Protein AF-A0A443SGU7-F1 (afdb_monomer_lite)

Organism: NCBI:txid299467

Radius of gyration: 39.88 Å; chains: 1; bounding box: 96×58×98 Å

Secondary structure (DSSP, 8-state):
--HHHHHHHHHTT--SSHHHHHHHHHHHHHHHHHHS-TTSHHHHHHHHHHHHIIIIISSHHHHHHHHHTSTT--TTTTT----------------------------------------------TTS--HHHHHHHHHHHHHHHHHHHHHHS-TT--SSS-EE-TTS-EE---SS-TT--PPPPHHHHH----SS-SSPPPP---GGG---PPEEP-PPTT-TTS--EE-TT-SS-HHHHHHHHHHH-SSHHHHHHHHHHHHHHHH-HHHHHHHHHHHHHHTTTHHHHHHHHHHHHHHHHTT-S------HHHHHHHHHHHHHHHHHHHHHHHHHHHHHH-SS-PPPPHHHHHHHHHHHHHHHHHHHHH--HHHHS-HHHHHHHTT------

Structure (mmCIF, N/CA/C/O backbone):
data_AF-A0A443SGU7-F1
#
_entry.id   AF-A0A443SGU7-F1
#
loop_
_atom_site.group_PDB
_atom_site.id
_atom_site.type_symbol
_atom_site.label_atom_id
_atom_site.label_alt_id
_atom_site.label_comp_id
_atom_site.label_asym_id
_atom_site.label_entity_id
_atom_site.label_seq_id
_atom_site.pdbx_PDB_ins_code
_atom_site.Cartn_x
_atom_site.Cartn_y
_atom_site.Cartn_z
_atom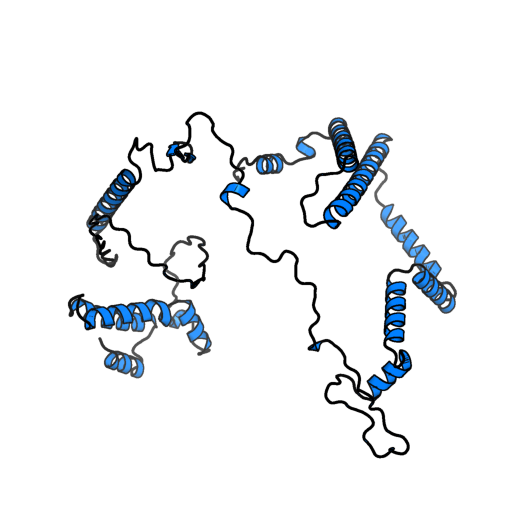_site.occupancy
_atom_site.B_iso_or_equiv
_atom_site.auth_seq_id
_atom_site.auth_comp_id
_atom_site.auth_asym_id
_atom_site.auth_atom_id
_atom_site.pdbx_PDB_model_num
ATOM 1 N N . MET A 1 1 ? -4.400 -16.813 -53.710 1.00 92.62 1 MET A N 1
ATOM 2 C CA . MET A 1 1 ? -5.412 -16.872 -52.631 1.00 92.62 1 MET A CA 1
ATOM 3 C C . MET A 1 1 ? -6.068 -15.505 -52.518 1.00 92.62 1 MET A C 1
ATOM 5 O O . MET A 1 1 ? -5.353 -14.528 -52.688 1.00 92.62 1 MET A O 1
ATOM 9 N N . ASP A 1 2 ? -7.375 -15.424 -52.271 1.00 95.94 2 ASP A N 1
ATOM 10 C CA . ASP A 1 2 ? -8.130 -14.169 -52.116 1.00 95.94 2 ASP A CA 1
ATOM 11 C C . ASP A 1 2 ? -9.372 -14.383 -51.227 1.00 95.94 2 ASP A C 1
ATOM 13 O O . ASP A 1 2 ? -9.781 -15.523 -50.989 1.00 95.94 2 ASP A O 1
ATOM 17 N N . PHE A 1 3 ? -9.997 -13.302 -50.751 1.00 95.56 3 PHE A N 1
ATOM 18 C CA . PHE A 1 3 ? -11.148 -13.383 -49.842 1.00 95.56 3 PHE A CA 1
ATOM 19 C C . PHE A 1 3 ? -12.371 -14.096 -50.424 1.00 95.56 3 PHE A C 1
ATOM 21 O O . PHE A 1 3 ? -13.074 -14.775 -49.678 1.00 95.56 3 PHE A O 1
ATOM 28 N N . SER A 1 4 ? -12.639 -13.986 -51.728 1.00 96.00 4 SER A N 1
ATOM 29 C CA . SER A 1 4 ? -13.779 -14.683 -52.337 1.00 96.00 4 SER A CA 1
ATOM 30 C C . SER A 1 4 ? -13.546 -16.195 -52.369 1.00 96.00 4 SER A C 1
ATOM 32 O O . SER A 1 4 ? -14.459 -16.973 -52.090 1.00 96.00 4 SER A O 1
ATOM 34 N N . THR A 1 5 ? -12.302 -16.612 -52.613 1.00 95.06 5 THR A N 1
ATOM 35 C CA . THR A 1 5 ? -11.885 -18.016 -52.550 1.00 95.06 5 THR A CA 1
ATOM 36 C C . THR A 1 5 ? -11.921 -18.551 -51.118 1.00 95.06 5 THR A C 1
ATOM 38 O O . THR A 1 5 ? -12.468 -19.629 -50.891 1.00 95.06 5 THR A O 1
ATOM 41 N N . MET A 1 6 ? -11.418 -17.795 -50.135 1.00 96.06 6 MET A N 1
ATOM 42 C CA . MET A 1 6 ? -11.498 -18.184 -48.717 1.00 96.06 6 MET A CA 1
ATOM 43 C C . MET A 1 6 ? -12.950 -18.274 -48.235 1.00 96.06 6 MET A C 1
ATOM 45 O O . MET A 1 6 ? -13.304 -19.214 -47.530 1.00 96.06 6 MET A O 1
ATOM 49 N N . LYS A 1 7 ? -13.825 -17.362 -48.677 1.00 95.94 7 LYS A N 1
ATOM 50 C CA . LYS A 1 7 ? -15.261 -17.419 -48.376 1.00 95.94 7 LYS A CA 1
ATOM 51 C C . LYS A 1 7 ? -15.903 -18.707 -48.899 1.00 95.94 7 LYS A C 1
ATOM 53 O O . LYS A 1 7 ? -16.590 -19.383 -48.143 1.00 95.94 7 LYS A O 1
ATOM 58 N N . LYS A 1 8 ? -15.622 -19.096 -50.149 1.00 96.12 8 LYS A N 1
ATOM 59 C CA . LYS A 1 8 ? -16.102 -20.373 -50.710 1.00 96.12 8 LYS A CA 1
ATOM 60 C C . LYS A 1 8 ? -15.585 -21.577 -49.921 1.00 96.12 8 LYS A C 1
ATOM 62 O O . LYS A 1 8 ? -16.345 -22.502 -49.666 1.00 96.12 8 LYS A O 1
ATOM 67 N N . LYS A 1 9 ? -14.317 -21.555 -49.498 1.00 95.62 9 LYS A N 1
ATOM 68 C CA . LYS A 1 9 ? -13.743 -22.612 -48.650 1.00 95.62 9 LYS A CA 1
ATOM 69 C C . LYS A 1 9 ? -14.439 -22.715 -47.288 1.00 95.62 9 LYS A C 1
ATOM 71 O O . LYS A 1 9 ? -14.630 -23.828 -46.810 1.00 95.62 9 LYS A O 1
ATOM 76 N N . ILE A 1 10 ? -14.848 -21.591 -46.690 1.00 94.31 10 ILE A N 1
ATOM 77 C CA . ILE A 1 10 ? -15.657 -21.576 -45.457 1.00 94.31 10 ILE A CA 1
ATOM 78 C C . ILE A 1 10 ? -17.037 -22.192 -45.718 1.00 94.31 10 ILE A C 1
ATOM 80 O O . ILE A 1 10 ? -17.445 -23.092 -44.994 1.00 94.31 10 ILE A O 1
ATOM 84 N N . GLU A 1 11 ? -17.735 -21.759 -46.772 1.00 94.00 11 GLU A N 1
ATOM 85 C CA . GLU A 1 11 ? -19.072 -22.268 -47.131 1.00 94.00 11 GLU A CA 1
ATOM 86 C C . GLU A 1 11 ? -19.067 -23.774 -47.434 1.00 94.00 11 GLU A C 1
ATOM 88 O O . GLU A 1 11 ? -20.024 -24.481 -47.134 1.00 94.00 11 GLU A O 1
ATOM 93 N N . GLN A 1 12 ? -17.970 -24.276 -48.000 1.00 94.31 12 GLN A N 1
ATOM 94 C CA . GLN A 1 12 ? -17.765 -25.692 -48.291 1.00 94.31 12 GLN A CA 1
ATOM 95 C C . GLN A 1 12 ? -17.110 -26.461 -47.127 1.00 94.31 12 GLN A C 1
ATOM 97 O O . GLN A 1 12 ? -16.693 -27.601 -47.322 1.00 94.31 12 GLN A O 1
ATOM 102 N N . ASN A 1 13 ? -16.962 -25.844 -45.951 1.00 89.19 13 ASN A N 1
ATOM 103 C CA . ASN A 1 13 ? -16.371 -26.423 -44.741 1.00 89.19 13 ASN A CA 1
ATOM 104 C C . ASN A 1 13 ? -14.976 -27.067 -44.939 1.00 89.19 13 ASN A C 1
ATOM 106 O O . ASN A 1 13 ? -14.672 -28.116 -44.383 1.00 89.19 13 ASN A O 1
ATOM 110 N N . HIS A 1 14 ? -14.119 -26.455 -45.765 1.00 90.75 14 HIS A N 1
ATOM 111 C CA . HIS A 1 14 ? -12.769 -26.961 -46.075 1.00 90.75 14 HIS A CA 1
ATOM 112 C C . HIS A 1 14 ? -11.711 -26.603 -45.014 1.00 90.75 14 HIS A C 1
ATOM 114 O O . HIS A 1 14 ? -10.574 -27.080 -45.086 1.00 90.75 14 HIS A O 1
ATOM 120 N N . TYR A 1 15 ? -12.042 -25.737 -44.053 1.00 89.50 15 TYR A N 1
ATOM 121 C CA . TYR A 1 15 ? -11.146 -25.379 -42.956 1.00 89.50 15 TYR A CA 1
ATOM 122 C C . TYR A 1 15 ? -11.442 -26.236 -41.729 1.00 89.50 15 TYR A C 1
ATOM 124 O O . TYR A 1 15 ? -12.320 -25.916 -40.941 1.00 89.50 15 TYR A O 1
ATOM 132 N N . GLU A 1 16 ? -10.666 -27.305 -41.559 1.00 82.38 16 GLU A N 1
ATOM 133 C CA . GLU A 1 16 ? -10.748 -28.179 -40.376 1.00 82.38 16 GLU A CA 1
ATOM 134 C C . GLU A 1 16 ? -10.262 -27.491 -39.091 1.00 82.38 16 GLU A C 1
ATOM 136 O O . GLU A 1 16 ? -10.739 -27.802 -38.008 1.00 82.38 16 GLU A O 1
ATOM 141 N N . TYR A 1 17 ? -9.312 -26.557 -39.216 1.00 82.88 17 TYR A N 1
ATOM 142 C CA . TYR A 1 17 ? -8.682 -25.867 -38.091 1.00 82.88 17 TYR A CA 1
ATOM 143 C C . TYR A 1 17 ? -8.440 -24.394 -38.421 1.00 82.88 17 TYR A C 1
ATOM 145 O O . TYR A 1 17 ? -8.158 -24.038 -39.572 1.00 82.88 17 TYR A O 1
ATOM 153 N N . LEU A 1 18 ? -8.447 -23.544 -37.389 1.00 85.56 18 LEU A N 1
ATOM 154 C CA . LEU A 1 18 ? -8.164 -22.108 -37.511 1.00 85.56 18 LEU A CA 1
ATOM 155 C C . LEU A 1 18 ? -6.779 -21.829 -38.125 1.00 85.56 18 LEU A C 1
ATOM 157 O O . LEU A 1 18 ? -6.600 -20.846 -38.844 1.00 85.56 18 LEU A O 1
ATOM 161 N N . THR A 1 19 ? -5.806 -22.714 -37.895 1.00 86.19 19 THR A N 1
ATOM 162 C CA . THR A 1 19 ? -4.453 -22.615 -38.461 1.00 86.19 19 THR A CA 1
ATOM 163 C C . THR A 1 19 ? -4.460 -22.652 -39.989 1.00 86.19 19 THR A C 1
ATOM 165 O O . THR A 1 19 ? -3.801 -21.820 -40.607 1.00 86.19 19 THR A O 1
ATOM 168 N N . LYS A 1 20 ? -5.273 -23.516 -40.618 1.00 88.94 20 LYS A N 1
ATOM 169 C CA . LYS A 1 20 ? -5.418 -23.573 -42.086 1.00 88.94 20 LYS A CA 1
ATOM 170 C C . LYS A 1 20 ? -6.005 -22.275 -42.651 1.00 88.94 20 LYS A C 1
ATOM 172 O O . LYS A 1 20 ? -5.565 -21.807 -43.700 1.00 88.94 20 LYS A O 1
ATOM 177 N N . PHE A 1 21 ? -6.962 -21.670 -41.945 1.00 91.69 21 PHE A N 1
ATOM 178 C CA . PHE A 1 21 ? -7.516 -20.368 -42.324 1.00 91.69 21 PHE A CA 1
ATOM 179 C C . PHE A 1 21 ? -6.468 -19.252 -42.204 1.00 91.69 21 PHE A C 1
ATOM 181 O O . PHE A 1 21 ? -6.287 -18.467 -43.135 1.00 91.69 21 PHE A O 1
ATOM 188 N N . ARG A 1 22 ? -5.709 -19.223 -41.100 1.00 92.38 22 ARG A N 1
ATOM 189 C CA . ARG A 1 22 ? -4.589 -18.288 -40.906 1.00 92.38 22 ARG A CA 1
ATOM 190 C C . ARG A 1 22 ? -3.541 -18.413 -42.014 1.00 92.38 22 ARG A C 1
ATOM 192 O O . ARG A 1 22 ? -3.069 -17.386 -42.503 1.00 92.38 22 ARG A O 1
ATOM 199 N N . SER A 1 23 ? -3.203 -19.633 -42.428 1.00 92.69 23 SER A N 1
ATOM 200 C CA . SER A 1 23 ? -2.255 -19.882 -43.519 1.00 92.69 23 SER A CA 1
ATOM 201 C C . SER A 1 23 ? -2.740 -19.320 -44.853 1.00 92.69 23 SER A C 1
ATOM 203 O O . SER A 1 23 ? -1.956 -18.697 -45.559 1.00 92.69 23 SER A O 1
ATOM 205 N N . ASP A 1 24 ? -4.026 -19.457 -45.185 1.00 95.31 24 ASP A N 1
ATOM 206 C CA . ASP A 1 24 ? -4.578 -18.886 -46.421 1.00 95.31 24 ASP A CA 1
ATOM 207 C C . ASP A 1 24 ? -4.603 -17.344 -46.394 1.00 95.31 24 ASP A C 1
ATOM 209 O O . ASP A 1 24 ? -4.336 -16.703 -47.416 1.00 95.31 24 ASP A O 1
ATOM 213 N N . VAL A 1 25 ? -4.844 -16.732 -45.226 1.00 95.19 25 VAL A N 1
ATOM 214 C CA . VAL A 1 25 ? -4.734 -15.272 -45.045 1.00 95.19 25 VAL A CA 1
ATOM 215 C C . VAL A 1 25 ? -3.287 -14.805 -45.227 1.00 95.19 25 VAL A C 1
ATOM 217 O O . VAL A 1 25 ? -3.059 -13.826 -45.942 1.00 95.19 25 VAL A O 1
ATOM 220 N N . LYS A 1 26 ? -2.311 -15.513 -44.638 1.00 95.31 26 LYS A N 1
ATOM 221 C CA . LYS A 1 26 ? -0.878 -15.226 -44.826 1.00 95.31 26 LYS A CA 1
ATOM 222 C C . LYS A 1 26 ? -0.501 -15.356 -46.303 1.00 95.31 26 LYS A C 1
ATOM 224 O O . LYS A 1 26 ? -0.016 -14.400 -46.893 1.00 95.31 26 LYS A O 1
ATOM 229 N N . LEU A 1 27 ? -0.867 -16.471 -46.936 1.00 96.50 27 LEU A N 1
ATOM 230 C CA . LEU A 1 27 ? -0.610 -16.750 -48.349 1.00 96.50 27 LEU A CA 1
ATOM 231 C C . LEU A 1 27 ? -1.187 -15.670 -49.275 1.00 96.50 27 LEU A C 1
ATOM 233 O O . LEU A 1 27 ? -0.572 -15.314 -50.276 1.00 96.50 27 LEU A O 1
ATOM 237 N N . MET A 1 28 ? -2.379 -15.142 -48.991 1.00 97.12 28 MET A N 1
ATOM 238 C CA . MET A 1 28 ? -2.946 -14.031 -49.762 1.00 97.12 28 MET A CA 1
ATOM 239 C C . MET A 1 28 ? -2.072 -12.770 -49.667 1.00 97.12 28 MET A C 1
ATOM 241 O O . MET A 1 28 ? -1.796 -12.147 -50.694 1.00 97.12 28 MET A O 1
ATOM 245 N N . CYS A 1 29 ? -1.632 -12.402 -48.461 1.00 96.56 29 CYS A N 1
ATOM 246 C CA . CYS A 1 29 ? -0.769 -11.241 -48.243 1.00 96.56 29 CYS A CA 1
ATOM 247 C C . CYS A 1 29 ? 0.627 -11.442 -48.847 1.00 96.56 29 CYS A C 1
ATOM 249 O O . CYS A 1 29 ? 1.128 -10.536 -49.511 1.00 96.56 29 CYS A O 1
ATOM 251 N N . ASP A 1 30 ? 1.214 -12.626 -48.690 1.00 96.25 30 ASP A N 1
ATOM 252 C CA . ASP A 1 30 ? 2.538 -12.963 -49.214 1.00 96.25 30 ASP A CA 1
ATOM 253 C C . ASP A 1 30 ? 2.538 -12.930 -50.739 1.00 96.25 30 ASP A C 1
ATOM 255 O O . ASP A 1 30 ? 3.357 -12.234 -51.327 1.00 96.25 30 ASP A O 1
ATOM 259 N N . ASN A 1 31 ? 1.537 -13.531 -51.396 1.00 97.00 31 ASN A N 1
ATOM 260 C CA . ASN A 1 31 ? 1.386 -13.440 -52.854 1.00 97.00 31 ASN A CA 1
ATOM 261 C C . ASN A 1 31 ? 1.370 -11.981 -53.343 1.00 97.00 31 ASN A C 1
ATOM 263 O O . ASN A 1 31 ? 1.981 -11.652 -54.362 1.00 97.00 31 ASN A O 1
ATOM 267 N N . ALA A 1 32 ? 0.687 -11.091 -52.615 1.00 95.69 32 ALA A N 1
ATOM 268 C CA . ALA A 1 32 ? 0.644 -9.674 -52.951 1.00 95.69 32 ALA A CA 1
ATOM 269 C C . ALA A 1 32 ? 1.992 -8.973 -52.709 1.00 95.69 32 ALA A C 1
ATOM 271 O O . ALA A 1 32 ? 2.357 -8.093 -53.490 1.00 95.69 32 ALA A O 1
ATOM 272 N N . MET A 1 33 ? 2.740 -9.351 -51.673 1.00 95.56 33 MET A N 1
ATOM 273 C CA . MET A 1 33 ? 4.065 -8.795 -51.383 1.00 95.56 33 MET A CA 1
ATOM 274 C C . MET A 1 33 ? 5.154 -9.325 -52.324 1.00 95.56 33 MET A C 1
ATOM 276 O O . MET A 1 33 ? 6.058 -8.568 -52.666 1.00 95.56 33 MET A O 1
ATOM 280 N N . THR A 1 34 ? 5.050 -10.571 -52.788 1.00 95.62 34 THR A N 1
ATOM 281 C CA . THR A 1 34 ? 5.974 -11.183 -53.754 1.00 95.62 34 THR A CA 1
ATOM 282 C C . THR A 1 34 ? 5.758 -10.638 -55.162 1.00 95.62 34 THR A C 1
ATOM 284 O O . THR A 1 34 ? 6.721 -10.352 -55.867 1.00 95.62 34 THR A O 1
ATOM 287 N N . TYR A 1 35 ? 4.502 -10.467 -55.585 1.00 95.88 35 TYR A N 1
ATOM 288 C CA . TYR A 1 35 ? 4.196 -9.962 -56.925 1.00 95.88 35 TYR A CA 1
ATOM 289 C C . TYR A 1 35 ? 4.488 -8.461 -57.072 1.00 95.88 35 TYR A C 1
ATOM 291 O O . TYR A 1 35 ? 4.920 -8.007 -58.131 1.00 95.88 35 TYR A O 1
ATOM 299 N N . ASN A 1 36 ? 4.246 -7.673 -56.018 1.00 95.12 36 ASN A N 1
ATOM 300 C CA . ASN A 1 36 ? 4.363 -6.216 -56.068 1.00 95.12 36 ASN A CA 1
ATOM 301 C C . ASN A 1 36 ? 5.643 -5.709 -55.390 1.00 95.12 36 ASN A C 1
ATOM 303 O O . ASN A 1 36 ? 5.993 -6.132 -54.291 1.00 95.12 36 ASN A O 1
ATOM 307 N N . ARG A 1 37 ? 6.292 -4.704 -55.994 1.00 91.62 37 ARG A N 1
ATOM 308 C CA . ARG A 1 37 ? 7.467 -4.036 -55.406 1.00 91.62 37 ARG A CA 1
ATOM 309 C C . ARG A 1 37 ? 7.122 -3.347 -54.066 1.00 91.62 37 ARG A C 1
ATOM 311 O O . ARG A 1 37 ? 5.997 -2.857 -53.912 1.00 91.62 37 ARG A O 1
ATOM 318 N N . PRO A 1 38 ? 8.073 -3.253 -53.114 1.00 90.12 38 PRO A N 1
ATOM 319 C CA . PRO A 1 38 ? 7.826 -2.771 -51.746 1.00 90.12 38 PRO A CA 1
ATOM 320 C C . PRO A 1 38 ? 7.393 -1.302 -51.629 1.00 90.12 38 PRO A C 1
ATOM 322 O O . PRO A 1 38 ? 6.809 -0.889 -50.623 1.00 90.12 38 PRO A O 1
ATOM 325 N N . ASP A 1 39 ? 7.659 -0.499 -52.653 1.00 90.06 39 ASP A N 1
ATOM 326 C CA . ASP A 1 39 ? 7.273 0.907 -52.766 1.00 90.06 39 ASP A CA 1
ATOM 327 C C . ASP A 1 39 ? 5.796 1.101 -53.150 1.00 90.06 39 ASP A C 1
ATOM 329 O O . ASP A 1 39 ? 5.215 2.147 -52.834 1.00 90.06 39 ASP A O 1
ATOM 333 N N . THR A 1 40 ? 5.170 0.087 -53.754 1.00 95.62 40 THR A N 1
ATOM 334 C CA . THR A 1 40 ? 3.788 0.146 -54.246 1.00 95.62 40 THR A CA 1
ATOM 335 C C . THR A 1 40 ? 2.747 0.171 -53.124 1.00 95.62 40 THR A C 1
ATOM 337 O O . THR A 1 40 ? 2.940 -0.362 -52.026 1.00 95.62 40 THR A O 1
ATOM 340 N N . ILE A 1 41 ? 1.581 0.753 -53.426 1.00 94.50 41 ILE A N 1
ATOM 341 C CA . ILE A 1 41 ? 0.434 0.773 -52.507 1.00 94.50 41 ILE A CA 1
ATOM 342 C C . ILE A 1 41 ? -0.038 -0.641 -52.144 1.00 94.50 41 ILE A C 1
ATOM 344 O O . ILE A 1 41 ? -0.454 -0.869 -51.011 1.00 94.50 41 ILE A O 1
ATOM 348 N N . TYR A 1 42 ? 0.078 -1.597 -53.070 1.00 94.69 42 TYR A N 1
ATOM 349 C CA . TYR A 1 42 ? -0.393 -2.969 -52.890 1.00 94.69 42 TYR A CA 1
ATOM 350 C C . TYR A 1 42 ? 0.475 -3.742 -51.900 1.00 94.69 42 TYR A C 1
ATOM 352 O O . TYR A 1 42 ? -0.057 -4.361 -50.982 1.00 94.69 42 TYR A O 1
ATOM 360 N N . HIS A 1 43 ? 1.801 -3.633 -52.017 1.00 95.06 43 HIS A N 1
ATOM 361 C CA . HIS A 1 43 ? 2.723 -4.267 -51.076 1.00 95.06 43 HIS A CA 1
ATOM 362 C C . HIS A 1 43 ? 2.558 -3.687 -49.663 1.00 95.06 43 HIS A C 1
ATOM 364 O O . HIS A 1 43 ? 2.442 -4.423 -48.683 1.00 95.06 43 HIS A O 1
ATOM 370 N N . LYS A 1 44 ? 2.470 -2.354 -49.541 1.00 94.25 44 LYS A N 1
ATOM 371 C CA . LYS A 1 44 ? 2.257 -1.685 -48.245 1.00 94.25 44 LYS A CA 1
ATOM 372 C C . LYS A 1 44 ? 0.914 -2.063 -47.615 1.00 94.25 44 LYS A C 1
ATOM 374 O O . LYS A 1 44 ? 0.859 -2.288 -46.405 1.00 94.25 44 LYS A O 1
ATOM 379 N N . ALA A 1 45 ? -0.150 -2.151 -48.414 1.00 94.06 45 ALA A N 1
ATOM 380 C CA . ALA A 1 45 ? -1.472 -2.560 -47.949 1.00 94.06 45 ALA A CA 1
ATOM 381 C C . ALA A 1 45 ? -1.493 -4.025 -47.493 1.00 94.06 45 ALA A C 1
ATOM 383 O O . ALA A 1 45 ? -1.995 -4.299 -46.405 1.00 94.06 45 ALA A O 1
ATOM 384 N N . ALA A 1 46 ? -0.893 -4.942 -48.259 1.00 95.62 46 ALA A N 1
ATOM 385 C CA . ALA A 1 46 ? -0.782 -6.357 -47.898 1.00 95.62 46 ALA A CA 1
ATOM 386 C C . ALA A 1 46 ? -0.009 -6.552 -46.586 1.00 95.62 46 ALA A C 1
ATOM 388 O O . ALA A 1 46 ? -0.483 -7.233 -45.677 1.00 95.62 46 ALA A O 1
ATOM 389 N N . ARG A 1 47 ? 1.122 -5.852 -46.427 1.00 94.38 47 ARG A N 1
ATOM 390 C CA . ARG A 1 47 ? 1.904 -5.865 -45.185 1.00 94.38 47 ARG A CA 1
ATOM 391 C C . ARG A 1 47 ? 1.104 -5.341 -43.994 1.00 94.38 47 ARG A C 1
ATOM 393 O O . ARG A 1 47 ? 1.120 -5.941 -42.923 1.00 94.38 47 ARG A O 1
ATOM 400 N N . LYS A 1 48 ? 0.381 -4.228 -44.164 1.00 95.56 48 LYS A N 1
ATOM 401 C CA . LYS A 1 48 ? -0.470 -3.661 -43.104 1.00 95.56 48 LYS A CA 1
ATOM 402 C C . LYS A 1 48 ? -1.613 -4.611 -42.729 1.00 95.56 48 LYS A C 1
ATOM 404 O O . LYS A 1 48 ? -1.895 -4.771 -41.544 1.00 95.56 48 LYS A O 1
ATOM 409 N N . LEU A 1 49 ? -2.238 -5.247 -43.721 1.00 94.50 49 LEU A N 1
ATOM 410 C CA . LEU A 1 49 ? -3.319 -6.210 -43.526 1.00 94.50 49 LEU A CA 1
ATOM 411 C C . LEU A 1 49 ? -2.840 -7.445 -42.754 1.00 94.50 49 LEU A C 1
ATOM 413 O O . LEU A 1 49 ? -3.500 -7.852 -41.801 1.00 94.50 49 LEU A O 1
ATOM 417 N N . TRP A 1 50 ? -1.676 -7.995 -43.110 1.00 94.81 50 TRP A N 1
ATOM 418 C CA . TRP A 1 50 ? -1.097 -9.128 -42.387 1.00 94.81 50 TRP A CA 1
ATOM 419 C C . TRP A 1 50 ? -0.759 -8.782 -40.937 1.00 94.81 50 TRP A C 1
ATOM 421 O O . TRP A 1 50 ? -1.132 -9.534 -40.041 1.00 94.81 50 TRP A O 1
ATOM 431 N N . ARG A 1 51 ? -0.132 -7.624 -40.681 1.00 92.88 51 ARG A N 1
ATOM 432 C CA . ARG A 1 51 ? 0.165 -7.172 -39.307 1.00 92.88 51 ARG A CA 1
ATOM 433 C C . ARG A 1 51 ? -1.100 -7.061 -38.463 1.00 92.88 51 ARG A C 1
ATOM 435 O O . ARG A 1 51 ? -1.151 -7.590 -37.360 1.00 92.88 51 ARG A O 1
ATOM 442 N N . TYR A 1 52 ? -2.149 -6.447 -39.009 1.00 93.69 52 TYR A N 1
ATOM 443 C CA . TYR A 1 52 ? -3.431 -6.360 -38.315 1.00 93.69 52 TYR A CA 1
ATOM 444 C C . TYR A 1 52 ? -4.021 -7.746 -38.021 1.00 93.69 52 TYR A C 1
ATOM 446 O O . TYR A 1 52 ? -4.427 -8.014 -36.892 1.00 93.69 52 TYR A O 1
ATOM 454 N N . ALA A 1 53 ? -4.030 -8.646 -39.007 1.00 91.88 53 ALA A N 1
ATOM 455 C CA . ALA A 1 53 ? -4.544 -9.997 -38.819 1.00 91.88 53 ALA A CA 1
ATOM 456 C C . ALA A 1 53 ? -3.739 -10.779 -37.766 1.00 91.88 53 ALA A C 1
ATOM 458 O O . ALA A 1 53 ? -4.329 -11.402 -36.885 1.00 91.88 53 ALA A O 1
ATOM 459 N N . LYS A 1 54 ? -2.405 -10.702 -37.802 1.00 88.75 54 LYS A N 1
ATOM 460 C CA . LYS A 1 54 ? -1.508 -11.355 -36.839 1.00 88.75 54 LYS A CA 1
ATOM 461 C C . LYS A 1 54 ? -1.747 -10.857 -35.409 1.00 88.75 54 LYS A C 1
ATOM 463 O O . LYS A 1 54 ? -1.937 -11.679 -34.518 1.00 88.75 54 LYS A O 1
ATOM 468 N N . ASP A 1 55 ? -1.797 -9.540 -35.211 1.00 88.44 55 ASP A N 1
ATOM 469 C CA . ASP A 1 55 ? -1.787 -8.936 -33.871 1.00 88.44 55 ASP A CA 1
ATOM 470 C C . ASP A 1 55 ? -3.183 -8.821 -33.241 1.00 88.44 55 ASP A C 1
ATOM 472 O O . ASP A 1 55 ? -3.316 -8.847 -32.017 1.00 88.44 55 ASP A O 1
ATOM 476 N N . LYS A 1 56 ? -4.236 -8.652 -34.053 1.00 87.81 56 LYS A N 1
ATOM 477 C CA . LYS A 1 56 ? -5.601 -8.392 -33.562 1.00 87.81 56 LYS A CA 1
ATOM 478 C C . LYS A 1 56 ? -6.568 -9.551 -33.755 1.00 87.81 56 LYS A C 1
ATOM 480 O O . LYS A 1 56 ? -7.485 -9.679 -32.957 1.00 87.81 56 LYS A O 1
ATOM 485 N N . ILE A 1 57 ? -6.387 -10.377 -34.785 1.00 86.38 57 ILE A N 1
ATOM 486 C CA . ILE A 1 57 ? -7.318 -11.476 -35.095 1.00 86.38 57 ILE A CA 1
ATOM 487 C C . ILE A 1 57 ? -6.759 -12.807 -34.589 1.00 86.38 57 ILE A C 1
ATOM 489 O O . ILE A 1 57 ? -7.472 -13.572 -33.948 1.00 86.38 57 ILE A O 1
ATOM 493 N N . PHE A 1 58 ? -5.478 -13.077 -34.844 1.00 87.44 58 PHE A N 1
ATOM 494 C CA . PHE A 1 58 ? -4.836 -14.357 -34.528 1.00 87.44 58 PHE A CA 1
ATOM 495 C C . PHE A 1 58 ? -4.021 -14.355 -33.226 1.00 87.44 58 PHE A C 1
ATOM 497 O O . PHE A 1 58 ? -3.277 -15.305 -32.975 1.00 87.44 58 PHE A O 1
ATOM 504 N N . ASN A 1 59 ? -4.153 -13.314 -32.398 1.00 86.44 59 ASN A N 1
ATOM 505 C CA . ASN A 1 59 ? -3.563 -13.294 -31.061 1.00 86.44 59 ASN A CA 1
ATOM 506 C C . ASN A 1 59 ? -4.322 -14.247 -30.116 1.00 86.44 59 ASN A C 1
ATOM 508 O O . ASN A 1 59 ? -5.539 -14.402 -30.234 1.00 86.44 59 ASN A O 1
ATOM 512 N N . ARG A 1 60 ? -3.620 -14.849 -29.146 1.00 79.56 60 ARG A N 1
ATOM 513 C CA . ARG A 1 60 ? -4.204 -15.764 -28.148 1.00 79.56 60 ARG A CA 1
ATOM 514 C C . ARG A 1 60 ? -5.395 -15.150 -27.424 1.00 79.56 60 ARG A C 1
ATOM 516 O O . ARG A 1 60 ? -6.399 -15.834 -27.254 1.00 79.56 60 ARG A O 1
ATOM 523 N N . ASP A 1 61 ? -5.283 -13.889 -27.024 1.00 82.62 61 ASP A N 1
ATOM 524 C CA . ASP A 1 61 ? -6.319 -13.221 -26.233 1.00 82.62 61 ASP A CA 1
ATOM 525 C C . ASP A 1 61 ? -7.590 -13.005 -27.059 1.00 82.62 61 ASP A C 1
ATOM 527 O O . ASP A 1 61 ? -8.682 -13.353 -26.620 1.00 82.62 61 ASP A O 1
ATOM 531 N N . ALA A 1 62 ? -7.435 -12.546 -28.304 1.00 81.81 62 ALA A N 1
ATOM 532 C CA . ALA A 1 62 ? -8.549 -12.357 -29.228 1.00 81.81 62 ALA A CA 1
ATOM 533 C C . ALA A 1 62 ? -9.241 -13.689 -29.554 1.00 81.81 62 ALA A C 1
ATOM 535 O O . ALA A 1 62 ? -10.464 -13.786 -29.509 1.00 81.81 62 ALA A O 1
ATOM 536 N N . ILE A 1 63 ? -8.468 -14.749 -29.821 1.00 81.69 63 ILE A N 1
ATOM 537 C CA . ILE A 1 63 ? -9.021 -16.087 -30.070 1.00 81.69 63 ILE A CA 1
ATOM 538 C C . ILE A 1 63 ? -9.776 -16.596 -28.832 1.00 81.69 63 ILE A C 1
ATOM 540 O O . ILE A 1 63 ? -10.873 -17.132 -28.970 1.00 81.69 63 ILE A O 1
ATOM 544 N N . SER A 1 64 ? -9.236 -16.383 -27.627 1.00 79.44 64 SER A N 1
ATOM 545 C CA . SER A 1 64 ? -9.899 -16.728 -26.362 1.00 79.44 64 SER A CA 1
ATOM 546 C C . SER A 1 64 ? -11.249 -16.016 -26.220 1.00 79.44 64 SER A C 1
ATOM 548 O O . SER A 1 64 ? -12.255 -16.648 -25.898 1.00 79.44 64 SER A O 1
ATOM 550 N N . GLU A 1 65 ? -11.321 -14.725 -26.540 1.00 81.00 65 GLU A N 1
ATOM 551 C CA . GLU A 1 65 ? -12.581 -13.974 -26.550 1.00 81.00 65 GLU A CA 1
ATOM 552 C C . GLU A 1 65 ? -13.585 -14.520 -27.571 1.00 81.00 65 GLU A C 1
ATOM 554 O O . GLU A 1 65 ? -14.743 -14.748 -27.219 1.00 81.00 65 GLU A O 1
ATOM 559 N N . PHE A 1 66 ? -13.153 -14.820 -28.800 1.00 75.75 66 PHE A N 1
ATOM 560 C CA . PHE A 1 66 ? -14.035 -15.407 -29.814 1.00 75.75 66 PHE A CA 1
ATOM 561 C C . PHE A 1 66 ? -14.566 -16.781 -29.401 1.00 75.75 66 PHE A C 1
ATOM 563 O O . PHE A 1 66 ? -15.740 -17.071 -29.625 1.00 75.75 66 PHE A O 1
ATOM 570 N N . THR A 1 67 ? -13.751 -17.613 -28.748 1.00 74.38 67 THR A N 1
ATOM 571 C CA . THR A 1 67 ? -14.201 -18.932 -28.272 1.00 74.38 67 THR A CA 1
ATOM 572 C C . THR A 1 67 ? -15.267 -18.844 -27.180 1.00 74.38 67 THR A C 1
ATOM 574 O O . THR A 1 67 ? -16.139 -19.707 -27.120 1.00 74.38 67 THR A O 1
ATOM 577 N N . LYS A 1 68 ? -15.284 -17.776 -26.368 1.00 78.19 68 LYS A N 1
ATOM 578 C CA . LYS A 1 68 ? -16.333 -17.556 -25.351 1.00 78.19 68 LYS A CA 1
ATOM 579 C C . LYS A 1 68 ? -17.710 -17.292 -25.964 1.00 78.19 68 LYS A C 1
ATOM 581 O O . LYS A 1 68 ? -18.717 -17.589 -25.330 1.00 78.19 68 LYS A O 1
ATOM 586 N N . LEU A 1 69 ? -17.763 -16.742 -27.179 1.00 78.44 69 LEU A N 1
ATOM 587 C CA . LEU A 1 69 ? -19.015 -16.418 -27.873 1.00 78.44 69 LEU A CA 1
ATOM 588 C C . LEU A 1 69 ? -19.699 -17.648 -28.490 1.00 78.44 69 LEU A C 1
ATOM 590 O O . LEU A 1 69 ? -20.881 -17.583 -28.819 1.00 78.44 69 LEU A O 1
ATOM 594 N N . PHE A 1 70 ? -18.982 -18.768 -28.619 1.00 74.00 70 PHE A N 1
ATOM 595 C CA . PHE A 1 70 ? -19.488 -20.004 -29.215 1.00 74.00 70 PHE A CA 1
ATOM 596 C C . PHE A 1 70 ? -19.257 -21.192 -28.267 1.00 74.00 70 PHE A C 1
ATOM 598 O O . PHE A 1 70 ? -18.288 -21.940 -28.433 1.00 74.00 70 PHE A O 1
ATOM 605 N N . PRO A 1 71 ? -20.132 -21.381 -27.259 1.00 60.62 71 PRO A N 1
ATOM 606 C CA . PRO A 1 71 ? -20.047 -22.502 -26.326 1.00 60.62 71 PRO A CA 1
ATOM 607 C C . PRO A 1 71 ? -20.300 -23.822 -27.073 1.00 60.62 71 PRO A C 1
ATOM 609 O O . PRO A 1 71 ? -21.438 -24.191 -27.349 1.00 60.62 71 PRO A O 1
ATOM 612 N N . GLY A 1 72 ? -19.217 -24.502 -27.452 1.00 61.34 72 GLY A N 1
ATOM 613 C CA . GLY A 1 72 ? -19.248 -25.732 -28.249 1.00 61.34 72 GLY A CA 1
ATOM 614 C C . GLY A 1 72 ? -17.948 -26.026 -29.002 1.00 61.34 72 GLY A C 1
ATOM 615 O O . GLY A 1 72 ? -17.708 -27.183 -29.325 1.00 61.34 72 GLY A O 1
ATOM 616 N N . LEU A 1 73 ? -17.092 -25.020 -29.232 1.00 65.50 73 LEU A N 1
ATOM 617 C CA . LEU A 1 73 ? -15.761 -25.239 -29.810 1.00 65.50 73 LEU A CA 1
ATOM 618 C C . LEU A 1 73 ? -14.807 -25.840 -28.771 1.00 65.50 73 LEU A C 1
ATOM 620 O O . LEU A 1 73 ? -14.543 -25.235 -27.729 1.00 65.50 73 LEU A O 1
ATOM 624 N N . SER A 1 74 ? -14.244 -27.009 -29.072 1.00 62.22 74 SER A N 1
ATOM 625 C CA . SER A 1 74 ? -13.196 -27.618 -28.247 1.00 62.22 74 SER A CA 1
ATOM 626 C C . SER A 1 74 ? -11.840 -26.951 -28.502 1.00 62.22 74 SER A C 1
ATOM 628 O O . SER A 1 74 ? -11.510 -26.583 -29.629 1.00 62.22 74 SER A O 1
ATOM 630 N N . GLN A 1 75 ? -10.990 -26.852 -27.474 1.00 59.66 75 GLN A N 1
ATOM 631 C CA . GLN A 1 75 ? -9.626 -26.307 -27.588 1.00 59.66 75 GLN A CA 1
ATOM 632 C C . GLN A 1 75 ? -8.768 -27.053 -28.636 1.00 59.66 75 GLN A C 1
ATOM 634 O O . GLN A 1 75 ? -7.849 -26.470 -29.218 1.00 59.66 75 GLN A O 1
ATOM 639 N N . HIS A 1 76 ? -9.114 -28.312 -28.932 1.00 57.84 76 HIS A N 1
ATOM 640 C CA . HIS A 1 76 ? -8.509 -29.118 -29.995 1.00 57.84 76 HIS A CA 1
ATOM 641 C C . HIS A 1 76 ? -8.928 -28.694 -31.416 1.00 57.84 76 HIS A C 1
ATOM 643 O O . HIS A 1 76 ? -8.132 -28.825 -32.341 1.00 57.84 76 HIS A O 1
ATOM 649 N N . GLU A 1 77 ? -10.127 -28.138 -31.602 1.00 57.22 77 GLU A N 1
ATOM 650 C CA . GLU A 1 77 ? -10.635 -27.660 -32.904 1.00 57.22 77 GLU A CA 1
ATOM 651 C C . GLU A 1 77 ? -10.078 -26.271 -33.256 1.00 57.22 77 GLU A C 1
ATOM 653 O O . GLU A 1 77 ? -9.893 -25.924 -34.423 1.00 57.22 77 GLU A O 1
ATOM 658 N N . VAL A 1 78 ? -9.710 -25.491 -32.235 1.00 63.00 78 VAL A N 1
ATOM 659 C CA . VAL A 1 78 ? -9.038 -24.188 -32.386 1.00 63.00 78 VAL A CA 1
ATOM 660 C C . VAL A 1 78 ? -7.545 -24.353 -32.733 1.00 63.00 78 VAL A C 1
ATOM 662 O O . VAL A 1 78 ? -6.904 -23.407 -33.191 1.00 63.00 78 VAL A O 1
ATOM 665 N N . GLY A 1 79 ? -6.992 -25.566 -32.598 1.00 54.31 79 GLY A N 1
ATOM 666 C CA . GLY A 1 79 ? -5.629 -25.894 -33.027 1.00 54.31 79 GLY A CA 1
ATOM 667 C C . GLY A 1 79 ? -4.525 -25.498 -32.042 1.00 54.31 79 GLY A C 1
ATOM 668 O O . GLY A 1 79 ? -3.375 -25.363 -32.449 1.00 54.31 79 GLY A O 1
ATOM 669 N N . PHE A 1 80 ? -4.832 -25.336 -30.749 1.00 55.75 80 PHE A N 1
ATOM 670 C CA . PHE A 1 80 ? -3.808 -25.197 -29.705 1.00 55.75 80 PHE A CA 1
ATOM 671 C C . PHE A 1 80 ? -3.304 -26.577 -29.257 1.00 55.75 80 PHE A C 1
ATOM 673 O O . PHE A 1 80 ? -3.561 -27.019 -28.139 1.00 55.75 80 PHE A O 1
ATOM 680 N N . THR A 1 81 ? -2.593 -27.289 -30.130 1.00 38.16 81 THR A N 1
ATOM 681 C CA . THR A 1 81 ? -1.812 -28.463 -29.720 1.00 38.16 81 THR A CA 1
ATOM 682 C C . THR A 1 81 ? -0.466 -27.990 -29.182 1.00 38.16 81 THR A C 1
ATOM 684 O O . THR A 1 81 ? 0.338 -27.429 -29.921 1.00 38.16 81 THR A O 1
ATOM 687 N N . PHE A 1 82 ? -0.243 -28.192 -27.882 1.00 39.50 82 PHE A N 1
ATOM 688 C CA . PHE A 1 82 ? 1.036 -27.993 -27.201 1.00 39.50 82 PHE A CA 1
ATOM 689 C C . PHE A 1 82 ? 2.159 -28.755 -27.919 1.00 39.50 82 PHE A C 1
ATOM 691 O O . PHE A 1 82 ? 2.269 -29.968 -27.762 1.00 39.50 82 PHE A O 1
ATOM 698 N N . ALA A 1 83 ? 2.990 -28.041 -28.676 1.00 35.28 83 ALA A N 1
ATOM 699 C CA . ALA A 1 83 ? 4.316 -28.483 -29.096 1.00 35.28 83 ALA A CA 1
ATOM 700 C C . ALA A 1 83 ? 5.121 -27.292 -29.638 1.00 35.28 83 ALA A C 1
ATOM 702 O O . ALA A 1 83 ? 5.459 -27.258 -30.809 1.00 35.28 83 ALA A O 1
ATOM 703 N N . GLU A 1 84 ? 5.404 -26.308 -28.786 1.00 31.89 84 GLU A N 1
ATOM 704 C CA . GLU A 1 84 ? 6.597 -25.463 -28.916 1.00 31.89 84 GLU A CA 1
ATOM 705 C C . GLU A 1 84 ? 6.857 -24.789 -27.558 1.00 31.89 84 GLU A C 1
ATOM 707 O O . GLU A 1 84 ? 6.042 -23.981 -27.102 1.00 31.89 84 GLU A O 1
ATOM 712 N N . PRO A 1 85 ? 7.935 -25.151 -26.840 1.00 35.50 85 PRO A N 1
ATOM 713 C CA . PRO A 1 85 ? 8.304 -24.480 -25.609 1.00 35.50 85 PRO A CA 1
ATOM 714 C C . PRO A 1 85 ? 9.014 -23.177 -25.982 1.00 35.50 85 PRO A C 1
ATOM 716 O O . PRO A 1 85 ? 10.238 -23.126 -26.068 1.00 35.50 85 PRO A O 1
ATOM 719 N N . VAL A 1 86 ? 8.251 -22.109 -26.214 1.00 33.41 86 VAL A N 1
ATOM 720 C CA . VAL A 1 86 ? 8.843 -20.769 -26.246 1.00 33.41 86 VAL A CA 1
ATOM 721 C C . VAL A 1 86 ? 9.092 -20.350 -24.805 1.00 33.41 86 VAL A C 1
ATOM 723 O O . VAL A 1 86 ? 8.170 -20.191 -24.005 1.00 33.41 86 VAL A O 1
ATOM 726 N N . SER A 1 87 ? 10.383 -20.253 -24.495 1.00 29.16 87 SER A N 1
ATOM 727 C CA . SER A 1 87 ? 10.965 -19.816 -23.235 1.00 29.16 87 SER A CA 1
ATOM 728 C C . SER A 1 87 ? 10.192 -18.645 -22.634 1.00 29.16 87 SER A C 1
ATOM 730 O O . SER A 1 87 ? 10.056 -17.590 -23.254 1.00 29.16 87 SER A O 1
ATOM 732 N N . MET A 1 88 ? 9.737 -18.822 -21.392 1.00 32.41 88 MET A N 1
ATOM 733 C CA . MET A 1 88 ? 9.390 -17.692 -20.545 1.00 32.41 88 MET A CA 1
ATOM 734 C C . MET A 1 88 ? 10.623 -16.795 -20.439 1.00 32.41 88 MET A C 1
ATOM 736 O O . MET A 1 88 ? 11.661 -17.234 -19.950 1.00 32.41 88 MET A O 1
ATOM 740 N N . ASN A 1 89 ? 10.508 -15.554 -20.897 1.00 30.11 89 ASN A N 1
ATOM 741 C CA . ASN A 1 89 ? 11.348 -14.469 -20.422 1.00 30.11 89 ASN A CA 1
ATOM 742 C C . ASN A 1 89 ? 10.428 -13.426 -19.801 1.00 30.11 89 ASN A C 1
ATOM 744 O O . ASN A 1 89 ? 9.416 -13.031 -20.379 1.00 30.11 89 ASN A O 1
ATOM 748 N N . ALA A 1 90 ? 10.781 -13.094 -18.568 1.00 29.38 90 ALA A N 1
ATOM 749 C CA . ALA A 1 90 ? 10.021 -12.318 -17.617 1.00 29.38 90 ALA A CA 1
ATOM 750 C C . ALA A 1 90 ? 9.824 -10.855 -18.044 1.00 29.38 90 ALA A C 1
ATOM 752 O O . ALA A 1 90 ? 10.710 -10.237 -18.631 1.00 29.38 90 ALA A O 1
ATOM 753 N N . ASP A 1 91 ? 8.650 -10.341 -17.684 1.00 31.42 91 ASP A N 1
ATOM 754 C CA . ASP A 1 91 ? 8.338 -8.980 -17.247 1.00 31.42 91 ASP A CA 1
ATOM 755 C C . ASP A 1 91 ? 9.142 -7.808 -17.836 1.00 31.42 91 ASP A C 1
ATOM 757 O O . ASP A 1 91 ? 10.247 -7.478 -17.404 1.00 31.42 91 ASP A O 1
ATOM 761 N N . HIS A 1 92 ? 8.476 -7.047 -18.709 1.00 32.47 92 HIS A N 1
ATOM 762 C CA . HIS A 1 92 ? 8.581 -5.586 -18.731 1.00 32.47 92 HIS A CA 1
ATOM 763 C C . HIS A 1 92 ? 7.162 -4.993 -18.731 1.00 32.47 92 HIS A C 1
ATOM 765 O O . HIS A 1 92 ? 6.392 -5.274 -19.655 1.00 32.47 92 HIS A O 1
ATOM 771 N N . PRO A 1 93 ? 6.779 -4.184 -17.724 1.00 34.47 93 PRO A N 1
ATOM 772 C CA . PRO A 1 93 ? 5.471 -3.549 -17.703 1.00 34.47 93 PRO A CA 1
ATOM 773 C C . PRO A 1 93 ? 5.393 -2.491 -18.810 1.00 34.47 93 PRO A C 1
ATOM 775 O O . PRO A 1 93 ? 6.231 -1.592 -18.905 1.00 34.47 93 PRO A O 1
ATOM 778 N N . ARG A 1 94 ? 4.365 -2.607 -19.657 1.00 29.52 94 ARG A N 1
ATOM 779 C CA . ARG A 1 94 ? 3.951 -1.563 -20.600 1.00 29.52 94 ARG A CA 1
ATOM 780 C C . ARG A 1 94 ? 3.554 -0.321 -19.808 1.00 29.52 94 ARG A C 1
ATOM 782 O O . ARG A 1 94 ? 2.576 -0.357 -19.070 1.00 29.52 94 ARG A O 1
ATOM 789 N N . ASN A 1 95 ? 4.290 0.769 -19.995 1.00 28.50 95 ASN A N 1
ATOM 790 C CA . ASN A 1 95 ? 3.871 2.085 -19.538 1.00 28.50 95 ASN A CA 1
ATOM 791 C C . ASN A 1 95 ? 3.002 2.712 -20.640 1.00 28.50 95 ASN A C 1
ATOM 793 O O . ASN A 1 95 ? 3.507 3.167 -21.667 1.00 28.50 95 ASN A O 1
ATOM 797 N N . GLU A 1 96 ? 1.688 2.659 -20.450 1.00 33.38 96 GLU A N 1
ATOM 798 C CA . GLU A 1 96 ? 0.738 3.540 -21.123 1.00 33.38 96 GLU A CA 1
ATOM 799 C C . GLU A 1 96 ? 0.899 4.927 -20.504 1.00 33.38 96 GLU A C 1
ATOM 801 O O . GLU A 1 96 ? 0.571 5.091 -19.339 1.00 33.38 96 GLU A O 1
ATOM 806 N N . ASN A 1 97 ? 1.442 5.898 -21.245 1.00 29.27 97 ASN A N 1
ATOM 807 C CA . ASN A 1 97 ? 1.263 7.329 -20.979 1.00 29.27 97 ASN A CA 1
ATOM 808 C C . ASN A 1 97 ? 1.714 8.144 -22.202 1.00 29.27 97 ASN A C 1
ATOM 810 O O . ASN A 1 97 ? 2.857 8.590 -22.307 1.00 29.27 97 ASN A O 1
ATOM 814 N N . GLU A 1 98 ? 0.792 8.340 -23.148 1.00 32.97 98 GLU A N 1
ATOM 815 C CA . GLU A 1 98 ? 0.857 9.471 -24.073 1.00 32.97 98 GLU A CA 1
ATOM 816 C C . GLU A 1 98 ? 0.506 10.752 -23.303 1.00 32.97 98 GLU A C 1
ATOM 818 O O . GLU A 1 98 ? -0.664 11.067 -23.080 1.00 32.97 98 GLU A O 1
ATOM 823 N N . SER A 1 99 ? 1.527 11.517 -22.922 1.00 27.89 99 SER A N 1
ATOM 824 C CA . SER A 1 99 ? 1.358 12.869 -22.389 1.00 27.89 99 SER A CA 1
ATOM 825 C C . SER A 1 99 ? 1.667 13.897 -23.473 1.00 27.89 99 SER A C 1
ATOM 827 O O . SER A 1 99 ? 2.816 14.111 -23.857 1.00 27.89 99 SER A O 1
ATOM 829 N N . LYS A 1 100 ? 0.598 14.546 -23.946 1.00 28.84 100 LYS A N 1
ATOM 830 C CA . LYS A 1 100 ? 0.582 15.890 -24.548 1.00 28.84 100 LYS A CA 1
ATOM 831 C C . LYS A 1 100 ? 1.545 16.833 -23.817 1.00 28.84 100 LYS A C 1
ATOM 833 O O . LYS A 1 100 ? 1.487 16.855 -22.599 1.00 28.84 100 LYS A O 1
ATOM 838 N N . TYR A 1 101 ? 2.323 17.639 -24.548 1.00 27.92 101 TYR A N 1
ATOM 839 C CA . TYR A 1 101 ? 2.553 19.096 -24.382 1.00 27.92 101 TYR A CA 1
ATOM 840 C C . TYR A 1 101 ? 3.586 19.588 -25.432 1.00 27.92 101 TYR A C 1
ATOM 842 O O . TYR A 1 101 ? 4.199 18.760 -26.104 1.00 27.92 101 TYR A O 1
ATOM 850 N N . PRO A 1 102 ? 3.669 20.906 -25.717 1.00 29.33 102 PRO A N 1
ATOM 851 C CA . PRO A 1 102 ? 3.774 21.418 -27.078 1.00 29.33 102 PRO A CA 1
ATOM 852 C C . PRO A 1 102 ? 5.204 21.700 -27.545 1.00 29.33 102 PRO A C 1
ATOM 854 O O . PRO A 1 102 ? 6.120 21.951 -26.768 1.00 29.33 102 PRO A O 1
ATOM 857 N N . ILE A 1 103 ? 5.329 21.723 -28.869 1.00 27.36 103 ILE A N 1
ATOM 858 C CA . ILE A 1 103 ? 6.486 22.163 -29.643 1.00 27.36 103 ILE A CA 1
ATOM 859 C C . ILE A 1 103 ? 6.801 23.626 -29.289 1.00 27.36 103 ILE A C 1
ATOM 861 O O . ILE A 1 103 ? 6.018 24.518 -29.614 1.00 27.36 103 ILE A O 1
ATOM 865 N N . PHE A 1 104 ? 7.952 23.867 -28.660 1.00 25.33 104 PHE A N 1
ATOM 866 C CA . PHE A 1 104 ? 8.616 25.168 -28.683 1.00 25.33 104 PHE A CA 1
ATOM 867 C C . PHE A 1 104 ? 9.650 25.150 -29.806 1.00 25.33 104 PHE A C 1
ATOM 869 O O . PHE A 1 104 ? 10.551 24.313 -29.835 1.00 25.33 104 PHE A O 1
ATOM 876 N N . VAL A 1 105 ? 9.449 26.053 -30.758 1.00 28.72 105 VAL A N 1
ATOM 877 C CA . VAL A 1 105 ? 10.352 26.332 -31.868 1.00 28.72 105 VAL A CA 1
ATOM 878 C C . VAL A 1 105 ? 11.334 27.376 -31.361 1.00 28.72 105 VAL A C 1
ATOM 880 O O . VAL A 1 105 ? 10.892 28.433 -30.918 1.00 28.72 105 VAL A O 1
ATOM 883 N N . ASP A 1 106 ? 12.633 27.102 -31.431 1.00 23.88 106 ASP A N 1
ATOM 884 C CA . ASP A 1 106 ? 13.601 28.189 -31.508 1.00 23.88 106 ASP A CA 1
ATOM 885 C C . ASP A 1 106 ? 14.746 27.808 -32.445 1.00 23.88 106 ASP A C 1
ATOM 887 O O . ASP A 1 106 ? 15.383 26.758 -32.321 1.00 23.88 106 ASP A O 1
ATOM 891 N N . GLU A 1 107 ? 14.926 28.655 -33.451 1.00 26.09 107 GLU A N 1
ATOM 892 C CA . GLU A 1 107 ? 15.930 28.546 -34.493 1.00 26.09 107 GLU A CA 1
ATOM 893 C C . GLU A 1 107 ? 17.260 29.066 -33.953 1.00 26.09 107 GLU A C 1
ATOM 895 O O . GLU A 1 107 ? 17.410 30.256 -33.701 1.00 26.09 107 GLU A O 1
ATOM 900 N N . THR A 1 108 ? 18.283 28.217 -33.878 1.00 25.64 108 THR A N 1
ATOM 901 C CA . THR A 1 108 ? 19.652 28.675 -34.141 1.00 25.64 108 THR A CA 1
ATOM 902 C C . THR A 1 108 ? 20.441 27.599 -34.874 1.00 25.64 108 THR A C 1
ATOM 904 O O . THR A 1 108 ? 20.543 26.440 -34.483 1.00 25.64 108 THR A O 1
ATOM 907 N N . SER A 1 109 ? 20.968 28.029 -36.010 1.00 28.19 109 SER A N 1
ATOM 908 C CA . SER A 1 109 ? 21.760 27.307 -36.989 1.00 28.19 109 SER A CA 1
ATOM 909 C C . SER A 1 109 ? 23.117 26.844 -36.456 1.00 28.19 109 SER A C 1
ATOM 911 O O . SER A 1 109 ? 23.914 27.697 -36.078 1.00 28.19 109 SER A O 1
ATOM 913 N N . VAL A 1 110 ? 23.447 25.557 -36.612 1.00 26.39 110 VAL A N 1
ATOM 914 C CA . VAL A 1 110 ? 24.748 25.117 -37.154 1.00 26.39 110 VAL A CA 1
ATOM 915 C C . VAL A 1 110 ? 24.530 23.822 -37.936 1.00 26.39 110 VAL A C 1
ATOM 917 O O . VAL A 1 110 ? 23.936 22.865 -37.450 1.00 26.39 110 VAL A O 1
ATOM 920 N N . ALA A 1 111 ? 24.995 23.823 -39.180 1.00 28.98 111 ALA A N 1
ATOM 921 C CA . ALA A 1 111 ? 24.948 22.695 -40.085 1.00 28.98 111 ALA A CA 1
ATOM 922 C C . ALA A 1 111 ? 25.862 21.549 -39.622 1.00 28.98 111 ALA A C 1
ATOM 924 O O . ALA A 1 111 ? 27.078 21.710 -39.548 1.00 28.98 111 ALA A O 1
ATOM 925 N N . SER A 1 112 ? 25.284 20.363 -39.468 1.00 27.83 112 SER A N 1
ATOM 926 C CA . SER A 1 112 ? 25.967 19.089 -39.679 1.00 27.83 112 SER A CA 1
ATOM 927 C C . SER A 1 112 ? 24.984 18.137 -40.352 1.00 27.83 112 SER A C 1
ATOM 929 O O . SER A 1 112 ? 23.966 17.747 -39.789 1.00 27.83 112 SER A O 1
ATOM 931 N N . LYS A 1 113 ? 25.271 17.820 -41.619 1.00 32.62 113 LYS A N 1
ATOM 932 C CA . LYS A 1 113 ? 24.657 16.702 -42.335 1.00 32.62 113 LYS A CA 1
ATOM 933 C C . LYS A 1 113 ? 25.017 15.426 -41.579 1.00 32.62 113 LYS A C 1
ATOM 935 O O . LYS A 1 113 ? 26.142 14.956 -41.704 1.00 32.62 113 LYS A O 1
ATOM 940 N N . GLU A 1 114 ? 24.069 14.872 -40.843 1.00 27.03 114 GLU A N 1
ATOM 941 C CA . GLU A 1 114 ? 24.101 13.463 -40.471 1.00 27.03 114 GLU A CA 1
ATOM 942 C C . GLU A 1 114 ? 23.119 12.730 -41.378 1.00 27.03 114 GLU A C 1
ATOM 944 O O . GLU A 1 114 ? 21.903 12.933 -41.342 1.00 27.03 114 GLU A O 1
ATOM 949 N N . GLU A 1 115 ? 23.687 11.932 -42.278 1.00 27.75 115 GLU A N 1
ATOM 950 C CA . GLU A 1 115 ? 22.959 10.952 -43.063 1.00 27.75 115 GLU A CA 1
ATOM 951 C C . GLU A 1 115 ? 22.263 9.996 -42.095 1.00 27.75 115 GLU A C 1
ATOM 953 O O . GLU A 1 115 ? 22.886 9.170 -41.430 1.00 27.75 115 GLU A O 1
ATOM 958 N N . ARG A 1 116 ? 20.939 10.121 -42.014 1.00 26.33 116 ARG A N 1
ATOM 959 C CA . ARG A 1 116 ? 20.069 9.122 -41.410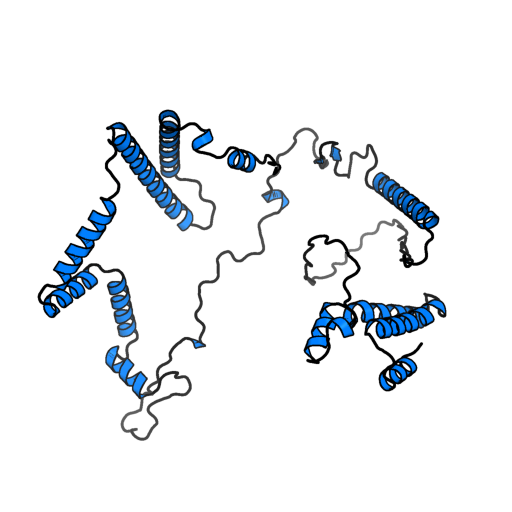 1.00 26.33 116 ARG A CA 1
ATOM 960 C C . ARG A 1 116 ? 20.182 7.853 -42.248 1.00 26.33 116 ARG A C 1
ATOM 962 O O . ARG A 1 116 ? 19.460 7.683 -43.228 1.00 26.33 116 ARG A O 1
ATOM 969 N N . VAL A 1 117 ? 21.106 6.976 -41.873 1.00 27.86 117 VAL A N 1
ATOM 970 C CA . VAL A 1 117 ? 21.113 5.587 -42.321 1.00 27.86 117 VAL A CA 1
ATOM 971 C C . VAL A 1 117 ? 19.855 4.952 -41.733 1.00 27.86 117 VAL A C 1
ATOM 973 O O . VAL A 1 117 ? 19.825 4.540 -40.577 1.00 27.86 117 VAL A O 1
ATOM 976 N N . GLU A 1 118 ? 18.777 4.935 -42.517 1.00 26.73 118 GLU A N 1
ATOM 977 C CA . GLU A 1 118 ? 17.696 3.971 -42.340 1.00 26.73 118 GLU A CA 1
ATOM 978 C C . GLU A 1 118 ? 18.328 2.585 -42.466 1.00 26.73 118 GLU A C 1
ATOM 980 O O . GLU A 1 118 ? 18.551 2.070 -43.563 1.00 26.73 118 GLU A O 1
ATOM 985 N N . SER A 1 119 ? 18.663 1.981 -41.328 1.00 29.59 119 SER A N 1
ATOM 986 C CA . SER A 1 119 ? 18.859 0.545 -41.247 1.00 29.59 119 SER A CA 1
ATOM 987 C C . SER A 1 119 ? 17.516 -0.093 -41.579 1.00 29.59 119 SER A C 1
ATOM 989 O O . SER A 1 119 ? 16.639 -0.245 -40.731 1.00 29.59 119 SER A O 1
ATOM 991 N N . VAL A 1 120 ? 17.337 -0.399 -42.861 1.00 33.41 120 VAL A N 1
ATOM 992 C CA . VAL A 1 120 ? 16.353 -1.358 -43.342 1.00 33.41 120 VAL A CA 1
ATOM 993 C C . VAL A 1 120 ? 16.730 -2.690 -42.704 1.00 33.41 120 VAL A C 1
ATOM 995 O O . VAL A 1 120 ? 17.509 -3.459 -43.265 1.00 33.41 120 VAL A O 1
ATOM 998 N N . GLU A 1 121 ? 16.224 -2.940 -41.501 1.00 36.22 121 GLU A N 1
ATOM 999 C CA . GLU A 1 121 ? 16.138 -4.285 -40.953 1.00 36.22 121 GLU A CA 1
ATOM 1000 C C . GLU A 1 121 ? 15.206 -5.050 -41.892 1.00 36.22 121 GLU A C 1
ATOM 1002 O O . GLU A 1 121 ? 13.982 -4.913 -41.872 1.00 36.22 121 GLU A O 1
ATOM 1007 N N . ARG A 1 122 ? 15.809 -5.779 -42.834 1.00 39.97 122 ARG A N 1
ATOM 1008 C CA . ARG A 1 122 ? 15.109 -6.856 -43.514 1.00 39.97 122 ARG A CA 1
ATOM 1009 C C . ARG A 1 122 ? 14.930 -7.930 -42.453 1.00 39.97 122 ARG A C 1
ATOM 1011 O O . ARG A 1 122 ? 15.849 -8.704 -42.224 1.00 39.97 122 ARG A O 1
ATOM 1018 N N . GLU A 1 123 ? 13.778 -7.943 -41.796 1.00 43.56 123 GLU A N 1
ATOM 1019 C CA . GLU A 1 123 ? 13.279 -9.161 -41.163 1.00 43.56 123 GLU A CA 1
ATOM 1020 C C . GLU A 1 123 ? 13.076 -10.168 -42.305 1.00 43.56 123 GLU A C 1
ATOM 1022 O O . GLU A 1 123 ? 12.080 -10.122 -43.027 1.00 43.56 123 GLU A O 1
ATOM 1027 N N . MET A 1 124 ? 14.111 -10.965 -42.580 1.00 39.22 124 MET A N 1
ATOM 1028 C CA . MET A 1 124 ? 14.010 -12.145 -43.428 1.00 39.22 124 MET A CA 1
ATOM 1029 C C . MET A 1 124 ? 13.437 -13.256 -42.552 1.00 39.22 124 MET A C 1
ATOM 1031 O O . MET A 1 124 ? 13.948 -13.493 -41.461 1.00 39.22 124 MET A O 1
ATOM 1035 N N . ASP A 1 125 ? 12.344 -13.875 -42.995 1.00 44.12 125 ASP A N 1
ATOM 1036 C CA . ASP A 1 125 ? 11.693 -14.969 -42.276 1.00 44.12 125 ASP A CA 1
ATOM 1037 C C . ASP A 1 125 ? 12.712 -16.102 -42.009 1.00 44.12 125 ASP A C 1
ATOM 1039 O O . ASP A 1 125 ? 13.325 -16.622 -42.942 1.00 44.12 125 ASP A O 1
ATOM 1043 N N . GLU A 1 126 ? 12.901 -16.479 -40.738 1.00 53.06 126 GLU A N 1
ATOM 1044 C CA . GLU A 1 126 ? 13.914 -17.448 -40.265 1.00 53.06 126 GLU A CA 1
ATOM 1045 C C . GLU A 1 126 ? 13.689 -18.902 -40.745 1.00 53.06 126 GLU A C 1
ATOM 1047 O O . GLU A 1 126 ? 14.441 -19.801 -40.375 1.00 53.06 126 GLU A O 1
ATOM 1052 N N . GLU A 1 127 ? 12.672 -19.170 -41.568 1.00 52.47 127 GLU A N 1
ATOM 1053 C CA . GLU A 1 127 ? 12.208 -20.535 -41.856 1.00 52.47 127 GLU A CA 1
ATOM 1054 C C . GLU A 1 127 ? 12.905 -21.231 -43.050 1.00 52.47 127 GLU A C 1
ATOM 1056 O O . GLU A 1 127 ? 12.729 -22.436 -43.204 1.00 52.47 127 GLU A O 1
ATOM 1061 N N . ASP A 1 128 ? 13.750 -20.547 -43.842 1.00 53.56 128 ASP A N 1
ATOM 1062 C CA . ASP A 1 128 ? 14.361 -21.124 -45.067 1.00 53.56 128 ASP A CA 1
ATOM 1063 C C . ASP A 1 128 ? 15.910 -21.115 -45.123 1.00 53.56 128 ASP A C 1
ATOM 1065 O O . ASP A 1 128 ? 16.503 -21.463 -46.150 1.00 53.56 128 ASP A O 1
ATOM 1069 N N . LEU A 1 129 ? 16.614 -20.735 -44.051 1.00 57.03 129 LEU A N 1
ATOM 1070 C CA . LEU A 1 129 ? 18.083 -20.646 -44.069 1.00 57.03 129 LEU A CA 1
ATOM 1071 C C . LEU A 1 129 ? 18.742 -21.999 -43.755 1.00 57.03 129 LEU A C 1
ATOM 1073 O O . LEU A 1 129 ? 18.439 -22.658 -42.760 1.00 57.03 129 LEU A O 1
ATOM 1077 N N . THR A 1 130 ? 19.696 -22.424 -44.587 1.00 75.38 130 THR A N 1
ATOM 1078 C CA . THR A 1 130 ? 20.506 -23.618 -44.297 1.00 75.38 130 THR A CA 1
ATOM 1079 C C . THR A 1 130 ? 21.387 -23.378 -43.067 1.00 75.38 130 THR A C 1
ATOM 1081 O O . THR A 1 130 ? 21.820 -22.256 -42.809 1.00 75.38 130 THR A O 1
ATOM 1084 N N . ALA A 1 131 ? 21.695 -24.433 -42.300 1.00 69.81 131 ALA A N 1
ATOM 1085 C CA . ALA A 1 131 ? 22.439 -24.316 -41.037 1.00 69.81 131 ALA A CA 1
ATOM 1086 C C . ALA A 1 131 ? 23.783 -23.568 -41.172 1.00 69.81 131 ALA A C 1
ATOM 1088 O O . ALA A 1 131 ? 24.213 -22.892 -40.240 1.00 69.81 131 ALA A O 1
ATOM 1089 N N . GLU A 1 132 ? 24.430 -23.651 -42.338 1.00 76.62 132 GLU A N 1
ATOM 1090 C CA . GLU A 1 132 ? 25.664 -22.919 -42.640 1.00 76.62 132 GLU A CA 1
ATOM 1091 C C . GLU A 1 132 ? 25.421 -21.415 -42.841 1.00 76.62 132 GLU A C 1
ATOM 1093 O O . GLU A 1 132 ? 26.184 -20.600 -42.323 1.00 76.62 132 GLU A O 1
ATOM 1098 N N . GLN A 1 133 ? 24.326 -21.037 -43.507 1.00 80.00 133 GLN A N 1
ATOM 1099 C CA . GLN A 1 133 ? 23.948 -19.638 -43.728 1.00 80.00 133 GLN A CA 1
ATOM 1100 C C . GLN A 1 133 ? 23.520 -18.949 -42.429 1.00 80.00 133 GLN A C 1
ATOM 1102 O O . GLN A 1 133 ? 23.923 -17.813 -42.190 1.00 80.00 133 GLN A O 1
ATOM 1107 N N . ILE A 1 134 ? 22.808 -19.657 -41.543 1.00 79.25 134 ILE A N 1
ATOM 1108 C CA . ILE A 1 134 ? 22.462 -19.154 -40.200 1.00 79.25 134 ILE A CA 1
ATOM 1109 C C . ILE A 1 134 ? 23.734 -18.880 -39.391 1.00 79.25 134 ILE A C 1
ATOM 1111 O O . ILE A 1 134 ? 23.837 -17.869 -38.701 1.00 79.25 134 ILE A O 1
ATOM 1115 N N . LEU A 1 135 ? 24.733 -19.762 -39.481 1.00 83.00 135 LEU A N 1
ATOM 1116 C CA . LEU A 1 135 ? 25.982 -19.618 -38.735 1.00 83.00 135 LEU A CA 1
ATOM 1117 C C . LEU A 1 135 ? 26.812 -18.433 -39.256 1.00 83.00 135 LEU A C 1
ATOM 1119 O O . LEU A 1 135 ? 27.413 -17.700 -38.466 1.00 83.00 135 LEU A O 1
ATOM 1123 N N . GLU A 1 136 ? 26.839 -18.217 -40.571 1.00 87.44 136 GLU A N 1
ATOM 1124 C CA . GLU A 1 136 ? 27.487 -17.049 -41.176 1.00 87.44 136 GLU A CA 1
ATOM 1125 C C . GLU A 1 136 ? 26.768 -15.742 -40.840 1.00 87.44 136 GLU A C 1
ATOM 1127 O O . GLU A 1 136 ? 27.425 -14.765 -40.473 1.00 87.44 136 GLU A O 1
ATOM 1132 N N . GLU A 1 137 ? 25.438 -15.720 -40.896 1.00 86.19 137 GLU A N 1
ATOM 1133 C CA . GLU A 1 137 ? 24.641 -14.550 -40.534 1.00 86.19 137 GLU A CA 1
ATOM 1134 C C . GLU A 1 137 ? 24.767 -14.225 -39.046 1.00 86.19 137 GLU A C 1
ATOM 1136 O O . GLU A 1 137 ? 25.050 -13.079 -38.697 1.00 86.19 137 GLU A O 1
ATOM 1141 N N . ALA A 1 138 ? 24.705 -15.230 -38.171 1.00 87.00 138 ALA A N 1
ATOM 1142 C CA . ALA A 1 138 ? 24.924 -15.064 -36.738 1.00 87.00 138 ALA A CA 1
ATOM 1143 C C . ALA A 1 138 ? 26.335 -14.541 -36.435 1.00 87.00 138 ALA A C 1
ATOM 1145 O O . ALA A 1 138 ? 26.496 -13.631 -35.621 1.00 87.00 138 ALA A O 1
ATOM 1146 N N . LYS A 1 139 ? 27.372 -15.055 -37.112 1.00 91.06 139 LYS A N 1
ATOM 1147 C CA . LYS A 1 139 ? 28.748 -14.547 -36.966 1.00 91.06 139 LYS A CA 1
ATOM 1148 C C . LYS A 1 139 ? 28.878 -13.109 -37.450 1.00 91.06 139 LYS A C 1
ATOM 1150 O O . LYS A 1 139 ? 29.547 -12.312 -36.797 1.00 91.06 139 LYS A O 1
ATOM 1155 N N . LYS A 1 140 ? 28.241 -12.765 -38.567 1.00 91.19 140 LYS A N 1
ATOM 1156 C CA . LYS A 1 140 ? 28.271 -11.416 -39.137 1.00 91.19 140 LYS A CA 1
ATOM 1157 C C . LYS A 1 140 ? 27.502 -10.418 -38.273 1.00 91.19 140 LYS A C 1
ATOM 1159 O O . LYS A 1 140 ? 28.000 -9.323 -38.033 1.00 91.19 140 LYS A O 1
ATOM 1164 N N . ALA A 1 141 ? 26.339 -10.806 -37.758 1.00 86.50 141 ALA A N 1
ATOM 1165 C CA . ALA A 1 141 ? 25.558 -10.022 -36.809 1.00 86.50 141 ALA A CA 1
ATOM 1166 C C . ALA A 1 141 ? 26.315 -9.839 -35.486 1.00 86.50 141 ALA A C 1
ATOM 1168 O O . ALA A 1 141 ? 26.378 -8.728 -34.966 1.00 86.50 141 ALA A O 1
ATOM 1169 N N . ALA A 1 142 ? 26.972 -10.890 -34.983 1.00 85.44 142 ALA A N 1
ATOM 1170 C CA . ALA A 1 142 ? 27.810 -10.814 -33.789 1.00 85.44 142 ALA A CA 1
ATOM 1171 C C . ALA A 1 142 ? 29.025 -9.894 -33.986 1.00 85.44 142 ALA A C 1
ATOM 1173 O O . ALA A 1 142 ? 29.343 -9.113 -33.093 1.00 85.44 142 ALA A O 1
ATOM 1174 N N . GLN A 1 143 ? 29.679 -9.943 -35.151 1.00 86.94 143 GLN A N 1
ATOM 1175 C CA . GLN A 1 143 ? 30.772 -9.025 -35.492 1.00 86.94 143 GLN A CA 1
ATOM 1176 C C . GLN A 1 143 ? 30.277 -7.581 -35.608 1.00 86.94 143 GLN A C 1
ATOM 1178 O O . GLN A 1 143 ? 30.853 -6.704 -34.980 1.00 86.94 143 GLN A O 1
ATOM 1183 N N . ALA A 1 144 ? 29.162 -7.333 -36.298 1.00 85.94 144 ALA A N 1
ATOM 1184 C CA . ALA A 1 144 ? 28.572 -5.999 -36.393 1.00 85.94 144 ALA A CA 1
ATOM 1185 C C . ALA A 1 144 ? 28.139 -5.443 -35.023 1.00 85.94 144 ALA A C 1
ATOM 1187 O O . ALA A 1 144 ? 28.336 -4.260 -34.743 1.00 85.94 144 ALA A O 1
ATOM 1188 N N . ALA A 1 145 ? 27.593 -6.287 -34.143 1.00 78.88 145 ALA A N 1
ATOM 1189 C CA . ALA A 1 145 ? 27.255 -5.909 -32.774 1.00 78.88 145 ALA A CA 1
ATOM 1190 C C . ALA A 1 145 ? 28.508 -5.632 -31.929 1.00 78.88 145 ALA A C 1
ATOM 1192 O O . ALA A 1 145 ? 28.522 -4.674 -31.158 1.00 78.88 145 ALA A O 1
ATOM 1193 N N . ALA A 1 146 ? 29.573 -6.423 -32.094 1.00 79.69 146 ALA A N 1
ATOM 1194 C CA . ALA A 1 146 ? 30.855 -6.187 -31.439 1.00 79.69 146 ALA A CA 1
ATOM 1195 C C . ALA A 1 146 ? 31.490 -4.874 -31.914 1.00 79.69 146 ALA A C 1
ATOM 1197 O O . ALA A 1 146 ? 31.901 -4.068 -31.084 1.00 79.69 146 ALA A O 1
ATOM 1198 N N . ASP A 1 147 ? 31.491 -4.608 -33.218 1.00 79.25 147 ASP A N 1
ATOM 1199 C CA . ASP A 1 147 ? 32.017 -3.372 -33.793 1.00 79.25 147 ASP A CA 1
ATOM 1200 C C . ASP A 1 147 ? 31.208 -2.162 -33.310 1.00 79.25 147 ASP A C 1
ATOM 1202 O O . ASP A 1 147 ? 31.786 -1.171 -32.858 1.00 79.25 147 ASP A O 1
ATOM 1206 N N . ARG A 1 148 ? 29.872 -2.271 -33.271 1.00 76.38 148 ARG A N 1
ATOM 1207 C CA . ARG A 1 148 ? 28.991 -1.244 -32.695 1.00 76.38 148 ARG A CA 1
ATOM 1208 C C . ARG A 1 148 ? 29.270 -1.015 -31.211 1.00 76.38 148 ARG A C 1
ATOM 1210 O O . ARG A 1 148 ? 29.387 0.132 -30.798 1.00 76.38 148 ARG A O 1
ATOM 1217 N N . LEU A 1 149 ? 29.471 -2.075 -30.427 1.00 63.69 149 LEU A N 1
ATOM 1218 C CA . LEU A 1 149 ? 29.876 -1.967 -29.022 1.00 63.69 149 LEU A CA 1
ATOM 1219 C C . LEU A 1 149 ? 31.266 -1.346 -28.861 1.00 63.69 149 LEU A C 1
ATOM 1221 O O . LEU A 1 149 ? 31.491 -0.644 -27.882 1.00 63.69 149 LEU A O 1
ATOM 1225 N N . THR A 1 150 ? 32.200 -1.562 -29.790 1.00 68.62 150 THR A N 1
ATOM 1226 C CA . THR A 1 150 ? 33.518 -0.905 -29.746 1.00 68.62 150 THR A CA 1
ATOM 1227 C C . THR A 1 150 ? 33.461 0.570 -30.143 1.00 68.62 150 THR A C 1
ATOM 1229 O O . THR A 1 150 ? 34.225 1.363 -29.595 1.00 68.62 150 THR A O 1
ATOM 1232 N N . LEU A 1 151 ? 32.534 0.956 -31.026 1.00 65.75 151 LEU A N 1
ATOM 1233 C CA . LEU A 1 151 ? 32.233 2.350 -31.374 1.00 65.75 151 LEU A CA 1
ATOM 1234 C C . LEU A 1 151 ? 31.502 3.077 -30.238 1.00 65.75 151 LEU A C 1
ATOM 1236 O O . LEU A 1 151 ? 31.861 4.202 -29.899 1.00 65.75 151 LEU A O 1
ATOM 1240 N N . GLU A 1 152 ? 30.528 2.417 -29.609 1.00 60.28 152 GLU A N 1
ATOM 1241 C CA . GLU A 1 152 ? 29.816 2.921 -28.430 1.00 60.28 152 GLU A CA 1
ATOM 1242 C C . GLU A 1 152 ? 30.674 2.853 -27.154 1.00 60.28 152 GLU A C 1
ATOM 1244 O O . GLU A 1 152 ? 30.366 3.517 -26.170 1.00 60.28 152 GLU A O 1
ATOM 1249 N N . ARG A 1 153 ? 31.757 2.061 -27.128 1.00 59.62 153 ARG A N 1
ATOM 1250 C CA . ARG A 1 153 ? 32.698 1.960 -25.995 1.00 59.62 153 ARG A CA 1
ATOM 1251 C C . ARG A 1 153 ? 34.153 1.831 -26.471 1.00 59.62 153 ARG A C 1
ATOM 1253 O O . ARG A 1 153 ? 34.754 0.757 -26.343 1.00 59.62 153 ARG A O 1
ATOM 1260 N N . PRO A 1 154 ? 34.778 2.918 -26.956 1.00 61.44 154 PRO A N 1
ATOM 1261 C CA . PRO A 1 154 ? 36.176 2.880 -27.358 1.00 61.44 154 PRO A CA 1
ATOM 1262 C C . PRO A 1 154 ? 37.064 2.641 -26.134 1.00 61.44 154 PRO A C 1
ATOM 1264 O O . PRO A 1 154 ? 36.960 3.340 -25.120 1.00 61.44 154 PRO A O 1
ATOM 1267 N N . LYS A 1 155 ? 37.980 1.671 -26.219 1.00 56.25 155 LYS A N 1
ATOM 1268 C CA . LYS A 1 155 ? 38.990 1.453 -25.173 1.00 56.25 155 LYS A CA 1
ATOM 1269 C C . LYS A 1 155 ? 39.873 2.703 -25.081 1.00 56.25 155 LYS A C 1
ATOM 1271 O O . LYS A 1 155 ? 40.666 2.961 -25.978 1.00 56.25 155 LYS A O 1
ATOM 1276 N N . GLY A 1 156 ? 39.712 3.475 -24.004 1.00 59.31 156 GLY A N 1
ATOM 1277 C CA . GLY A 1 156 ? 40.434 4.736 -23.779 1.00 59.31 156 GLY A CA 1
ATOM 1278 C C . GLY A 1 156 ? 39.621 6.016 -24.015 1.00 59.31 156 GLY A C 1
ATOM 1279 O O . GLY A 1 156 ? 40.178 7.104 -23.899 1.00 59.31 156 GLY A O 1
ATOM 1280 N N . ALA A 1 157 ? 38.316 5.936 -24.305 1.00 53.91 157 ALA A N 1
ATOM 1281 C CA . ALA A 1 157 ? 37.462 7.124 -24.359 1.00 53.91 157 ALA A CA 1
ATOM 1282 C C . ALA A 1 157 ? 37.145 7.632 -22.940 1.00 53.91 157 ALA A C 1
ATOM 1284 O O . ALA A 1 157 ? 36.338 7.056 -22.214 1.00 53.91 157 ALA A O 1
ATOM 1285 N N . HIS A 1 158 ? 37.801 8.722 -22.543 1.00 52.69 158 HIS A N 1
ATOM 1286 C CA . HIS A 1 158 ? 37.755 9.273 -21.184 1.00 52.69 158 HIS A CA 1
ATOM 1287 C C . HIS A 1 158 ? 36.590 10.236 -20.900 1.00 52.69 158 HIS A C 1
ATOM 1289 O O . HIS A 1 158 ? 36.487 10.713 -19.773 1.00 52.69 158 HIS A O 1
ATOM 1295 N N . LEU A 1 159 ? 35.737 10.543 -21.883 1.00 51.25 159 LEU A N 1
ATOM 1296 C CA . LEU A 1 159 ? 34.851 11.711 -21.803 1.00 51.25 159 LEU A CA 1
ATOM 1297 C C . LEU A 1 159 ? 33.345 11.426 -21.721 1.00 51.25 159 LEU A C 1
ATOM 1299 O O . LEU A 1 159 ? 32.625 12.310 -21.268 1.00 51.25 159 LEU A O 1
ATOM 1303 N N . SER A 1 160 ? 32.853 10.238 -22.103 1.00 50.03 160 SER A N 1
ATOM 1304 C CA . SER A 1 160 ? 31.395 10.094 -22.308 1.00 50.03 160 SER A CA 1
ATOM 1305 C C . SER A 1 160 ? 30.780 8.722 -22.029 1.00 50.03 160 SER A C 1
ATOM 1307 O O . SER A 1 160 ? 29.564 8.590 -22.124 1.00 50.03 160 SER A O 1
ATOM 1309 N N . PHE A 1 161 ? 31.561 7.698 -21.671 1.00 56.22 161 PHE A N 1
ATOM 1310 C CA . PHE A 1 161 ? 31.021 6.348 -21.487 1.00 56.22 161 PHE A CA 1
ATOM 1311 C C . PHE A 1 161 ? 31.196 5.852 -20.056 1.00 56.22 161 PHE A C 1
ATOM 1313 O O . PHE A 1 161 ? 32.251 6.016 -19.441 1.00 56.22 161 PHE A O 1
ATOM 1320 N N . PHE A 1 162 ? 30.138 5.226 -19.538 1.00 54.06 162 PHE A N 1
ATOM 1321 C CA . PHE A 1 162 ? 30.130 4.500 -18.275 1.00 54.06 162 PHE A CA 1
ATOM 1322 C C . PHE A 1 162 ? 31.301 3.512 -18.233 1.00 54.06 162 PHE A C 1
ATOM 1324 O O . PHE A 1 162 ? 31.306 2.489 -18.921 1.00 54.06 162 PHE A O 1
ATOM 1331 N N . ARG A 1 163 ? 32.318 3.821 -17.427 1.00 58.81 163 ARG A N 1
ATOM 1332 C CA . ARG A 1 163 ? 33.484 2.958 -17.254 1.00 58.81 163 ARG A CA 1
ATOM 1333 C C . ARG A 1 163 ? 33.059 1.780 -16.389 1.00 58.81 163 ARG A C 1
ATOM 1335 O O . ARG A 1 163 ? 33.002 1.900 -15.168 1.00 58.81 163 ARG A O 1
ATOM 1342 N N . GLN A 1 164 ? 32.742 0.659 -17.024 1.00 54.72 164 GLN A N 1
ATOM 1343 C CA . GLN A 1 164 ? 32.571 -0.613 -16.333 1.00 54.72 164 GLN A CA 1
ATOM 1344 C C . GLN A 1 164 ? 33.952 -1.210 -16.054 1.00 54.72 164 GLN A C 1
ATOM 1346 O O . GLN A 1 164 ? 34.736 -1.442 -16.976 1.00 54.72 164 GLN A O 1
ATOM 1351 N N . ARG A 1 165 ? 34.280 -1.407 -14.774 1.00 64.31 165 ARG A N 1
ATOM 1352 C CA . ARG A 1 165 ? 35.440 -2.218 -14.370 1.00 64.31 165 ARG A CA 1
ATOM 1353 C C . ARG A 1 165 ? 35.107 -3.703 -14.559 1.00 64.31 165 ARG A C 1
ATOM 1355 O O . ARG A 1 165 ? 33.937 -4.064 -14.670 1.00 64.31 165 ARG A O 1
ATOM 1362 N N . SER A 1 166 ? 36.130 -4.559 -14.565 1.00 65.31 166 SER A N 1
ATOM 1363 C CA . SER A 1 166 ? 35.987 -6.026 -14.649 1.00 65.31 166 SER A CA 1
ATOM 1364 C C . SER A 1 166 ? 35.030 -6.612 -13.609 1.00 65.31 166 SER A C 1
ATOM 1366 O O . SER A 1 166 ? 34.435 -7.656 -13.841 1.00 65.31 166 SER A O 1
ATOM 1368 N N . ASP A 1 167 ? 34.850 -5.905 -12.495 1.00 66.88 167 ASP A N 1
ATOM 1369 C CA . ASP A 1 167 ? 34.099 -6.366 -11.330 1.00 66.88 167 ASP A CA 1
ATOM 1370 C C . ASP A 1 167 ? 32.616 -5.936 -11.378 1.00 66.88 167 ASP A C 1
ATOM 1372 O O . ASP A 1 167 ? 31.911 -5.999 -10.376 1.00 66.88 167 ASP A O 1
ATOM 1376 N N . GLY A 1 168 ? 32.137 -5.423 -12.521 1.00 58.22 168 GLY A N 1
ATOM 1377 C CA . GLY A 1 168 ? 30.741 -5.005 -12.725 1.00 58.22 168 GLY A CA 1
ATOM 1378 C C . GLY A 1 168 ? 30.381 -3.625 -12.155 1.00 58.22 168 GLY A C 1
ATOM 1379 O O . GLY A 1 168 ? 29.273 -3.134 -12.367 1.00 58.22 168 GLY A O 1
ATOM 1380 N N . THR A 1 169 ? 31.314 -2.952 -11.476 1.00 58.97 169 THR A N 1
ATOM 1381 C CA . THR A 1 169 ? 31.113 -1.583 -10.980 1.00 58.97 169 THR A CA 1
ATOM 1382 C C . THR A 1 169 ? 31.200 -0.566 -12.117 1.00 58.97 169 THR A C 1
ATOM 1384 O O . THR A 1 169 ? 32.100 -0.621 -12.958 1.00 58.97 169 THR A O 1
ATOM 1387 N N . THR A 1 170 ? 30.253 0.373 -12.145 1.00 56.75 170 THR A N 1
ATOM 1388 C CA . THR A 1 170 ? 30.119 1.366 -13.217 1.00 56.75 170 THR A CA 1
ATOM 1389 C C . THR A 1 170 ? 30.441 2.758 -12.675 1.00 56.75 170 THR A C 1
ATOM 1391 O O . THR A 1 170 ? 29.756 3.235 -11.776 1.00 56.75 170 THR A O 1
ATOM 1394 N N . THR A 1 171 ? 31.478 3.422 -13.195 1.00 56.75 171 THR A N 1
ATOM 1395 C CA . THR A 1 171 ? 31.837 4.801 -12.803 1.00 56.75 171 THR A CA 1
ATOM 1396 C C . THR A 1 171 ? 31.537 5.785 -13.933 1.00 56.75 171 THR A C 1
ATOM 1398 O O . THR A 1 171 ? 31.986 5.574 -15.062 1.00 56.75 171 THR A O 1
ATOM 1401 N N . LEU A 1 172 ? 30.805 6.861 -13.630 1.00 58.12 172 LEU A N 1
ATOM 1402 C CA . LEU A 1 172 ? 30.512 7.966 -14.548 1.00 58.12 172 LEU A CA 1
ATOM 1403 C C . LEU A 1 172 ? 31.502 9.111 -14.293 1.00 58.12 172 LEU A C 1
ATOM 1405 O O . LEU A 1 172 ? 31.508 9.699 -13.214 1.00 58.12 172 LEU A O 1
ATOM 1409 N N . GLY A 1 173 ? 32.351 9.419 -15.275 1.00 54.03 173 GLY A N 1
ATOM 1410 C CA . GLY A 1 173 ? 33.261 10.562 -15.209 1.00 54.03 173 GLY A CA 1
ATOM 1411 C C . GLY A 1 173 ? 32.530 11.848 -15.576 1.00 54.03 173 GLY A C 1
ATOM 1412 O O . GLY A 1 173 ? 32.524 12.233 -16.738 1.00 54.03 173 GLY A O 1
ATOM 1413 N N . ILE A 1 174 ? 31.893 12.504 -14.607 1.00 54.41 174 ILE A N 1
ATOM 1414 C CA . ILE A 1 174 ? 31.360 13.856 -14.809 1.00 54.41 174 ILE A CA 1
ATOM 1415 C C . ILE A 1 174 ? 32.559 14.807 -14.849 1.00 54.41 174 ILE A C 1
ATOM 1417 O O . ILE A 1 174 ? 33.369 14.804 -13.921 1.00 54.41 174 ILE A O 1
ATOM 1421 N N . LEU A 1 175 ? 32.690 15.603 -15.915 1.00 46.34 175 LEU A N 1
ATOM 1422 C CA . LEU A 1 175 ? 33.758 16.595 -16.037 1.00 46.34 175 LEU A CA 1
ATOM 1423 C C . LEU A 1 175 ? 33.533 17.718 -15.009 1.00 46.34 175 LEU A C 1
ATOM 1425 O O . LEU A 1 175 ? 32.862 18.714 -15.261 1.00 46.34 175 LEU A O 1
ATOM 1429 N N . GLY A 1 176 ? 34.087 17.512 -13.823 1.00 57.66 176 GLY A N 1
ATOM 1430 C CA . GLY A 1 176 ? 34.262 18.480 -12.751 1.00 57.66 176 GLY A CA 1
ATOM 1431 C C . GLY A 1 176 ? 35.656 18.296 -12.155 1.00 57.66 176 GLY A C 1
ATOM 1432 O O . GLY A 1 176 ? 36.293 17.268 -12.385 1.00 57.66 176 GLY A O 1
ATOM 1433 N N . ASN A 1 177 ? 36.149 19.309 -11.435 1.00 56.34 177 ASN A N 1
ATOM 1434 C CA . ASN A 1 177 ? 37.507 19.336 -10.879 1.00 56.34 177 ASN A CA 1
ATOM 1435 C C . ASN A 1 177 ? 37.926 17.964 -10.298 1.00 56.34 177 ASN A C 1
ATOM 1437 O O . ASN A 1 177 ? 37.243 17.454 -9.408 1.00 56.34 177 ASN A O 1
ATOM 1441 N N . PRO A 1 178 ? 39.050 17.375 -10.748 1.00 52.50 178 PRO A N 1
ATOM 1442 C CA . PRO A 1 178 ? 39.386 15.959 -10.548 1.00 52.50 178 PRO A CA 1
ATOM 1443 C C . PRO A 1 178 ? 39.826 15.587 -9.119 1.00 52.50 178 PRO A C 1
ATOM 1445 O O . PRO A 1 178 ? 40.492 14.575 -8.931 1.00 52.50 178 PRO A O 1
ATOM 1448 N N . GLN A 1 179 ? 39.513 16.397 -8.106 1.00 54.84 179 GLN A N 1
ATOM 1449 C CA . GLN A 1 179 ? 40.087 16.242 -6.765 1.00 54.84 179 GLN A CA 1
ATOM 1450 C C . GLN A 1 179 ? 39.122 15.752 -5.685 1.00 54.84 179 GLN A C 1
ATOM 1452 O O . GLN A 1 179 ? 39.593 15.410 -4.605 1.00 54.84 179 GLN A O 1
ATOM 1457 N N . GLN A 1 180 ? 37.813 15.654 -5.932 1.00 59.84 180 GLN A N 1
ATOM 1458 C CA . GLN A 1 180 ? 36.879 15.155 -4.916 1.00 59.84 180 GLN A CA 1
ATOM 1459 C C . GLN A 1 180 ? 35.794 14.272 -5.528 1.00 59.84 180 GLN A C 1
ATOM 1461 O O . GLN A 1 180 ? 34.845 14.758 -6.141 1.00 59.84 180 GLN A O 1
ATOM 1466 N N . GLU A 1 181 ? 35.920 12.961 -5.312 1.00 61.69 181 GLU A N 1
ATOM 1467 C CA . GLU A 1 181 ? 34.787 12.043 -5.397 1.00 61.69 181 GLU A CA 1
ATOM 1468 C C . GLU A 1 181 ? 33.727 12.524 -4.400 1.00 61.69 181 GLU A C 1
ATOM 1470 O O . GLU A 1 181 ? 33.935 12.518 -3.185 1.00 61.69 181 GLU A O 1
ATOM 1475 N N . ARG A 1 182 ? 32.604 13.024 -4.917 1.00 68.31 182 ARG A N 1
ATOM 1476 C CA . ARG A 1 182 ? 31.513 13.526 -4.087 1.00 68.31 182 ARG A CA 1
ATOM 1477 C C . ARG A 1 182 ? 30.479 12.424 -3.938 1.00 68.31 182 ARG A C 1
ATOM 1479 O O . ARG A 1 182 ? 29.907 11.982 -4.928 1.00 68.31 182 ARG A O 1
ATOM 1486 N N . VAL A 1 183 ? 30.222 12.003 -2.703 1.00 72.19 183 VAL A N 1
ATOM 1487 C CA . VAL A 1 183 ? 29.076 11.142 -2.397 1.00 72.19 183 VAL A CA 1
ATOM 1488 C C . VAL A 1 183 ? 27.808 11.954 -2.669 1.00 72.19 183 VAL A C 1
ATOM 1490 O O . VAL A 1 183 ? 27.611 13.023 -2.088 1.00 72.19 183 VAL A O 1
ATOM 1493 N N . ILE A 1 184 ? 26.993 11.479 -3.608 1.00 75.25 184 ILE A N 1
ATOM 1494 C CA . ILE A 1 184 ? 25.725 12.097 -4.003 1.00 75.25 184 ILE A CA 1
ATOM 1495 C C . ILE A 1 184 ? 24.600 11.275 -3.370 1.00 75.25 184 ILE A C 1
ATOM 1497 O O . ILE A 1 184 ? 24.580 10.052 -3.491 1.00 75.25 184 ILE A O 1
ATOM 1501 N N . ASN A 1 185 ? 23.661 11.939 -2.694 1.00 79.62 185 ASN A N 1
ATOM 1502 C CA . ASN A 1 185 ? 22.485 11.274 -2.136 1.00 79.62 185 ASN A CA 1
ATOM 1503 C C . ASN A 1 185 ? 21.500 10.926 -3.261 1.00 79.62 185 ASN A C 1
ATOM 1505 O O . ASN A 1 185 ? 21.342 11.693 -4.212 1.00 79.62 185 ASN A O 1
ATOM 1509 N N . LEU A 1 186 ? 20.774 9.814 -3.121 1.00 74.94 186 LEU A N 1
ATOM 1510 C CA . LEU A 1 186 ? 19.703 9.426 -4.053 1.00 74.94 186 LEU A CA 1
ATOM 1511 C C . LEU A 1 186 ? 18.679 10.553 -4.271 1.00 74.94 186 LEU A C 1
ATOM 1513 O O . LEU A 1 186 ? 18.229 10.750 -5.393 1.00 74.94 186 LEU A O 1
ATOM 1517 N N . GLU A 1 187 ? 18.397 11.356 -3.240 1.00 75.38 187 GLU A N 1
ATOM 1518 C CA . GLU A 1 187 ? 17.527 12.540 -3.326 1.00 75.38 187 GLU A CA 1
ATOM 1519 C C . GLU A 1 187 ? 17.981 13.541 -4.402 1.00 75.38 187 GLU A C 1
ATOM 1521 O O . GLU A 1 187 ? 17.159 14.067 -5.142 1.00 75.38 187 GLU A O 1
ATOM 1526 N N . SER A 1 188 ? 19.288 13.778 -4.543 1.00 72.44 188 SER A N 1
ATOM 1527 C CA . SER A 1 188 ? 19.815 14.681 -5.578 1.00 72.44 188 SER A CA 1
ATOM 1528 C C . SER A 1 188 ? 19.821 14.080 -6.985 1.00 72.44 188 SER A C 1
ATOM 1530 O O . SER A 1 188 ? 19.976 14.822 -7.949 1.00 72.44 188 SER A O 1
ATOM 1532 N N . VAL A 1 189 ? 19.655 12.759 -7.107 1.00 77.62 189 VAL A N 1
ATOM 1533 C CA . VAL A 1 189 ? 19.569 12.061 -8.400 1.00 77.62 189 VAL A CA 1
ATOM 1534 C C . VAL A 1 189 ? 18.117 11.930 -8.858 1.00 77.62 189 VAL A C 1
ATOM 1536 O O . VAL A 1 189 ? 17.829 12.131 -10.032 1.00 77.62 189 VAL A O 1
ATOM 1539 N N . VAL A 1 190 ? 17.208 11.596 -7.939 1.00 75.50 190 VAL A N 1
ATOM 1540 C CA . VAL A 1 190 ? 15.794 11.302 -8.234 1.00 75.50 190 VAL A CA 1
ATOM 1541 C C . VAL A 1 190 ? 14.902 12.540 -8.071 1.00 75.50 190 VAL A C 1
ATOM 1543 O O . VAL A 1 190 ? 13.854 12.631 -8.702 1.00 75.50 190 VAL A O 1
ATOM 1546 N N . GLY A 1 191 ? 15.327 13.526 -7.276 1.00 75.69 191 GLY A N 1
ATOM 1547 C CA . GLY A 1 191 ? 14.516 14.690 -6.930 1.00 75.69 191 GLY A CA 1
ATOM 1548 C C . GLY A 1 191 ? 13.447 14.375 -5.880 1.00 75.69 191 GLY A C 1
ATOM 1549 O O . GLY A 1 191 ? 13.327 13.254 -5.385 1.00 75.69 191 GLY A O 1
ATOM 1550 N N . LYS A 1 192 ? 12.667 15.395 -5.502 1.00 75.19 192 LYS A N 1
ATOM 1551 C CA . LYS A 1 192 ? 11.498 15.208 -4.630 1.00 75.19 192 LYS A CA 1
ATOM 1552 C C . LYS A 1 192 ? 10.400 14.493 -5.413 1.00 75.19 192 LYS A C 1
ATOM 1554 O O . LYS A 1 192 ? 10.162 14.838 -6.566 1.00 75.19 192 LYS A O 1
ATOM 1559 N N . LEU A 1 193 ? 9.713 13.551 -4.769 1.00 69.69 193 LEU A N 1
ATOM 1560 C CA . LEU A 1 193 ? 8.535 12.899 -5.335 1.00 69.69 193 LEU A CA 1
ATOM 1561 C C . LEU A 1 193 ? 7.451 13.965 -5.578 1.00 69.69 193 LEU A C 1
ATOM 1563 O O . LEU A 1 193 ? 6.900 14.506 -4.619 1.00 69.69 193 LEU A O 1
ATOM 1567 N N . SER A 1 194 ? 7.214 14.323 -6.841 1.00 70.44 194 SER A N 1
ATOM 1568 C CA . SER A 1 194 ? 6.201 15.315 -7.229 1.00 70.44 194 SER A CA 1
ATOM 1569 C C . SER A 1 194 ? 4.794 14.724 -7.255 1.00 70.44 194 SER A C 1
ATOM 1571 O O . SER A 1 194 ? 3.835 15.435 -6.964 1.00 70.44 194 SER A O 1
ATOM 1573 N N . ASP A 1 195 ? 4.693 13.423 -7.542 1.00 68.94 195 ASP A N 1
ATOM 1574 C CA . ASP A 1 195 ? 3.431 12.733 -7.783 1.00 68.94 195 ASP A CA 1
ATOM 1575 C C . ASP A 1 195 ? 3.173 11.684 -6.697 1.00 68.94 195 ASP A C 1
ATOM 1577 O O . ASP A 1 195 ? 3.944 10.742 -6.504 1.00 68.94 195 ASP A O 1
ATOM 1581 N N . GLY A 1 196 ? 2.069 11.856 -5.973 1.00 69.94 196 GLY A N 1
ATOM 1582 C CA . GLY A 1 196 ? 1.613 10.936 -4.937 1.00 69.94 196 GLY A CA 1
ATOM 1583 C C . GLY A 1 196 ? 0.532 11.564 -4.062 1.00 69.94 196 GLY A C 1
ATOM 1584 O O . GLY A 1 196 ? 0.459 12.785 -3.924 1.00 69.94 196 GLY A O 1
ATOM 1585 N N . ILE A 1 197 ? -0.320 10.730 -3.464 1.00 73.81 197 ILE A N 1
ATOM 1586 C CA . ILE A 1 197 ? -1.307 11.195 -2.486 1.00 73.81 197 ILE A CA 1
ATOM 1587 C C . ILE A 1 197 ? -0.623 11.183 -1.106 1.00 73.81 197 ILE A C 1
ATOM 1589 O O . ILE A 1 197 ? -0.173 10.121 -0.674 1.00 73.81 197 ILE A O 1
ATOM 1593 N N . PRO A 1 198 ? -0.508 12.328 -0.406 1.00 71.62 198 PRO A N 1
ATOM 1594 C CA . PRO A 1 198 ? 0.224 12.425 0.863 1.00 71.62 198 PRO A CA 1
ATOM 1595 C C . PRO A 1 198 ? -0.464 11.694 2.027 1.00 71.62 198 PRO A C 1
ATOM 1597 O O . PRO A 1 198 ? 0.159 11.446 3.057 1.00 71.62 198 PRO A O 1
ATOM 1600 N N . SER A 1 199 ? -1.738 11.342 1.872 1.00 72.88 199 SER A N 1
ATOM 1601 C CA . SER A 1 199 ? -2.506 10.527 2.808 1.00 72.88 199 SER A CA 1
ATOM 1602 C C . SER A 1 199 ? -3.501 9.676 2.033 1.00 72.88 199 SER A C 1
ATOM 1604 O O . SER A 1 199 ? -4.022 10.117 1.011 1.00 72.88 199 SER A O 1
ATOM 1606 N N . LEU A 1 200 ? -3.828 8.486 2.530 1.00 76.56 200 LEU A N 1
ATOM 1607 C CA . LEU A 1 200 ? -4.965 7.752 1.981 1.00 76.56 200 LEU A CA 1
ATOM 1608 C C . LEU A 1 200 ? -6.223 8.630 2.119 1.00 76.56 200 LEU A C 1
ATOM 1610 O O . LEU A 1 200 ? -6.406 9.239 3.179 1.00 76.56 200 LEU A O 1
ATOM 1614 N N . PRO A 1 201 ? -7.059 8.761 1.072 1.00 71.81 201 PRO A N 1
ATOM 1615 C CA . PRO A 1 201 ? -8.347 9.418 1.222 1.00 71.81 201 PRO A CA 1
ATOM 1616 C C . PRO A 1 201 ? -9.112 8.706 2.341 1.00 71.81 201 PRO A C 1
ATOM 1618 O O . PRO A 1 201 ? -9.154 7.475 2.383 1.00 71.81 201 PRO A O 1
ATOM 1621 N N . GLY A 1 202 ? -9.648 9.485 3.283 1.00 75.38 202 GLY A N 1
ATOM 1622 C CA . GLY A 1 202 ? -10.445 8.943 4.379 1.00 75.38 202 GLY A CA 1
ATOM 1623 C C . GLY A 1 202 ? -11.598 8.102 3.836 1.00 75.38 202 GLY A C 1
ATOM 1624 O O . GLY A 1 202 ? -12.091 8.352 2.734 1.00 75.38 202 GLY A O 1
ATOM 1625 N N . PHE A 1 203 ? -12.014 7.098 4.604 1.00 80.06 203 PHE A N 1
ATOM 1626 C CA . PHE A 1 203 ? -13.175 6.293 4.250 1.00 80.06 203 PHE A CA 1
ATOM 1627 C C . PHE A 1 203 ? -14.395 7.210 4.098 1.00 80.06 203 PHE A C 1
ATOM 1629 O O . PHE A 1 203 ? -14.785 7.896 5.043 1.00 80.06 203 PHE A O 1
ATOM 1636 N N . LYS A 1 204 ? -14.954 7.255 2.888 1.00 80.56 204 LYS A N 1
ATOM 1637 C CA . LYS A 1 204 ? -16.191 7.965 2.580 1.00 80.56 204 LYS A CA 1
ATOM 1638 C C . LYS A 1 204 ? -17.250 6.910 2.303 1.00 80.56 204 LYS A C 1
ATOM 1640 O O . LYS A 1 204 ? -17.106 6.163 1.336 1.00 80.56 204 LYS A O 1
ATOM 1645 N N . GLU A 1 205 ? -18.271 6.844 3.153 1.00 77.62 205 GLU A N 1
ATOM 1646 C CA . GLU A 1 205 ? -19.426 5.995 2.873 1.00 77.62 205 GLU A CA 1
ATOM 1647 C C . GLU A 1 205 ? -20.154 6.478 1.623 1.00 77.62 205 GLU A C 1
ATOM 1649 O O . GLU A 1 205 ? -20.228 7.679 1.340 1.00 77.62 205 GLU A O 1
ATOM 1654 N N . ASP A 1 206 ? -20.652 5.515 0.853 1.00 81.38 206 ASP A N 1
ATOM 1655 C CA . ASP A 1 206 ? -21.426 5.799 -0.342 1.00 81.38 206 ASP A CA 1
ATOM 1656 C C . ASP A 1 206 ? -22.799 6.362 0.042 1.00 81.38 206 ASP A C 1
ATOM 1658 O O . ASP A 1 206 ? -23.418 5.927 1.015 1.00 81.38 206 ASP A O 1
ATOM 1662 N N . GLU A 1 207 ? -23.307 7.316 -0.741 1.00 77.94 207 GLU A N 1
ATOM 1663 C CA . GLU A 1 207 ? -24.586 7.977 -0.445 1.00 77.94 207 GLU A CA 1
ATOM 1664 C C . GLU A 1 207 ? -25.772 6.998 -0.467 1.00 77.94 207 GLU A C 1
ATOM 1666 O O . GLU A 1 207 ? -26.813 7.263 0.138 1.00 77.94 207 GLU A O 1
ATOM 1671 N N . SER A 1 208 ? -25.594 5.858 -1.139 1.00 75.56 208 SER A N 1
ATOM 1672 C CA . SER A 1 208 ? -26.546 4.749 -1.219 1.00 75.56 208 SER A CA 1
ATOM 1673 C C . SER A 1 208 ? -26.718 3.980 0.096 1.00 75.56 208 SER A C 1
ATOM 1675 O O . SER A 1 208 ? -27.741 3.322 0.278 1.00 75.56 208 SER A O 1
ATOM 1677 N N . ASN A 1 209 ? -25.754 4.075 1.016 1.00 81.44 209 ASN A N 1
ATOM 1678 C CA . ASN A 1 209 ? -25.771 3.353 2.287 1.00 81.44 209 ASN A CA 1
ATOM 1679 C C . ASN A 1 209 ? -26.487 4.128 3.408 1.00 81.44 209 ASN A C 1
ATOM 1681 O O . ASN A 1 209 ? -26.800 3.567 4.458 1.00 81.44 209 ASN A O 1
ATOM 1685 N N . TYR A 1 210 ? -26.775 5.417 3.197 1.00 81.62 210 TYR A N 1
ATOM 1686 C CA . TYR A 1 210 ? -27.490 6.226 4.179 1.00 81.62 210 TYR A CA 1
ATOM 1687 C C . TYR A 1 210 ? -28.980 5.898 4.176 1.00 81.62 210 TYR A C 1
ATOM 1689 O O . TYR A 1 210 ? -29.687 6.109 3.189 1.00 81.62 210 TYR A O 1
ATOM 1697 N N . VAL A 1 211 ? -29.466 5.453 5.331 1.00 82.19 211 VAL A N 1
ATOM 1698 C CA . VAL A 1 211 ? -30.892 5.269 5.587 1.00 82.19 211 VAL A CA 1
ATOM 1699 C C . VAL A 1 211 ? -31.537 6.645 5.787 1.00 82.19 211 VAL A C 1
ATOM 1701 O O . VAL A 1 211 ? -31.194 7.366 6.722 1.00 82.19 211 VAL A O 1
ATOM 1704 N N . LYS A 1 212 ? -32.460 7.022 4.897 1.00 84.00 212 LYS A N 1
ATOM 1705 C CA . LYS A 1 212 ? -33.139 8.326 4.888 1.00 84.00 212 LYS A CA 1
ATOM 1706 C C . LYS A 1 212 ? -34.588 8.177 5.374 1.00 84.00 212 LYS A C 1
ATOM 1708 O O . LYS A 1 212 ? -35.352 7.450 4.726 1.00 84.00 212 LYS A O 1
ATOM 1713 N N . PRO A 1 213 ? -34.981 8.833 6.483 1.00 84.25 213 PRO A N 1
ATOM 1714 C CA . PRO A 1 213 ? -36.364 8.831 6.952 1.00 84.25 213 PRO A CA 1
ATOM 1715 C C . PRO A 1 213 ? -37.294 9.583 5.991 1.00 84.25 213 PRO A C 1
ATOM 1717 O O . PRO A 1 213 ? -36.846 10.390 5.174 1.00 84.25 213 PRO A O 1
ATOM 1720 N N . VAL A 1 214 ? -38.598 9.323 6.098 1.00 87.88 214 VAL A N 1
ATOM 1721 C CA . VAL A 1 214 ? -39.638 10.128 5.433 1.00 87.88 214 VAL A CA 1
ATOM 1722 C C . VAL A 1 214 ? -39.611 11.551 5.995 1.00 87.88 214 VAL A C 1
ATOM 1724 O O . VAL A 1 214 ? -39.600 11.737 7.212 1.00 87.88 214 VAL A O 1
ATOM 1727 N N . GLN A 1 215 ? -39.611 12.557 5.120 1.00 83.31 215 GLN A N 1
ATOM 1728 C CA . GLN A 1 215 ? -39.564 13.955 5.536 1.00 83.31 215 GLN A CA 1
ATOM 1729 C C . GLN A 1 215 ? -40.970 14.456 5.878 1.00 83.31 215 GLN A C 1
ATOM 1731 O O . GLN A 1 215 ? -41.886 14.369 5.060 1.00 83.31 215 GLN A O 1
ATOM 1736 N N . SER A 1 216 ? -41.141 15.017 7.073 1.00 82.25 216 SER A N 1
ATOM 1737 C CA . SER A 1 216 ? -42.363 15.734 7.450 1.00 82.25 216 SER A CA 1
ATOM 1738 C C . SER A 1 216 ? -42.347 17.143 6.852 1.00 82.25 216 SER A C 1
ATOM 1740 O O . SER A 1 216 ? -41.335 17.841 6.915 1.00 82.25 216 SER A O 1
ATOM 1742 N N . LEU A 1 217 ? -43.463 17.559 6.254 1.00 83.00 217 LEU A N 1
ATOM 1743 C CA . LEU A 1 217 ? -43.657 18.904 5.716 1.00 83.00 217 LEU A CA 1
ATOM 1744 C C . LEU A 1 217 ? -44.415 19.759 6.732 1.00 83.00 217 LEU A C 1
ATOM 1746 O O . LEU A 1 217 ? -45.446 19.336 7.259 1.00 83.00 217 LEU A O 1
ATOM 1750 N N . ASP A 1 218 ? -43.948 20.987 6.949 1.00 79.25 218 ASP A N 1
ATOM 1751 C CA . ASP A 1 218 ? -44.634 21.946 7.812 1.00 79.25 218 ASP A CA 1
ATOM 1752 C C . ASP A 1 218 ? -45.947 22.402 7.169 1.00 79.25 218 ASP A C 1
ATOM 1754 O O . ASP A 1 218 ? -45.982 23.219 6.242 1.00 79.25 218 ASP A O 1
ATOM 1758 N N . ALA A 1 219 ? -47.054 21.860 7.671 1.00 81.31 219 ALA A N 1
ATOM 1759 C CA . ALA A 1 219 ? -48.379 22.250 7.226 1.00 81.31 219 ALA A CA 1
ATOM 1760 C C . ALA A 1 219 ? -48.785 23.597 7.858 1.00 81.31 219 ALA A C 1
ATOM 1762 O O . ALA A 1 219 ? -48.694 23.768 9.078 1.00 81.31 219 ALA A O 1
ATOM 1763 N N . PRO A 1 220 ? -49.294 24.561 7.067 1.00 84.75 220 PRO A N 1
ATOM 1764 C CA . PRO A 1 220 ? -49.813 25.804 7.614 1.00 84.75 220 PRO A CA 1
ATOM 1765 C C . PRO A 1 220 ? -51.069 25.555 8.474 1.00 84.75 220 PRO A C 1
ATOM 1767 O O . PRO A 1 220 ? -51.805 24.585 8.245 1.00 84.75 220 PRO A O 1
ATOM 1770 N N . PRO A 1 221 ? -51.371 26.444 9.443 1.00 85.00 221 PRO A N 1
ATOM 1771 C CA . PRO A 1 221 ? -52.540 26.303 10.307 1.00 85.00 221 PRO A CA 1
ATOM 1772 C C . PRO A 1 221 ? -53.837 26.142 9.497 1.00 85.00 221 PRO A C 1
ATOM 1774 O O . PRO A 1 221 ? -54.038 26.832 8.499 1.00 85.00 221 PRO A O 1
ATOM 1777 N N . PHE A 1 222 ? -54.730 25.254 9.950 1.00 86.38 222 PHE A N 1
ATOM 1778 C CA . PHE A 1 222 ? -56.012 24.914 9.302 1.00 86.38 222 PHE A CA 1
ATOM 1779 C C . PHE A 1 222 ? -55.913 24.226 7.925 1.00 86.38 222 PHE A C 1
ATOM 1781 O O . PHE A 1 222 ? -56.899 24.192 7.189 1.00 86.38 222 PHE A O 1
ATOM 1788 N N . SER A 1 223 ? -54.765 23.632 7.579 1.00 85.94 223 SER A N 1
ATOM 1789 C CA . SER A 1 223 ? -54.547 22.971 6.283 1.00 85.94 223 SER A CA 1
ATOM 1790 C C . SER A 1 223 ? -54.391 21.448 6.378 1.00 85.94 223 SER A C 1
ATOM 1792 O O . SER A 1 223 ? -53.477 20.853 5.819 1.00 85.94 223 SER A O 1
ATOM 1794 N N . SER A 1 224 ? -55.326 20.786 7.065 1.00 84.38 224 SER A N 1
ATOM 1795 C CA . SER A 1 224 ? -55.319 19.327 7.277 1.00 84.38 224 SER A CA 1
ATOM 1796 C C . SER A 1 224 ? -55.467 18.482 6.004 1.00 84.38 224 SER A C 1
ATOM 1798 O O . SER A 1 224 ? -55.309 17.269 6.057 1.00 84.38 224 SER A O 1
ATOM 1800 N N . TYR A 1 225 ? -55.835 19.101 4.880 1.00 87.50 225 TYR A N 1
ATOM 1801 C CA . TYR A 1 225 ? -56.027 18.422 3.595 1.00 87.50 225 TYR A CA 1
ATOM 1802 C C . TYR A 1 225 ? -54.774 18.436 2.711 1.00 87.50 225 TYR A C 1
ATOM 1804 O O . TYR A 1 225 ? -54.781 17.809 1.652 1.00 87.50 225 TYR A O 1
ATOM 1812 N N . LEU A 1 226 ? -53.726 19.169 3.100 1.00 87.88 226 LEU A N 1
ATOM 1813 C CA . LEU A 1 226 ? -52.468 19.171 2.363 1.00 87.88 226 LEU A CA 1
ATOM 1814 C C . LEU A 1 226 ? -51.626 17.940 2.726 1.00 87.88 226 LEU A C 1
ATOM 1816 O O . LEU A 1 226 ? -51.665 17.492 3.873 1.00 87.88 226 LEU A O 1
ATOM 1820 N N . PRO A 1 227 ? -50.843 17.404 1.774 1.00 85.00 227 PRO A N 1
ATOM 1821 C CA . PRO A 1 227 ? -49.841 16.390 2.073 1.00 85.00 227 PRO A CA 1
ATOM 1822 C C . PRO A 1 227 ? -48.880 16.885 3.160 1.00 85.00 227 PRO A C 1
ATOM 1824 O O . PRO A 1 227 ? -48.285 17.951 3.023 1.00 85.00 227 PRO A O 1
ATOM 1827 N N . SER A 1 228 ? -48.739 16.107 4.231 1.00 83.69 228 SER A N 1
ATOM 1828 C CA . SER A 1 228 ? -47.888 16.430 5.384 1.00 83.69 228 SER A CA 1
ATOM 1829 C C . SER A 1 228 ? -46.554 15.680 5.383 1.00 83.69 228 SER A C 1
ATOM 1831 O O . SER A 1 228 ? -45.764 15.839 6.307 1.00 83.69 228 SER A O 1
ATOM 1833 N N . VAL A 1 229 ? -46.316 14.825 4.385 1.00 86.31 229 VAL A N 1
ATOM 1834 C CA . VAL A 1 229 ? -45.138 13.954 4.288 1.00 86.31 229 VAL A CA 1
ATOM 1835 C C . VAL A 1 229 ? -44.626 13.880 2.853 1.00 86.31 229 VAL A C 1
ATOM 1837 O O . VAL A 1 229 ? -45.416 13.876 1.906 1.00 86.31 229 VAL A O 1
ATOM 1840 N N . ASP A 1 230 ? -43.308 13.779 2.711 1.00 87.38 230 ASP A N 1
ATOM 1841 C CA . ASP A 1 230 ? -42.585 13.583 1.456 1.00 87.38 230 ASP A CA 1
ATOM 1842 C C . ASP A 1 230 ? -41.698 12.327 1.541 1.00 87.38 230 ASP A C 1
ATOM 1844 O O . ASP A 1 230 ? -40.875 12.176 2.445 1.00 87.38 230 ASP A O 1
ATOM 1848 N N . SER A 1 231 ? -41.891 11.409 0.590 1.00 88.19 231 SER A N 1
ATOM 1849 C CA . SER A 1 231 ? -41.210 10.104 0.504 1.00 88.19 231 SER A CA 1
ATOM 1850 C C . SER A 1 231 ? -40.327 9.955 -0.741 1.00 88.19 231 SER A C 1
ATOM 1852 O O . SER A 1 231 ? -39.803 8.878 -1.014 1.00 88.19 231 SER A O 1
ATOM 1854 N N . THR A 1 232 ? -40.132 11.023 -1.519 1.00 86.12 232 THR A N 1
ATOM 1855 C CA . THR A 1 232 ? -39.422 10.970 -2.812 1.00 86.12 232 THR A CA 1
ATOM 1856 C C . THR A 1 232 ? -37.972 10.484 -2.716 1.00 86.12 232 THR A C 1
ATOM 1858 O O . THR A 1 232 ? -37.462 9.879 -3.660 1.00 86.12 232 THR A O 1
ATOM 1861 N N . HIS A 1 233 ? -37.318 10.702 -1.575 1.00 81.69 233 HIS A N 1
ATOM 1862 C CA . HIS A 1 233 ? -35.925 10.319 -1.329 1.00 81.69 233 HIS A CA 1
ATOM 1863 C C . HIS A 1 233 ? -35.730 9.484 -0.053 1.00 81.69 233 HIS A C 1
ATOM 1865 O O . HIS A 1 233 ? -34.597 9.338 0.411 1.00 81.69 233 HIS A O 1
ATOM 1871 N N . SER A 1 234 ? -36.810 8.934 0.514 1.00 85.94 234 SER A N 1
ATOM 1872 C CA . SER A 1 234 ? -36.750 8.119 1.730 1.00 85.94 234 SER A CA 1
ATOM 1873 C C . SER A 1 234 ? -36.461 6.655 1.414 1.00 85.94 234 SER A C 1
ATOM 1875 O O . SER A 1 234 ? -37.052 6.079 0.502 1.00 85.94 234 SER A O 1
ATOM 1877 N N . SER A 1 235 ? -35.598 6.032 2.210 1.00 86.19 235 SER A N 1
ATOM 1878 C CA . SER A 1 235 ? -35.376 4.582 2.178 1.00 86.19 235 SER A CA 1
ATOM 1879 C C . SER A 1 235 ? -36.274 3.832 3.164 1.00 86.19 235 SER A C 1
ATOM 1881 O O . SER A 1 235 ? -36.478 2.634 3.003 1.00 86.19 235 SER A O 1
ATOM 1883 N N . LEU A 1 236 ? -36.770 4.521 4.197 1.00 86.81 236 LEU A N 1
ATOM 1884 C CA . LEU A 1 236 ? -37.661 3.971 5.218 1.00 86.81 236 LEU A CA 1
ATOM 1885 C C . LEU A 1 236 ? -39.130 4.186 4.855 1.00 86.81 236 LEU A C 1
ATOM 1887 O O . LEU A 1 236 ? -39.493 5.180 4.225 1.00 86.81 236 LEU A O 1
ATOM 1891 N N . SER A 1 237 ? -39.988 3.285 5.324 1.00 89.94 237 SER A N 1
ATOM 1892 C CA . SER A 1 237 ? -41.435 3.492 5.323 1.00 89.94 237 SER A CA 1
ATOM 1893 C C . SER A 1 237 ? -41.861 4.519 6.381 1.00 89.94 237 SER A C 1
ATOM 1895 O O . SER A 1 237 ? -41.113 4.863 7.302 1.00 89.94 237 SER A O 1
ATOM 1897 N N . GLN A 1 238 ? -43.096 5.016 6.269 1.00 86.06 238 GLN A N 1
ATOM 1898 C CA . GLN A 1 238 ? -43.661 5.958 7.239 1.00 86.06 238 GLN A CA 1
ATOM 1899 C C . GLN A 1 238 ? -43.773 5.345 8.646 1.00 86.06 238 GLN A C 1
ATOM 1901 O O . GLN A 1 238 ? -43.509 6.032 9.631 1.00 86.06 238 GLN A O 1
ATOM 1906 N N . GLU A 1 239 ? -44.114 4.057 8.749 1.00 89.62 239 GLU A N 1
ATOM 1907 C CA . GLU A 1 239 ? -44.204 3.346 10.030 1.00 89.62 239 GLU A CA 1
ATOM 1908 C C . GLU A 1 239 ? -42.825 3.219 10.689 1.00 89.62 239 GLU A C 1
ATOM 1910 O O . GLU A 1 239 ? -42.666 3.579 11.855 1.00 89.62 239 GLU A O 1
ATOM 1915 N N . GLU A 1 240 ? -41.807 2.809 9.929 1.00 86.62 240 GLU A N 1
ATOM 1916 C CA . GLU A 1 240 ? -40.422 2.694 10.409 1.00 86.62 240 GLU A CA 1
ATOM 1917 C C . GLU A 1 240 ? -39.839 4.051 10.801 1.00 86.62 240 GLU A C 1
ATOM 1919 O O . GLU A 1 240 ? -39.175 4.173 11.829 1.00 86.62 240 GLU A O 1
ATOM 1924 N N . THR A 1 241 ? -40.133 5.089 10.016 1.00 86.44 241 THR A N 1
ATOM 1925 C CA . THR A 1 241 ? -39.734 6.462 10.333 1.00 86.44 241 THR A CA 1
ATOM 1926 C C . THR A 1 241 ? -40.389 6.921 11.636 1.00 86.44 241 THR A C 1
ATOM 1928 O O . THR A 1 241 ? -39.702 7.436 12.512 1.00 86.44 241 THR A O 1
ATOM 1931 N N . SER A 1 242 ? -41.692 6.679 11.817 1.00 83.69 242 SER A N 1
ATOM 1932 C CA . SER A 1 242 ? -42.406 7.038 13.051 1.00 83.69 242 SER A CA 1
ATOM 1933 C C . SER A 1 242 ? -41.869 6.294 14.273 1.00 83.69 242 SER A C 1
ATOM 1935 O O . SER A 1 242 ? -41.724 6.884 15.341 1.00 83.69 242 SER A O 1
ATOM 1937 N N . LEU A 1 243 ? -41.509 5.018 14.106 1.00 84.44 243 LEU A N 1
ATOM 1938 C CA . LEU A 1 243 ? -40.901 4.210 15.153 1.00 84.44 243 LEU A CA 1
ATOM 1939 C C . LEU A 1 243 ? -39.536 4.788 15.548 1.00 84.44 243 LEU A C 1
ATOM 1941 O O . LEU A 1 243 ? -39.268 4.959 16.736 1.00 84.44 243 LEU A O 1
ATOM 1945 N N . LEU A 1 244 ? -38.709 5.155 14.568 1.00 79.62 244 LEU A N 1
ATOM 1946 C CA . LEU A 1 244 ? -37.392 5.751 14.791 1.00 79.62 244 LEU A CA 1
ATOM 1947 C C . LEU A 1 244 ? -37.496 7.115 15.486 1.00 79.62 244 LEU A C 1
ATOM 1949 O O . LEU A 1 244 ? -36.844 7.317 16.510 1.00 79.62 244 LEU A O 1
ATOM 1953 N N . LEU A 1 245 ? -38.362 8.008 14.996 1.00 76.94 245 LEU A N 1
ATOM 1954 C CA . LEU A 1 245 ? -38.628 9.314 15.614 1.00 76.94 245 LEU A CA 1
ATOM 1955 C C . LEU A 1 245 ? -39.206 9.166 17.030 1.00 76.94 245 LEU A C 1
ATOM 1957 O O . LEU A 1 245 ? -38.888 9.960 17.909 1.00 76.94 245 LEU A O 1
ATOM 1961 N N . SER A 1 246 ? -40.012 8.133 17.292 1.00 81.12 246 SER A N 1
ATOM 1962 C CA . SER A 1 246 ? -40.531 7.868 18.641 1.00 81.12 246 SER A CA 1
ATOM 1963 C C . SER A 1 246 ? -39.455 7.382 19.618 1.00 81.12 246 SER A C 1
ATOM 1965 O O . SER A 1 246 ? -39.523 7.687 20.807 1.00 81.12 246 SER A O 1
ATOM 1967 N N . ALA A 1 247 ? -38.460 6.638 19.126 1.00 76.38 247 ALA A N 1
ATOM 1968 C CA . ALA A 1 247 ? -37.400 6.056 19.944 1.00 76.38 247 ALA A CA 1
ATOM 1969 C C . ALA A 1 247 ? -36.249 7.036 20.205 1.00 76.38 247 ALA A C 1
ATOM 1971 O O . ALA A 1 247 ? -35.690 7.049 21.301 1.00 76.38 247 ALA A O 1
ATOM 1972 N N . TYR A 1 248 ? -35.902 7.853 19.208 1.00 72.62 248 TYR A N 1
ATOM 1973 C CA . TYR A 1 248 ? -34.737 8.735 19.244 1.00 72.62 248 TYR A CA 1
ATOM 1974 C C . TYR A 1 248 ? -35.075 10.220 19.113 1.00 72.62 248 TYR A C 1
ATOM 1976 O O . TYR A 1 248 ? -34.154 11.019 19.190 1.00 72.62 248 TYR A O 1
ATOM 1984 N N . GLY A 1 249 ? -36.343 10.615 18.984 1.00 67.56 249 GLY A N 1
ATOM 1985 C CA . GLY A 1 249 ? -36.758 12.014 18.820 1.00 67.56 249 GLY A CA 1
ATOM 1986 C C . GLY A 1 249 ? -36.568 12.558 17.397 1.00 67.56 249 GLY A C 1
ATOM 1987 O O . GLY A 1 249 ? -35.959 11.914 16.546 1.00 67.56 249 GLY A O 1
ATOM 1988 N N . GLU A 1 250 ? -37.110 13.752 17.143 1.00 65.56 250 GLU A N 1
ATOM 1989 C CA . GLU A 1 250 ? -36.959 14.482 15.868 1.00 65.56 250 GLU A CA 1
ATOM 1990 C C . GLU A 1 250 ? -35.615 15.225 15.757 1.00 65.56 250 GLU A C 1
ATOM 1992 O O . GLU A 1 250 ? -35.179 15.553 14.654 1.00 65.56 250 GLU A O 1
ATOM 1997 N N . ASP A 1 251 ? -34.941 15.470 16.885 1.00 69.06 251 ASP A N 1
ATOM 1998 C CA . ASP A 1 251 ? -33.737 16.295 16.935 1.00 69.06 251 ASP A CA 1
ATOM 1999 C C . ASP A 1 251 ? -32.469 15.498 16.578 1.00 69.06 251 ASP A C 1
ATOM 2001 O O . ASP A 1 251 ? -32.173 14.441 17.130 1.00 69.06 251 ASP A O 1
ATOM 2005 N N . GLU A 1 252 ? -31.616 16.057 15.721 1.00 61.31 252 GLU A N 1
ATOM 2006 C CA . GLU A 1 252 ? -30.298 15.477 15.401 1.00 61.31 252 GLU A CA 1
ATOM 2007 C C . GLU A 1 252 ? -29.406 15.324 16.657 1.00 61.31 252 GLU A C 1
ATOM 2009 O O . GLU A 1 252 ? -28.577 14.416 16.760 1.00 61.31 252 GLU A O 1
ATOM 2014 N N . LEU A 1 253 ? -29.649 16.160 17.673 1.00 67.38 253 LEU A N 1
ATOM 2015 C CA . LEU A 1 253 ? -29.010 16.093 18.987 1.00 67.38 253 LEU A CA 1
ATOM 2016 C C . LEU A 1 253 ? -29.282 14.774 19.716 1.00 67.38 253 LEU A C 1
ATOM 2018 O O . LEU A 1 253 ? -28.368 14.224 20.329 1.00 67.38 253 LEU A O 1
ATOM 2022 N N . SER A 1 254 ? -30.504 14.244 19.675 1.00 65.44 254 SER A N 1
ATOM 2023 C CA . SER A 1 254 ? -30.848 13.019 20.404 1.00 65.44 254 SER A CA 1
ATOM 2024 C C . SER A 1 254 ? -30.261 11.767 19.751 1.00 65.44 254 SER A C 1
ATOM 2026 O O . SER A 1 254 ? -29.860 10.845 20.465 1.00 65.44 254 SER A O 1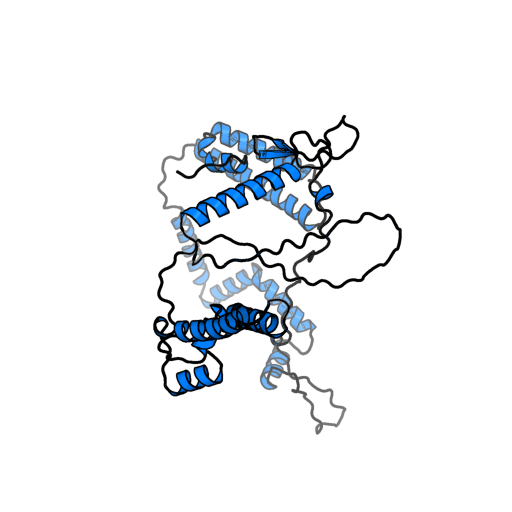
ATOM 2028 N N . LEU A 1 255 ? -30.065 11.778 18.428 1.00 63.00 255 LEU A N 1
ATOM 2029 C CA . LEU A 1 255 ? -29.243 10.787 17.723 1.00 63.00 255 LEU A CA 1
ATOM 2030 C C . LEU A 1 255 ? -27.778 10.840 18.172 1.00 63.00 255 LEU A C 1
ATOM 2032 O O . LEU A 1 255 ? -27.186 9.802 18.471 1.00 63.00 255 LEU A O 1
ATOM 2036 N N . GLN A 1 256 ? -27.205 12.039 18.289 1.00 66.44 256 GLN A N 1
ATOM 2037 C CA . GLN A 1 256 ? -25.828 12.218 18.751 1.00 66.44 256 GLN A CA 1
ATOM 2038 C C . GLN A 1 256 ? -25.648 11.788 20.218 1.00 66.44 256 GLN A C 1
ATOM 2040 O O . GLN A 1 256 ? -24.642 11.164 20.565 1.00 66.44 256 GLN A O 1
ATOM 2045 N N . TYR A 1 257 ? -26.642 12.037 21.076 1.00 72.12 257 TYR A N 1
ATOM 2046 C CA . TYR A 1 257 ? -26.673 11.517 22.447 1.00 72.12 257 TYR A CA 1
ATOM 2047 C C . TYR A 1 257 ? -26.761 9.987 22.482 1.00 72.12 257 TYR A C 1
ATOM 2049 O O . TYR A 1 257 ? -26.021 9.354 23.234 1.00 72.12 257 TYR A O 1
ATOM 2057 N N . ALA A 1 258 ? -27.614 9.375 21.658 1.00 69.88 258 ALA A N 1
ATOM 2058 C CA . ALA A 1 258 ? -27.736 7.921 21.580 1.00 69.88 258 ALA A CA 1
ATOM 2059 C C . ALA A 1 258 ? -26.453 7.251 21.069 1.00 69.88 258 ALA A C 1
ATOM 2061 O O . ALA A 1 258 ? -26.016 6.248 21.631 1.00 69.88 258 ALA A O 1
ATOM 2062 N N . GLN A 1 259 ? -25.806 7.829 20.056 1.00 66.44 259 GLN A N 1
ATOM 2063 C CA . GLN A 1 259 ? -24.506 7.366 19.566 1.00 66.44 259 GLN A CA 1
ATOM 2064 C C . GLN A 1 259 ? -23.417 7.512 20.628 1.00 66.44 259 GLN A C 1
ATOM 2066 O O . GLN A 1 259 ? -22.639 6.585 20.834 1.00 66.44 259 GLN A O 1
ATOM 2071 N N . SER A 1 260 ? -23.394 8.632 21.354 1.00 75.56 260 SER A N 1
ATOM 2072 C CA . SER A 1 260 ? -22.461 8.832 22.464 1.00 75.56 260 SER A CA 1
ATOM 2073 C C . SER A 1 260 ? -22.672 7.806 23.582 1.00 75.56 260 SER A C 1
ATOM 2075 O O . SER A 1 260 ? -21.692 7.313 24.136 1.00 75.56 260 SER A O 1
ATOM 2077 N N . LEU A 1 261 ? -23.921 7.438 23.883 1.00 70.25 261 LEU A N 1
ATOM 2078 C CA . LEU A 1 261 ? -24.252 6.395 24.858 1.00 70.25 261 LEU A CA 1
ATOM 2079 C C . LEU A 1 261 ? -23.883 4.992 24.368 1.00 70.25 261 LEU A C 1
ATOM 2081 O O . LEU A 1 261 ? -23.366 4.202 25.153 1.00 70.25 261 LEU A O 1
ATOM 2085 N N . LEU A 1 262 ? -24.099 4.686 23.086 1.00 68.50 262 LEU A N 1
ATOM 2086 C CA . LEU A 1 262 ? -23.667 3.425 22.480 1.00 68.50 262 LEU A CA 1
ATOM 2087 C C . LEU A 1 262 ? -22.145 3.300 22.521 1.00 68.50 262 LEU A C 1
ATOM 2089 O O . LEU A 1 262 ? -21.622 2.302 23.004 1.00 68.50 262 LEU A O 1
ATOM 2093 N N . GLN A 1 263 ? -21.437 4.346 22.109 1.00 68.81 263 GLN A N 1
ATOM 2094 C CA . GLN A 1 263 ? -19.981 4.379 22.134 1.00 68.81 263 GLN A CA 1
ATOM 2095 C C . GLN A 1 263 ? -19.428 4.324 23.562 1.00 68.81 263 GLN A C 1
ATOM 2097 O O . GLN A 1 263 ? -18.439 3.640 23.807 1.00 68.81 263 GLN A O 1
ATOM 2102 N N . PHE A 1 264 ? -20.097 4.968 24.522 1.00 72.81 264 PHE A N 1
ATOM 2103 C CA . PHE A 1 264 ? -19.799 4.788 25.940 1.00 72.81 264 PHE A CA 1
ATOM 2104 C C . PHE A 1 264 ? -20.017 3.332 26.366 1.00 72.81 264 PHE A C 1
ATOM 2106 O O . PHE A 1 264 ? -19.171 2.767 27.042 1.00 72.81 264 PHE A O 1
ATOM 2113 N N . SER A 1 265 ? -21.110 2.691 25.951 1.00 66.94 265 SER A N 1
ATOM 2114 C CA . SER A 1 265 ? -21.416 1.311 26.343 1.00 66.94 265 SER A CA 1
ATOM 2115 C C . SER A 1 265 ? -20.469 0.259 25.756 1.00 66.94 265 SER A C 1
ATOM 2117 O O . SER A 1 265 ? -20.296 -0.781 26.383 1.00 66.94 265 SER A O 1
ATOM 2119 N N . CYS A 1 266 ? -19.834 0.522 24.607 1.00 61.59 266 CYS A N 1
ATOM 2120 C CA . CYS A 1 266 ? -18.922 -0.427 23.960 1.00 61.59 266 CYS A CA 1
ATOM 2121 C C . CYS A 1 266 ? -17.654 -0.705 24.782 1.00 61.59 266 CYS A C 1
ATOM 2123 O O . CYS A 1 266 ? -17.223 -1.853 24.832 1.00 61.59 266 CYS A O 1
ATOM 2125 N N . ASP A 1 267 ? -17.107 0.311 25.457 1.00 61.81 267 ASP A N 1
ATOM 2126 C CA . ASP A 1 267 ? -15.834 0.211 26.191 1.00 61.81 267 ASP A CA 1
ATOM 2127 C C . ASP A 1 267 ? -15.971 0.503 27.698 1.00 61.81 267 ASP A C 1
ATOM 2129 O O . ASP A 1 267 ? -14.983 0.518 28.434 1.00 61.81 267 ASP A O 1
ATOM 2133 N N . SER A 1 268 ? -17.183 0.772 28.193 1.00 76.56 268 SER A N 1
ATOM 2134 C CA . SER A 1 268 ? -17.383 1.143 29.595 1.00 76.56 268 SER A CA 1
ATOM 2135 C C . SER A 1 268 ? -17.546 -0.077 30.492 1.00 76.56 268 SER A C 1
ATOM 2137 O O . SER A 1 268 ? -18.586 -0.740 30.510 1.00 76.56 268 SER A O 1
ATOM 2139 N N . GLU A 1 269 ? -16.550 -0.285 31.352 1.00 72.19 269 GLU A N 1
ATOM 2140 C CA . GLU A 1 269 ? -16.619 -1.216 32.483 1.00 72.19 269 GLU A CA 1
ATOM 2141 C C . GLU A 1 269 ? -17.860 -0.969 33.359 1.00 72.19 269 GLU A C 1
ATOM 2143 O O . GLU A 1 269 ? -18.416 -1.903 33.927 1.00 72.19 269 GLU A O 1
ATOM 2148 N N . PHE A 1 270 ? -18.350 0.274 33.446 1.00 78.00 270 PHE A N 1
ATOM 2149 C CA . PHE A 1 270 ? -19.561 0.596 34.202 1.00 78.00 270 PHE A CA 1
ATOM 2150 C C . PHE A 1 270 ? -20.825 -0.008 33.572 1.00 78.00 270 PHE A C 1
ATOM 2152 O O . PHE A 1 270 ? -21.676 -0.526 34.295 1.00 78.00 270 PHE A O 1
ATOM 2159 N N . ALA A 1 271 ? -20.944 0.027 32.240 1.00 76.62 271 ALA A N 1
ATOM 2160 C CA . ALA A 1 271 ? -22.078 -0.565 31.531 1.00 76.62 271 ALA A CA 1
ATOM 2161 C C . ALA A 1 271 ? -22.061 -2.097 31.646 1.00 76.62 271 ALA A C 1
ATOM 2163 O O . ALA A 1 271 ? -23.095 -2.699 31.934 1.00 76.62 271 ALA A O 1
ATOM 2164 N N . LEU A 1 272 ? -20.882 -2.713 31.527 1.00 78.12 272 LEU A N 1
ATOM 2165 C CA . LEU A 1 272 ? -20.698 -4.148 31.755 1.00 78.12 272 LEU A CA 1
ATOM 2166 C C . LEU A 1 272 ? -21.040 -4.543 33.195 1.00 78.12 272 LEU A C 1
ATOM 2168 O O . LEU A 1 272 ? -21.818 -5.466 33.398 1.00 78.12 272 LEU A O 1
ATOM 2172 N N . ASN A 1 273 ? -20.581 -3.786 34.195 1.00 81.44 273 ASN A N 1
ATOM 2173 C CA . ASN A 1 273 ? -20.917 -4.033 35.600 1.00 81.44 273 ASN A CA 1
ATOM 2174 C C . ASN A 1 273 ? -22.423 -3.887 35.885 1.00 81.44 273 ASN A C 1
ATOM 2176 O O . ASN A 1 273 ? -22.977 -4.612 36.715 1.00 81.44 273 ASN A O 1
ATOM 2180 N N . MET A 1 274 ? -23.104 -2.954 35.210 1.00 81.88 274 MET A N 1
ATOM 2181 C CA . MET A 1 274 ? -24.557 -2.797 35.316 1.00 81.88 274 MET A CA 1
ATOM 2182 C C . MET A 1 274 ? -25.294 -3.990 34.693 1.00 81.88 274 MET A C 1
ATOM 2184 O O . MET A 1 274 ? -26.243 -4.496 35.292 1.00 81.88 274 MET A O 1
ATOM 2188 N N . VAL A 1 275 ? -24.844 -4.466 33.531 1.00 80.81 275 VAL A N 1
ATOM 2189 C CA . VAL A 1 275 ? -25.379 -5.670 32.879 1.00 80.81 275 VAL A CA 1
ATOM 2190 C C . VAL A 1 275 ? -25.115 -6.914 33.729 1.00 80.81 275 VAL A C 1
ATOM 2192 O O . VAL A 1 275 ? -26.047 -7.673 33.972 1.00 80.81 275 VAL A O 1
ATOM 2195 N N . ASP A 1 276 ? -23.913 -7.081 34.275 1.00 81.31 276 ASP A N 1
ATOM 2196 C CA . ASP A 1 276 ? -23.562 -8.180 35.182 1.00 81.31 276 ASP A CA 1
ATOM 2197 C C . ASP A 1 276 ? -24.435 -8.174 36.440 1.00 81.31 276 ASP A C 1
ATOM 2199 O O . ASP A 1 276 ? -24.921 -9.222 36.867 1.00 81.31 276 ASP A O 1
ATOM 2203 N N . SER A 1 277 ? -24.710 -6.988 36.990 1.00 84.06 277 SER A N 1
ATOM 2204 C CA . SER A 1 277 ? -25.616 -6.822 38.131 1.00 84.06 277 SER A CA 1
ATOM 2205 C C . SER A 1 277 ? -27.057 -7.195 37.774 1.00 84.06 277 SER A C 1
ATOM 2207 O O . SER A 1 277 ? -27.742 -7.843 38.564 1.00 84.06 277 SER A O 1
ATOM 2209 N N . LEU A 1 278 ? -27.532 -6.824 36.582 1.00 86.31 278 LEU A N 1
ATOM 2210 C CA . LEU A 1 278 ? -28.861 -7.208 36.095 1.00 86.31 278 LEU A CA 1
ATOM 2211 C C . LEU A 1 278 ? -28.960 -8.714 35.842 1.00 86.31 278 LEU A C 1
ATOM 2213 O O . LEU A 1 278 ? -29.959 -9.332 36.210 1.00 86.31 278 LEU A O 1
ATOM 2217 N N . LEU A 1 279 ? -27.924 -9.318 35.265 1.00 81.25 279 LEU A N 1
ATOM 2218 C CA . LEU A 1 279 ? -27.842 -10.758 35.057 1.00 81.25 279 LEU A CA 1
ATOM 2219 C C . LEU A 1 279 ? -27.805 -11.500 36.391 1.00 81.25 279 LEU A C 1
ATOM 2221 O O . LEU A 1 279 ? -28.486 -12.511 36.531 1.00 81.25 279 LEU A O 1
ATOM 2225 N N . ASP A 1 280 ? -27.115 -10.988 37.407 1.00 87.69 280 ASP A N 1
ATOM 2226 C CA . ASP A 1 280 ? -27.165 -11.550 38.758 1.00 87.69 280 ASP A CA 1
ATOM 2227 C C . ASP A 1 280 ? -28.551 -11.409 39.400 1.00 87.69 280 ASP A C 1
ATOM 2229 O O . ASP A 1 280 ? -29.019 -12.346 40.048 1.00 87.69 280 ASP A O 1
ATOM 2233 N N . VAL A 1 281 ? -29.257 -10.295 39.195 1.00 90.31 281 VAL A N 1
ATOM 2234 C CA . VAL A 1 281 ? -30.638 -10.136 39.684 1.00 90.31 281 VAL A CA 1
ATOM 2235 C C . VAL A 1 281 ? -31.578 -11.140 39.007 1.00 90.31 281 VAL A C 1
ATOM 2237 O O . VAL A 1 281 ? -32.353 -11.811 39.695 1.00 90.31 281 VAL A O 1
ATOM 2240 N N . LEU A 1 282 ? -31.479 -11.297 37.683 1.00 77.69 282 LEU A N 1
ATOM 2241 C CA . LEU A 1 282 ? -32.315 -12.206 36.889 1.00 77.69 282 LEU A CA 1
ATOM 2242 C C . LEU A 1 282 ? -31.978 -13.686 37.107 1.00 77.69 282 LEU A C 1
ATOM 2244 O O . LEU A 1 282 ? -32.865 -14.532 37.047 1.00 77.69 282 LEU A O 1
ATOM 2248 N N . THR A 1 283 ? -30.715 -14.007 37.379 1.00 78.56 283 THR A N 1
ATOM 2249 C CA . THR A 1 283 ? -30.242 -15.387 37.590 1.00 78.56 283 THR A CA 1
ATOM 2250 C C . THR A 1 283 ? -30.075 -15.746 39.067 1.00 78.56 283 THR A C 1
ATOM 2252 O O . THR A 1 283 ? -29.542 -16.807 39.389 1.00 78.56 283 THR A O 1
ATOM 2255 N N . HIS A 1 284 ? -30.512 -14.876 39.983 1.00 86.94 284 HIS A N 1
ATOM 2256 C CA . HIS A 1 284 ? -30.356 -15.041 41.433 1.00 86.94 284 HIS A CA 1
ATOM 2257 C C . HIS A 1 284 ? -28.900 -15.328 41.859 1.00 86.94 284 HIS A C 1
ATOM 2259 O O . HIS A 1 284 ? -28.624 -16.205 42.684 1.00 86.94 284 HIS A O 1
ATOM 2265 N N . GLY A 1 285 ? -27.955 -14.593 41.271 1.00 82.62 285 GLY A N 1
ATOM 2266 C CA . GLY A 1 285 ? -26.523 -14.670 41.557 1.00 82.62 285 GLY A CA 1
ATOM 2267 C C . GLY A 1 285 ? -25.834 -15.913 40.991 1.00 82.62 285 GLY A C 1
ATOM 2268 O O . GLY A 1 285 ? -24.756 -16.280 41.464 1.00 82.62 285 GLY A O 1
ATOM 2269 N N . GLN A 1 286 ? -26.453 -16.613 40.034 1.00 79.94 286 GLN A N 1
ATOM 2270 C CA . GLN A 1 286 ? -25.805 -17.725 39.333 1.00 79.94 286 GLN A CA 1
ATOM 2271 C C . GLN A 1 286 ? -24.779 -17.225 38.309 1.00 79.94 286 GLN A C 1
ATOM 2273 O O . GLN A 1 286 ? -23.728 -17.846 38.173 1.00 79.94 286 GLN A O 1
ATOM 2278 N N . HIS A 1 287 ? -25.030 -16.089 37.653 1.00 80.12 287 HIS A N 1
ATOM 2279 C CA . HIS A 1 287 ? -24.136 -15.510 36.648 1.00 80.12 287 HIS A CA 1
ATOM 2280 C C . HIS A 1 287 ? -22.725 -15.216 37.200 1.00 80.12 287 HIS A C 1
ATOM 2282 O O . HIS A 1 287 ? -21.736 -15.741 36.686 1.00 80.12 287 HIS A O 1
ATOM 2288 N N . SER A 1 288 ? -22.613 -14.500 38.322 1.00 85.81 288 SER A N 1
ATOM 2289 C CA . SER A 1 288 ? -21.327 -14.226 38.985 1.00 85.81 288 SER A CA 1
ATOM 2290 C C . SER A 1 288 ? -20.622 -15.487 39.498 1.00 85.81 288 SER A C 1
ATOM 2292 O O . SER A 1 288 ? -19.394 -15.571 39.462 1.00 85.81 288 SER A O 1
ATOM 2294 N N . LYS A 1 289 ? -21.370 -16.513 39.931 1.00 84.12 289 LYS A N 1
ATOM 2295 C CA . LYS A 1 289 ? -20.782 -17.806 40.331 1.00 84.12 289 LYS A CA 1
ATOM 2296 C C . LYS A 1 289 ? -20.142 -18.526 39.146 1.00 84.12 289 LYS A C 1
ATOM 2298 O O . LYS A 1 289 ? -19.027 -19.014 39.288 1.00 84.12 289 LYS A O 1
ATOM 2303 N N . VAL A 1 290 ? -20.812 -18.548 37.995 1.00 82.50 290 VAL A N 1
ATOM 2304 C CA . VAL A 1 290 ? -20.293 -19.171 36.767 1.00 82.50 290 VAL A CA 1
ATOM 2305 C C . VAL A 1 290 ? -19.081 -18.409 36.226 1.00 82.50 290 VAL A C 1
ATOM 2307 O O . VAL A 1 290 ? -18.095 -19.019 35.820 1.00 82.50 290 VAL A O 1
ATOM 2310 N N . LEU A 1 291 ? -19.094 -17.075 36.277 1.00 80.94 291 LEU A N 1
ATOM 2311 C CA . LEU A 1 291 ? -17.924 -16.279 35.895 1.00 80.94 291 LEU A CA 1
ATOM 2312 C C . LEU A 1 291 ? -16.716 -16.541 36.800 1.00 80.94 291 LEU A C 1
ATOM 2314 O O . LEU A 1 291 ? -15.589 -16.570 36.310 1.00 80.94 291 LEU A O 1
ATOM 2318 N N . LYS A 1 292 ? -16.927 -16.760 38.103 1.00 83.25 292 LYS A N 1
ATOM 2319 C CA . LYS A 1 292 ? -15.847 -17.146 39.023 1.00 83.25 292 LYS A CA 1
ATOM 2320 C C . LYS A 1 292 ? -15.289 -18.524 38.697 1.00 83.25 292 LYS A C 1
ATOM 2322 O O . LYS A 1 292 ? -14.076 -18.646 38.606 1.00 83.25 292 LYS A O 1
ATOM 2327 N N . THR A 1 293 ? -16.138 -19.519 38.438 1.00 81.94 293 THR A N 1
ATOM 2328 C CA . THR A 1 293 ? -15.659 -20.856 38.053 1.00 81.94 293 THR A CA 1
ATOM 2329 C C . THR A 1 293 ? -14.904 -20.829 36.729 1.00 81.94 293 THR A C 1
ATOM 2331 O O . THR A 1 293 ? -13.853 -21.437 36.631 1.00 81.94 293 THR A O 1
ATOM 2334 N N . LEU A 1 294 ? -15.366 -20.061 35.735 1.00 75.94 294 LEU A N 1
ATOM 2335 C CA . LEU A 1 294 ? -14.660 -19.923 34.456 1.00 75.94 294 LEU A CA 1
ATOM 2336 C C . LEU A 1 294 ? -13.316 -19.197 34.592 1.00 75.94 294 LEU A C 1
ATOM 2338 O O . LEU A 1 294 ? -12.371 -19.549 33.894 1.00 75.94 294 LEU A O 1
ATOM 2342 N N . LYS A 1 295 ? -13.212 -18.199 35.480 1.00 75.38 295 LYS A N 1
ATOM 2343 C CA . LYS A 1 295 ? -11.929 -17.554 35.803 1.00 75.38 295 LYS A CA 1
ATOM 2344 C C . LYS A 1 295 ? -10.990 -18.521 36.522 1.00 75.38 295 LYS A C 1
ATOM 2346 O O . LYS A 1 295 ? -9.847 -18.649 36.114 1.00 75.38 295 LYS A O 1
ATOM 2351 N N . GLU A 1 296 ? -11.493 -19.255 37.511 1.00 75.12 296 GLU A N 1
ATOM 2352 C CA . GLU A 1 296 ? -10.728 -20.285 38.222 1.00 75.12 296 GLU A CA 1
ATOM 2353 C C . GLU A 1 296 ? -10.282 -21.428 37.299 1.00 75.12 296 GLU A C 1
ATOM 2355 O O . GLU A 1 296 ? -9.187 -21.951 37.473 1.00 75.12 296 GLU A O 1
ATOM 2360 N N . ASP A 1 297 ? -11.092 -21.812 36.313 1.00 68.38 297 ASP A N 1
ATOM 2361 C CA . ASP A 1 297 ? -10.747 -22.840 35.328 1.00 68.38 297 ASP A CA 1
ATOM 2362 C C . ASP A 1 297 ? -9.767 -22.314 34.266 1.00 68.38 297 ASP A C 1
ATOM 2364 O O . ASP A 1 297 ? -8.890 -23.059 33.837 1.00 68.38 297 ASP A O 1
ATOM 2368 N N . ASN A 1 298 ? -9.839 -21.030 33.892 1.00 60.22 298 ASN A N 1
ATOM 2369 C CA . ASN A 1 298 ? -8.809 -20.376 33.072 1.00 60.22 298 ASN A CA 1
ATOM 2370 C C . ASN A 1 298 ? -7.469 -20.273 33.816 1.00 60.22 298 ASN A C 1
ATOM 2372 O O . ASN A 1 298 ? -6.422 -20.547 33.232 1.00 60.22 298 ASN A O 1
ATOM 2376 N N . ASP A 1 299 ? -7.497 -19.936 35.107 1.00 57.66 299 ASP A N 1
ATOM 2377 C CA . ASP A 1 299 ? -6.300 -19.870 35.950 1.00 57.66 299 ASP A CA 1
ATOM 2378 C C . ASP A 1 299 ? -5.715 -21.274 36.203 1.00 57.66 299 ASP A C 1
ATOM 2380 O O . ASP A 1 299 ? -4.497 -21.447 36.228 1.00 57.66 299 ASP A O 1
ATOM 2384 N N . LYS A 1 300 ? -6.560 -22.311 36.309 1.00 57.84 300 LYS A N 1
ATOM 2385 C CA . LYS A 1 300 ? -6.124 -23.721 36.374 1.00 57.84 300 LYS A CA 1
ATOM 2386 C C . LYS A 1 300 ? -5.615 -24.249 35.032 1.00 57.84 300 LYS A C 1
ATOM 2388 O O . LYS A 1 300 ? -4.663 -25.022 35.022 1.00 57.84 300 LYS A O 1
ATOM 2393 N N . GLY A 1 301 ? -6.175 -23.794 33.911 1.00 49.47 301 GLY A N 1
ATOM 2394 C CA . GLY A 1 301 ? -5.674 -24.085 32.564 1.00 49.47 301 GLY A CA 1
ATOM 2395 C C . GLY A 1 301 ? -4.282 -23.502 32.292 1.00 49.47 301 GLY A C 1
ATOM 2396 O O . GLY A 1 301 ? -3.558 -24.022 31.446 1.00 49.47 301 GLY A O 1
ATOM 2397 N N . LEU A 1 302 ? -3.873 -22.478 33.050 1.00 44.00 302 LEU A N 1
ATOM 2398 C CA . LEU A 1 302 ? -2.507 -21.944 33.063 1.00 44.00 302 LEU A CA 1
ATOM 2399 C C . LEU A 1 302 ? -1.570 -22.663 34.057 1.00 44.00 302 LEU A C 1
ATOM 2401 O O . LEU A 1 302 ? -0.361 -22.455 34.004 1.00 44.00 302 LEU A O 1
ATOM 2405 N N . ALA A 1 303 ? -2.106 -23.499 34.954 1.00 45.22 303 ALA A N 1
ATOM 2406 C CA . ALA A 1 303 ? -1.365 -24.171 36.027 1.00 45.22 303 ALA A CA 1
ATOM 2407 C C . ALA A 1 303 ? -1.037 -25.654 35.741 1.00 45.22 303 ALA A C 1
ATOM 2409 O O . ALA A 1 303 ? -0.321 -26.282 36.520 1.00 45.22 303 ALA A O 1
ATOM 2410 N N . GLU A 1 304 ? -1.512 -26.226 34.627 1.00 41.81 304 GLU A N 1
ATOM 2411 C CA . GLU A 1 304 ? -1.230 -27.616 34.214 1.00 41.81 304 GLU A CA 1
ATOM 2412 C C . GLU A 1 304 ? -0.010 -27.769 33.278 1.00 41.81 304 GLU A C 1
ATOM 2414 O O . GLU A 1 304 ? 0.119 -28.757 32.555 1.00 41.81 304 GLU A O 1
ATOM 2419 N N . SER A 1 305 ? 0.954 -26.846 33.325 1.00 39.22 305 SER A N 1
ATOM 2420 C CA . SER A 1 305 ? 2.332 -27.146 32.915 1.00 39.22 305 SER A CA 1
ATOM 2421 C C . SER A 1 305 ? 3.132 -27.561 34.149 1.00 39.22 305 SER A C 1
ATOM 2423 O O . SER A 1 305 ? 3.386 -26.749 35.034 1.00 39.22 305 SER A O 1
ATOM 2425 N N . THR A 1 306 ? 3.499 -28.839 34.210 1.00 40.56 306 THR A N 1
ATOM 2426 C CA . THR A 1 306 ? 4.375 -29.473 35.210 1.00 40.56 306 THR A CA 1
ATOM 2427 C C . THR A 1 306 ? 5.420 -28.528 35.831 1.00 40.56 306 THR A C 1
ATOM 2429 O O . THR A 1 306 ? 6.203 -27.951 35.072 1.00 40.56 306 THR A O 1
ATOM 2432 N N . PRO A 1 307 ? 5.528 -28.425 37.172 1.00 40.19 307 PRO A N 1
ATOM 2433 C CA . PRO A 1 307 ? 6.635 -27.723 37.807 1.00 40.19 307 PRO A CA 1
ATOM 2434 C C . PRO A 1 307 ? 7.902 -28.573 37.648 1.00 40.19 307 PRO A C 1
ATOM 2436 O O . PRO A 1 307 ? 8.152 -29.503 38.412 1.00 40.19 307 PRO A O 1
ATOM 2439 N N . MET A 1 308 ? 8.681 -28.297 36.603 1.00 38.66 308 MET A N 1
ATOM 2440 C CA . MET A 1 308 ? 10.123 -28.535 36.657 1.00 38.66 308 MET A CA 1
ATOM 2441 C C . MET A 1 308 ? 10.705 -27.512 37.631 1.00 38.66 308 MET A C 1
ATOM 2443 O O . MET A 1 308 ? 10.287 -26.360 37.592 1.00 38.66 308 MET A O 1
ATOM 2447 N N . ASP A 1 309 ? 11.631 -27.940 38.491 1.00 43.09 309 ASP A N 1
ATOM 2448 C CA . ASP A 1 309 ? 12.394 -27.084 39.405 1.00 43.09 309 ASP A CA 1
ATOM 2449 C C . ASP A 1 309 ? 12.807 -25.769 38.718 1.00 43.09 309 ASP A C 1
ATOM 2451 O O . ASP A 1 309 ? 13.725 -25.741 37.895 1.00 43.09 309 ASP A O 1
ATOM 2455 N N . ILE A 1 310 ? 12.102 -24.683 39.044 1.00 44.25 310 ILE A N 1
ATOM 2456 C CA . ILE A 1 310 ? 12.469 -23.323 38.661 1.00 44.25 310 ILE A CA 1
ATOM 2457 C C . ILE A 1 310 ? 13.588 -22.940 39.623 1.00 44.25 310 ILE A C 1
ATOM 2459 O O . ILE A 1 310 ? 13.359 -22.660 40.799 1.00 44.25 310 ILE A O 1
ATOM 2463 N N . THR A 1 311 ? 14.824 -23.025 39.143 1.00 57.09 311 THR A N 1
ATOM 2464 C CA . THR A 1 311 ? 15.966 -22.406 39.809 1.00 57.09 311 THR A CA 1
ATOM 2465 C C . THR A 1 311 ? 15.713 -20.899 39.902 1.00 57.09 311 THR A C 1
ATOM 2467 O O . THR A 1 311 ? 15.141 -20.318 38.982 1.00 57.09 311 THR A O 1
ATOM 2470 N N . GLU A 1 312 ? 16.153 -20.251 40.987 1.00 59.62 312 GLU A N 1
ATOM 2471 C CA . GLU A 1 312 ? 16.028 -18.792 41.205 1.00 59.62 312 GLU A CA 1
ATOM 2472 C C . GLU A 1 312 ? 16.483 -17.962 39.976 1.00 59.62 312 GLU A C 1
ATOM 2474 O O . GLU A 1 312 ? 15.965 -16.882 39.709 1.00 59.62 312 GLU A O 1
ATOM 2479 N N . GLU A 1 313 ? 17.375 -18.525 39.154 1.00 60.59 313 GLU A N 1
ATOM 2480 C CA . GLU A 1 313 ? 17.859 -17.951 37.896 1.00 60.59 313 GLU A CA 1
ATOM 2481 C C . GLU A 1 313 ? 16.773 -17.743 36.818 1.00 60.59 313 GLU A C 1
ATOM 2483 O O . GLU A 1 313 ? 16.877 -16.806 36.027 1.00 60.59 313 GLU A O 1
ATOM 2488 N N . HIS A 1 314 ? 15.730 -18.579 36.750 1.00 64.06 314 HIS A N 1
ATOM 2489 C CA . HIS A 1 314 ? 14.697 -18.472 35.708 1.00 64.06 314 HIS A CA 1
ATOM 2490 C C . HIS A 1 314 ? 13.688 -17.348 36.002 1.00 64.06 314 HIS A C 1
ATOM 2492 O O . HIS A 1 314 ? 13.218 -16.679 35.076 1.00 64.06 314 HIS A O 1
ATOM 2498 N N . ASP A 1 315 ? 13.399 -17.085 37.278 1.00 74.81 315 ASP A N 1
ATOM 2499 C CA . ASP A 1 315 ? 12.569 -15.945 37.685 1.00 74.81 315 ASP A CA 1
ATOM 2500 C C . ASP A 1 315 ? 13.294 -14.617 37.422 1.00 74.81 315 ASP A C 1
ATOM 2502 O O . ASP A 1 315 ? 12.688 -13.659 36.932 1.00 74.81 315 ASP A O 1
ATOM 2506 N N . ASP A 1 316 ? 14.609 -14.570 37.648 1.00 80.50 316 ASP A N 1
ATOM 2507 C CA . ASP A 1 316 ? 15.434 -13.395 37.355 1.00 80.50 316 ASP A CA 1
ATOM 2508 C C . ASP A 1 316 ? 15.481 -13.071 35.855 1.00 80.50 316 ASP A C 1
ATOM 2510 O O . ASP A 1 316 ? 15.314 -11.909 35.467 1.00 80.50 316 ASP A O 1
ATOM 2514 N N . ILE A 1 317 ? 15.628 -14.086 34.995 1.00 83.06 317 ILE A N 1
ATOM 2515 C CA . ILE A 1 317 ? 15.574 -13.916 33.532 1.00 83.06 317 ILE A CA 1
ATOM 2516 C C . ILE A 1 317 ? 14.210 -13.369 33.111 1.00 83.06 317 ILE A C 1
ATOM 2518 O O . ILE A 1 317 ? 14.131 -12.406 32.342 1.00 83.06 317 ILE A O 1
ATOM 2522 N N . GLN A 1 318 ? 13.126 -13.950 33.628 1.00 84.38 318 GLN A N 1
ATOM 2523 C CA . GLN A 1 318 ? 11.775 -13.526 33.275 1.00 84.38 318 GLN A CA 1
ATOM 2524 C C . GLN A 1 318 ? 11.502 -12.083 33.722 1.00 84.38 318 GLN A C 1
ATOM 2526 O O . GLN A 1 318 ? 10.894 -11.308 32.980 1.00 84.38 318 GLN A O 1
ATOM 2531 N N . ASN A 1 319 ? 12.004 -11.686 34.892 1.00 86.50 319 ASN A N 1
ATOM 2532 C CA . ASN A 1 319 ? 11.904 -10.316 35.390 1.00 86.50 319 ASN A CA 1
ATOM 2533 C C . ASN A 1 319 ? 12.674 -9.322 34.510 1.00 86.50 319 ASN A C 1
ATOM 2535 O O . ASN A 1 319 ? 12.134 -8.270 34.157 1.00 86.50 319 ASN A O 1
ATOM 2539 N N . GLN A 1 320 ? 13.894 -9.663 34.088 1.00 86.81 320 GLN A N 1
ATOM 2540 C CA . GLN A 1 320 ? 14.682 -8.817 33.185 1.00 86.81 320 GLN A CA 1
ATOM 2541 C C . GLN A 1 320 ? 14.037 -8.698 31.794 1.00 86.81 320 GLN A C 1
ATOM 2543 O O . GLN A 1 320 ? 14.024 -7.612 31.206 1.00 86.81 320 GLN A O 1
ATOM 2548 N N . LEU A 1 321 ? 13.434 -9.776 31.282 1.00 87.06 321 LEU A N 1
ATOM 2549 C CA . LEU A 1 321 ? 12.664 -9.756 30.033 1.00 87.06 321 LEU A CA 1
ATOM 2550 C C . LEU A 1 321 ? 11.406 -8.886 30.143 1.00 87.06 321 LEU A C 1
ATOM 2552 O O . LEU A 1 321 ? 11.110 -8.108 29.234 1.00 87.06 321 LEU A O 1
ATOM 2556 N N . ASN A 1 322 ? 10.682 -8.962 31.261 1.00 90.62 322 ASN A N 1
ATOM 2557 C CA . ASN A 1 322 ? 9.519 -8.112 31.520 1.00 90.62 322 ASN A CA 1
ATOM 2558 C C . ASN A 1 322 ? 9.909 -6.626 31.577 1.00 90.62 322 ASN A C 1
ATOM 2560 O O . ASN A 1 322 ? 9.219 -5.776 31.009 1.00 90.62 322 ASN A O 1
ATOM 2564 N N . GLU A 1 323 ? 11.047 -6.305 32.192 1.00 90.50 323 GLU A N 1
ATOM 2565 C CA . GLU A 1 323 ? 11.566 -4.938 32.234 1.00 90.50 323 GLU A CA 1
ATOM 2566 C C . GLU A 1 323 ? 11.992 -4.439 30.839 1.00 90.50 323 GLU A C 1
ATOM 2568 O O . GLU A 1 323 ? 11.702 -3.299 30.466 1.00 90.50 323 GLU A O 1
ATOM 2573 N N . ALA A 1 324 ? 12.619 -5.296 30.025 1.00 91.25 324 ALA A N 1
ATOM 2574 C CA . ALA A 1 324 ? 12.942 -4.984 28.632 1.00 91.25 324 ALA A CA 1
ATOM 2575 C C . ALA A 1 324 ? 11.676 -4.735 27.791 1.00 91.25 324 ALA A C 1
ATOM 2577 O O . ALA A 1 324 ? 11.630 -3.776 27.017 1.00 91.25 324 ALA A O 1
ATOM 2578 N N . ASN A 1 325 ? 10.623 -5.532 27.991 1.00 92.25 325 ASN A N 1
ATOM 2579 C CA . ASN A 1 325 ? 9.322 -5.329 27.351 1.00 92.25 325 ASN A CA 1
ATOM 2580 C C . ASN A 1 325 ? 8.688 -3.990 27.747 1.00 92.25 325 ASN A C 1
ATOM 2582 O O . ASN A 1 325 ? 8.193 -3.274 26.874 1.00 92.25 325 ASN A O 1
ATOM 2586 N N . SER A 1 326 ? 8.772 -3.596 29.022 1.00 94.06 326 SER A N 1
ATOM 2587 C CA . SER A 1 326 ? 8.325 -2.268 29.465 1.00 94.06 326 SER A CA 1
ATOM 2588 C C . SER A 1 326 ? 9.059 -1.157 28.708 1.00 94.06 326 SER A C 1
ATOM 2590 O O . SER A 1 326 ? 8.422 -0.275 28.131 1.00 94.06 326 SER A O 1
ATOM 2592 N N . LEU A 1 327 ? 10.390 -1.240 28.599 1.00 93.69 327 LEU A N 1
ATOM 2593 C CA . LEU A 1 327 ? 11.187 -0.253 27.859 1.00 93.69 327 LEU A CA 1
ATOM 2594 C C . LEU A 1 327 ? 10.838 -0.201 26.365 1.00 93.69 327 LEU A C 1
ATOM 2596 O O . LEU A 1 327 ? 10.829 0.883 25.778 1.00 93.69 327 LEU A O 1
ATOM 2600 N N . ILE A 1 328 ? 10.522 -1.343 25.745 1.00 94.06 328 ILE A N 1
ATOM 2601 C CA . ILE A 1 328 ? 10.038 -1.405 24.356 1.00 94.06 328 ILE A CA 1
ATOM 2602 C C . ILE A 1 328 ? 8.710 -0.653 24.225 1.00 94.06 328 ILE A C 1
ATOM 2604 O O . ILE A 1 328 ? 8.543 0.143 23.296 1.00 94.06 328 ILE A O 1
ATOM 2608 N N . THR A 1 329 ? 7.769 -0.874 25.147 1.00 93.88 329 THR A N 1
ATOM 2609 C CA . THR A 1 329 ? 6.471 -0.187 25.115 1.00 93.88 329 THR A CA 1
ATOM 2610 C C . THR A 1 329 ? 6.612 1.319 25.317 1.00 93.88 329 THR A C 1
ATOM 2612 O O . THR A 1 329 ? 6.002 2.092 24.575 1.00 93.88 329 THR A O 1
ATOM 2615 N N . ASP A 1 330 ? 7.486 1.754 26.224 1.00 94.44 330 ASP A N 1
ATOM 2616 C CA . ASP A 1 330 ? 7.765 3.171 26.459 1.00 94.44 330 ASP A CA 1
ATOM 2617 C C . ASP A 1 330 ? 8.405 3.832 25.236 1.00 94.44 330 ASP A C 1
ATOM 2619 O O . ASP A 1 330 ? 7.959 4.896 24.792 1.00 94.44 330 ASP A O 1
ATOM 2623 N N . LEU A 1 331 ? 9.403 3.179 24.629 1.00 93.69 331 LEU A N 1
ATOM 2624 C CA . LEU A 1 331 ? 10.050 3.671 23.414 1.00 93.69 331 LEU A CA 1
ATOM 2625 C C . LEU A 1 331 ? 9.046 3.785 22.260 1.00 93.69 331 LEU A C 1
ATOM 2627 O O . LEU A 1 331 ? 9.011 4.809 21.573 1.00 93.69 331 LEU A O 1
ATOM 2631 N N . ARG A 1 332 ? 8.182 2.777 22.088 1.00 92.44 332 ARG A N 1
ATOM 2632 C CA . ARG A 1 332 ? 7.099 2.783 21.095 1.00 92.44 332 ARG A CA 1
ATOM 2633 C C . ARG A 1 332 ? 6.139 3.946 21.322 1.00 92.44 332 ARG A C 1
ATOM 2635 O O . ARG A 1 332 ? 5.778 4.631 20.369 1.00 92.44 332 ARG A O 1
ATOM 2642 N N . ASN A 1 333 ? 5.734 4.196 22.563 1.00 92.75 333 ASN A N 1
ATOM 2643 C CA . ASN A 1 333 ? 4.823 5.289 22.895 1.00 92.75 333 ASN A CA 1
ATOM 2644 C C . ASN A 1 333 ? 5.437 6.657 22.568 1.00 92.75 333 ASN A C 1
ATOM 2646 O O . ASN A 1 333 ? 4.769 7.510 21.981 1.00 92.75 333 ASN A O 1
ATOM 2650 N N . VAL A 1 334 ? 6.720 6.863 22.882 1.00 91.44 334 VAL A N 1
ATOM 2651 C CA . VAL A 1 334 ? 7.449 8.096 22.536 1.00 91.44 334 VAL A CA 1
ATOM 2652 C C . VAL A 1 334 ? 7.584 8.253 21.018 1.00 91.44 334 VAL A C 1
ATOM 2654 O O . VAL A 1 334 ? 7.347 9.342 20.490 1.00 91.44 334 VAL A O 1
ATOM 2657 N N . GLN A 1 335 ? 7.888 7.171 20.298 1.00 89.81 335 GLN A N 1
ATOM 2658 C CA . GLN A 1 335 ? 7.967 7.172 18.835 1.00 89.81 335 GLN A CA 1
ATOM 2659 C C . GLN A 1 335 ? 6.625 7.477 18.180 1.00 89.81 335 GLN A C 1
ATOM 2661 O O . GLN A 1 335 ? 6.569 8.323 17.293 1.00 89.81 335 GLN A O 1
ATOM 2666 N N . ASN A 1 336 ? 5.540 6.861 18.645 1.00 89.75 336 ASN A N 1
ATOM 2667 C CA . ASN A 1 336 ? 4.194 7.118 18.141 1.00 89.75 336 ASN A CA 1
ATOM 2668 C C . ASN A 1 336 ? 3.769 8.567 18.377 1.00 89.75 336 ASN A C 1
ATOM 2670 O O . ASN A 1 336 ? 3.187 9.181 17.488 1.00 89.75 336 ASN A O 1
ATOM 2674 N N . ARG A 1 337 ? 4.108 9.152 19.531 1.00 87.44 337 ARG A N 1
ATOM 2675 C CA . ARG A 1 337 ? 3.871 10.582 19.788 1.00 87.44 337 ARG A CA 1
ATOM 2676 C C . ARG A 1 337 ? 4.658 11.467 18.821 1.00 87.44 337 ARG A C 1
ATOM 2678 O O . ARG A 1 337 ? 4.101 12.424 18.292 1.00 87.44 337 ARG A O 1
ATOM 2685 N N . ARG A 1 338 ? 5.930 11.144 18.550 1.00 85.25 338 ARG A N 1
ATOM 2686 C CA . ARG A 1 338 ? 6.762 11.898 17.595 1.00 85.25 338 ARG A CA 1
ATOM 2687 C C . ARG A 1 338 ? 6.233 11.770 16.167 1.00 85.25 338 ARG A C 1
ATOM 2689 O O . ARG A 1 338 ? 6.004 12.787 15.520 1.00 85.25 338 ARG A O 1
ATOM 2696 N N . LEU A 1 339 ? 6.028 10.547 15.687 1.00 83.69 339 LEU A N 1
ATOM 2697 C CA . LEU A 1 339 ? 5.610 10.257 14.313 1.00 83.69 339 LEU A CA 1
ATOM 2698 C C . LEU A 1 339 ? 4.153 10.659 14.046 1.00 83.69 339 LEU A C 1
ATOM 2700 O O . LEU A 1 339 ? 3.840 11.101 12.949 1.00 83.69 339 LEU A O 1
ATOM 2704 N N . GLY A 1 340 ? 3.277 10.573 15.048 1.00 81.50 340 GLY A N 1
ATOM 2705 C CA . GLY A 1 340 ? 1.883 11.006 14.931 1.00 81.50 340 GLY A CA 1
ATOM 2706 C C . GLY A 1 340 ? 1.699 12.526 14.917 1.00 81.50 340 GLY A C 1
ATOM 2707 O O . GLY A 1 340 ? 0.650 13.005 14.504 1.00 81.50 340 GLY A O 1
ATOM 2708 N N . SER A 1 341 ? 2.703 13.297 15.351 1.00 77.56 341 SER A N 1
ATOM 2709 C CA . SER A 1 341 ? 2.609 14.762 15.441 1.00 77.56 341 SER A CA 1
ATOM 2710 C C . SER A 1 341 ? 2.807 15.501 14.113 1.00 77.56 341 SER A C 1
ATOM 2712 O O . SER A 1 341 ? 2.337 16.628 13.969 1.00 77.56 341 SER A O 1
ATOM 2714 N N . SER A 1 342 ? 3.522 14.914 13.148 1.00 70.44 342 SER A N 1
ATOM 2715 C CA . SER A 1 342 ? 3.827 15.574 11.876 1.00 70.44 342 SER A CA 1
ATOM 2716 C C . SER A 1 342 ? 4.263 14.580 10.808 1.00 70.44 342 SE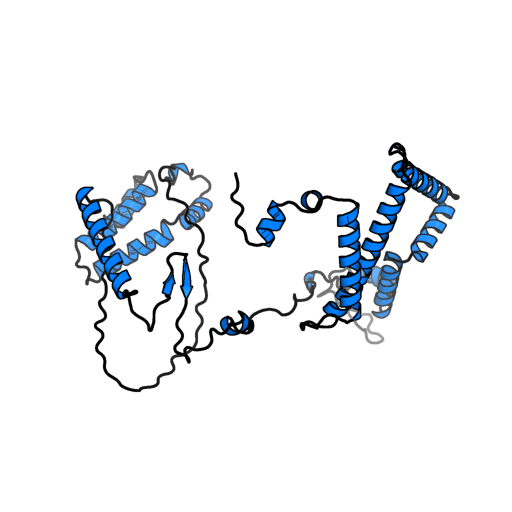R A C 1
ATOM 2718 O O . SER A 1 342 ? 4.970 13.616 11.087 1.00 70.44 342 SER A O 1
ATOM 2720 N N . THR A 1 343 ? 3.911 14.875 9.559 1.00 68.19 343 THR A N 1
ATOM 2721 C CA . THR A 1 343 ? 4.339 14.129 8.367 1.00 68.19 343 THR A CA 1
ATOM 2722 C C . THR A 1 343 ? 5.774 14.449 7.933 1.00 68.19 343 THR A C 1
ATOM 2724 O O . THR A 1 343 ? 6.293 13.830 7.006 1.00 68.19 343 THR A O 1
ATOM 2727 N N . GLN A 1 344 ? 6.440 15.410 8.583 1.00 71.44 344 GLN A N 1
ATOM 2728 C CA . GLN A 1 344 ? 7.843 15.734 8.325 1.00 71.44 344 GLN A CA 1
ATOM 2729 C C . GLN A 1 344 ? 8.786 14.871 9.172 1.00 71.44 344 GLN A C 1
ATOM 2731 O O . GLN A 1 344 ? 8.472 14.492 10.299 1.00 71.44 344 GLN A O 1
ATOM 2736 N N . VAL A 1 345 ? 9.986 14.594 8.651 1.00 67.12 345 VAL A N 1
ATOM 2737 C CA . VAL A 1 345 ? 11.008 13.797 9.348 1.00 67.12 345 VAL A CA 1
ATOM 2738 C C . VAL A 1 345 ? 11.561 14.579 10.550 1.00 67.12 345 VAL A C 1
ATOM 2740 O O . VAL A 1 345 ? 12.531 15.329 10.441 1.00 67.12 345 VAL A O 1
ATOM 2743 N N . ILE A 1 346 ? 10.935 14.413 11.717 1.00 80.75 346 ILE A N 1
ATOM 2744 C CA . ILE A 1 346 ? 11.388 14.997 12.988 1.00 80.75 346 ILE A CA 1
ATOM 2745 C C . ILE A 1 346 ? 12.498 14.123 13.577 1.00 80.75 346 ILE A C 1
ATOM 2747 O O . ILE A 1 346 ? 12.364 12.902 13.644 1.00 80.75 346 ILE A O 1
ATOM 2751 N N . LYS A 1 347 ? 13.591 14.734 14.046 1.00 84.81 347 LYS A N 1
ATOM 2752 C CA . LYS A 1 347 ? 14.686 14.006 14.711 1.00 84.81 347 LYS A CA 1
ATOM 2753 C C . LYS A 1 347 ? 14.232 13.396 16.054 1.00 84.81 347 LYS A C 1
ATOM 2755 O O . LYS A 1 347 ? 13.393 13.998 16.722 1.00 84.81 347 LYS A O 1
ATOM 2760 N N . PRO A 1 348 ? 14.795 12.248 16.477 1.00 87.69 348 PRO A N 1
ATOM 2761 C CA . PRO A 1 348 ? 14.482 11.632 17.768 1.00 87.69 348 PRO A CA 1
ATOM 2762 C C . PRO A 1 348 ? 14.707 12.575 18.955 1.00 87.69 348 PRO A C 1
ATOM 2764 O O . PRO A 1 348 ? 15.668 13.351 18.968 1.00 87.69 348 PRO A O 1
ATOM 2767 N N . SER A 1 349 ? 13.840 12.486 19.965 1.00 88.69 349 SER A N 1
ATOM 2768 C CA . SER A 1 349 ? 14.012 13.238 21.217 1.00 88.69 349 SER A CA 1
ATOM 2769 C C . SER A 1 349 ? 15.206 12.707 22.018 1.00 88.69 349 SER A C 1
ATOM 2771 O O . SER A 1 349 ? 15.563 11.533 21.921 1.00 88.69 349 SER A O 1
ATOM 2773 N N . LYS A 1 350 ? 15.796 13.546 22.881 1.00 90.50 350 LYS A N 1
ATOM 2774 C CA . LYS A 1 350 ? 16.855 13.116 23.813 1.00 90.50 350 LYS A CA 1
ATOM 2775 C C . LYS A 1 350 ? 16.386 11.972 24.718 1.00 90.50 350 LYS A C 1
ATOM 2777 O O . LYS A 1 350 ? 17.180 11.105 25.071 1.00 90.50 350 LYS A O 1
ATOM 2782 N N . GLU A 1 351 ? 15.110 11.969 25.091 1.00 89.44 351 GLU A N 1
ATOM 2783 C CA . GLU A 1 351 ? 14.500 10.904 25.894 1.00 89.44 351 GLU A CA 1
ATOM 2784 C C . GLU A 1 351 ? 14.384 9.597 25.102 1.00 89.44 351 GLU A C 1
ATOM 2786 O O . GLU A 1 351 ? 14.787 8.553 25.601 1.00 89.44 351 GLU A O 1
ATOM 2791 N N . GLU A 1 352 ? 13.962 9.668 23.834 1.00 91.06 352 GLU A N 1
ATOM 2792 C CA . GLU A 1 352 ? 13.903 8.523 22.911 1.00 91.06 352 GLU A CA 1
ATOM 2793 C C . GLU A 1 352 ? 15.288 7.892 22.730 1.00 91.06 352 GLU A C 1
ATOM 2795 O O . GLU A 1 352 ? 15.442 6.679 22.840 1.00 91.06 352 GLU A O 1
ATOM 2800 N N . THR A 1 353 ? 16.325 8.714 22.533 1.00 92.06 353 THR A N 1
ATOM 2801 C CA . THR A 1 353 ? 17.699 8.210 22.393 1.00 92.06 353 THR A CA 1
ATOM 2802 C C . THR A 1 353 ? 18.222 7.562 23.671 1.00 92.06 353 THR A C 1
ATOM 2804 O O . THR A 1 353 ? 18.928 6.563 23.589 1.00 92.06 353 THR A O 1
ATOM 2807 N N . LYS A 1 354 ? 17.862 8.092 24.848 1.00 93.56 354 LYS A N 1
ATOM 2808 C CA . LYS A 1 354 ? 18.256 7.506 26.138 1.00 93.56 354 LYS A CA 1
ATOM 2809 C C . LYS A 1 354 ? 17.553 6.172 26.379 1.00 93.56 354 LYS A C 1
ATOM 2811 O O . LYS A 1 354 ? 18.207 5.216 26.774 1.00 93.56 354 LYS A O 1
ATOM 2816 N N . LEU A 1 355 ? 16.249 6.095 26.110 1.00 92.75 355 LEU A N 1
ATOM 2817 C CA . LEU A 1 355 ? 15.483 4.850 26.218 1.00 92.75 355 LEU A CA 1
ATOM 2818 C C . LEU A 1 355 ? 16.023 3.783 25.263 1.00 92.75 355 LEU A C 1
ATOM 2820 O O . LEU A 1 355 ? 16.246 2.653 25.686 1.00 92.75 355 LEU A O 1
ATOM 2824 N N . ALA A 1 356 ? 16.317 4.153 24.014 1.00 92.94 356 ALA A N 1
ATOM 2825 C CA . ALA A 1 356 ? 16.909 3.244 23.038 1.00 92.94 356 ALA A CA 1
ATOM 2826 C C . ALA A 1 356 ? 18.296 2.738 23.472 1.00 92.94 356 ALA A C 1
ATOM 2828 O O . ALA A 1 356 ? 18.571 1.551 23.334 1.00 92.94 356 ALA A O 1
ATOM 2829 N N . GLN A 1 357 ? 19.146 3.609 24.032 1.00 93.69 357 GLN A N 1
ATOM 2830 C CA . GLN A 1 357 ? 20.457 3.223 24.572 1.00 93.69 357 GLN A CA 1
ATOM 2831 C C . GLN A 1 357 ? 20.338 2.296 25.787 1.00 93.69 357 GLN A C 1
ATOM 2833 O O . GLN A 1 357 ? 21.052 1.302 25.884 1.00 93.69 357 GLN A O 1
ATOM 2838 N N . ASN A 1 358 ? 19.421 2.591 26.708 1.00 93.25 358 ASN A N 1
ATOM 2839 C CA . ASN A 1 358 ? 19.187 1.747 27.878 1.00 93.25 358 ASN A CA 1
ATOM 2840 C C . ASN A 1 358 ? 18.678 0.361 27.469 1.00 93.25 358 ASN A C 1
ATOM 2842 O O . ASN A 1 358 ? 19.163 -0.646 27.976 1.00 93.25 358 ASN A O 1
ATOM 2846 N N . LEU A 1 359 ? 17.745 0.309 26.517 1.00 93.62 359 LEU A N 1
ATOM 2847 C CA . LEU A 1 359 ? 17.231 -0.933 25.952 1.00 93.62 359 LEU A CA 1
ATOM 2848 C C . LEU A 1 359 ? 18.343 -1.714 25.245 1.00 93.62 359 LEU A C 1
ATOM 2850 O O . LEU A 1 359 ? 18.491 -2.906 25.500 1.00 93.62 359 LEU A O 1
ATOM 2854 N N . SER A 1 360 ? 19.160 -1.064 24.406 1.00 92.12 360 SER A N 1
ATOM 2855 C CA . SER A 1 360 ? 20.261 -1.748 23.718 1.00 92.12 360 SER A CA 1
ATOM 2856 C C . SER A 1 360 ? 21.278 -2.322 24.696 1.00 92.12 360 SER A C 1
ATOM 2858 O O . SER A 1 360 ? 21.725 -3.446 24.506 1.00 92.12 360 SER A O 1
ATOM 2860 N N . ASN A 1 361 ? 21.614 -1.582 25.756 1.00 91.38 361 ASN A N 1
ATOM 2861 C CA . ASN A 1 361 ? 22.554 -2.054 26.770 1.00 91.38 361 ASN A CA 1
ATOM 2862 C C . ASN A 1 361 ? 21.994 -3.268 27.514 1.00 91.38 361 ASN A C 1
ATOM 2864 O O . ASN A 1 361 ? 22.688 -4.272 27.621 1.00 91.38 361 ASN A O 1
ATOM 2868 N N . LYS A 1 362 ? 20.724 -3.222 27.928 1.00 89.44 362 LYS A N 1
ATOM 2869 C CA . LYS A 1 362 ? 20.069 -4.349 28.604 1.00 89.44 362 LYS A CA 1
ATOM 2870 C C . LYS A 1 362 ? 19.950 -5.589 27.727 1.00 89.44 362 LYS A C 1
ATOM 2872 O O . LYS A 1 362 ? 20.202 -6.690 28.198 1.00 89.44 362 LYS A O 1
ATOM 2877 N N . LEU A 1 363 ? 19.602 -5.435 26.449 1.00 87.50 363 LEU A N 1
ATOM 2878 C CA . LEU A 1 363 ? 19.576 -6.571 25.526 1.00 87.50 363 LEU A CA 1
ATOM 2879 C C . LEU A 1 363 ? 20.982 -7.134 25.292 1.00 87.50 363 LEU A C 1
ATOM 2881 O O . LEU A 1 363 ? 21.142 -8.347 25.240 1.00 87.50 363 LEU A O 1
ATOM 2885 N N . CYS A 1 364 ? 22.004 -6.281 25.188 1.00 86.38 364 CYS A N 1
ATOM 2886 C CA . CYS A 1 364 ? 23.392 -6.733 25.099 1.00 86.38 364 CYS A CA 1
ATOM 2887 C C . CYS A 1 364 ? 23.828 -7.501 26.352 1.00 86.38 364 CYS A C 1
ATOM 2889 O O . CYS A 1 364 ? 24.496 -8.520 26.215 1.00 86.38 364 CYS A O 1
ATOM 2891 N N . GLU A 1 365 ? 23.448 -7.038 27.545 1.00 86.12 365 GLU A N 1
ATOM 2892 C CA . GLU A 1 365 ? 23.705 -7.736 28.809 1.00 86.12 365 GLU A CA 1
ATOM 2893 C C . GLU A 1 365 ? 23.007 -9.099 28.830 1.00 86.12 365 GLU A C 1
ATOM 2895 O O . GLU A 1 365 ? 23.687 -10.104 29.007 1.00 86.12 365 GLU A O 1
ATOM 2900 N N . LEU A 1 366 ? 21.705 -9.150 28.527 1.00 84.06 366 LEU A N 1
ATOM 2901 C CA . LEU A 1 366 ? 20.922 -10.390 28.464 1.00 84.06 366 LEU A CA 1
ATOM 2902 C C . LEU A 1 366 ? 21.490 -11.410 27.474 1.00 84.06 366 LEU A C 1
ATOM 2904 O O . LEU A 1 366 ? 21.570 -12.600 27.773 1.00 84.06 366 LEU A O 1
ATOM 2908 N N . ILE A 1 367 ? 21.889 -10.952 26.287 1.00 83.31 367 ILE A N 1
ATOM 2909 C CA . ILE A 1 367 ? 22.502 -11.818 25.277 1.00 83.31 367 ILE A CA 1
ATOM 2910 C C . ILE A 1 367 ? 23.867 -12.297 25.775 1.00 83.31 367 ILE A C 1
ATOM 2912 O O . ILE A 1 367 ? 24.167 -13.477 25.659 1.00 83.31 367 ILE A O 1
ATOM 2916 N N . ALA A 1 368 ? 24.685 -11.422 26.366 1.00 82.44 368 ALA A N 1
ATOM 2917 C CA . ALA A 1 368 ? 26.001 -11.803 26.873 1.00 82.44 368 ALA A CA 1
ATOM 2918 C C . ALA A 1 368 ? 25.935 -12.821 28.023 1.00 82.44 368 ALA A C 1
ATOM 2920 O O . ALA A 1 368 ? 26.851 -13.633 28.154 1.00 82.44 368 ALA A O 1
ATOM 2921 N N . THR A 1 369 ? 24.887 -12.779 28.849 1.00 80.62 369 THR A N 1
ATOM 2922 C CA . THR A 1 369 ? 24.734 -13.665 30.008 1.00 80.62 369 THR A CA 1
ATOM 2923 C C . THR A 1 369 ? 24.011 -14.970 29.688 1.00 80.62 369 THR A C 1
ATOM 2925 O O . THR A 1 369 ? 24.393 -15.997 30.245 1.00 80.62 369 THR A O 1
ATOM 2928 N N . TYR A 1 370 ? 23.003 -14.964 28.807 1.00 77.56 370 TYR A N 1
ATOM 2929 C CA . TYR A 1 370 ? 22.072 -16.095 28.671 1.00 77.56 370 TYR A CA 1
ATOM 2930 C C . TYR A 1 370 ? 22.033 -16.775 27.293 1.00 77.56 370 TYR A C 1
ATOM 2932 O O . TYR A 1 370 ? 21.408 -17.827 27.189 1.00 77.56 370 TYR A O 1
ATOM 2940 N N . ALA A 1 371 ? 22.667 -16.240 26.238 1.00 73.19 371 ALA A N 1
ATOM 2941 C CA . ALA A 1 371 ? 22.563 -16.840 24.899 1.00 73.19 371 ALA A CA 1
ATOM 2942 C C . ALA A 1 371 ? 23.822 -16.690 24.029 1.00 73.19 371 ALA A C 1
ATOM 2944 O O . ALA A 1 371 ? 24.485 -15.654 24.002 1.00 73.19 371 ALA A O 1
ATOM 2945 N N . ALA A 1 372 ? 24.130 -17.701 23.213 1.00 74.12 372 ALA A N 1
ATOM 2946 C CA . ALA A 1 372 ? 25.153 -17.540 22.181 1.00 74.12 372 ALA A CA 1
ATOM 2947 C C . ALA A 1 372 ? 24.609 -16.669 21.022 1.00 74.12 372 ALA A C 1
ATOM 2949 O O . ALA A 1 372 ? 23.456 -16.835 20.620 1.00 74.12 372 ALA A O 1
ATOM 2950 N N . PRO A 1 373 ? 25.417 -15.796 20.382 1.00 66.25 373 PRO A N 1
ATOM 2951 C CA . PRO A 1 373 ? 24.944 -14.927 19.292 1.00 66.25 373 PRO A CA 1
ATOM 2952 C C . PRO A 1 373 ? 24.271 -15.661 18.115 1.00 66.25 373 PRO A C 1
ATOM 2954 O O . PRO A 1 373 ? 23.443 -15.080 17.411 1.00 66.25 373 PRO A O 1
ATOM 2957 N N . GLY A 1 374 ? 24.622 -16.936 17.903 1.00 68.06 374 GLY A N 1
ATOM 2958 C CA . GLY A 1 374 ? 24.037 -17.798 16.870 1.00 68.06 374 GLY A CA 1
ATOM 2959 C C . GLY A 1 374 ? 22.677 -18.410 17.226 1.00 68.06 374 GLY A C 1
ATOM 2960 O O . GLY A 1 374 ? 21.988 -18.876 16.326 1.00 68.06 374 GLY A O 1
ATOM 2961 N N . GLU A 1 375 ? 22.277 -18.397 18.499 1.00 73.06 375 GLU A N 1
ATOM 2962 C CA . GLU A 1 375 ? 20.951 -18.851 18.953 1.00 73.06 375 GLU A CA 1
ATOM 2963 C C . GLU A 1 375 ? 19.922 -17.716 18.904 1.00 73.06 375 GLU A C 1
ATOM 2965 O O . GLU A 1 375 ? 18.740 -17.950 18.676 1.00 73.06 375 GLU A O 1
ATOM 2970 N N . VAL A 1 376 ? 20.382 -16.470 19.055 1.00 72.25 376 VAL A N 1
ATOM 2971 C CA . VAL A 1 376 ? 19.533 -15.268 19.028 1.00 72.25 376 VAL A CA 1
ATOM 2972 C C . VAL A 1 376 ? 19.214 -14.822 17.600 1.00 72.25 376 VAL A C 1
ATOM 2974 O O . VAL A 1 376 ? 18.160 -14.243 17.340 1.00 72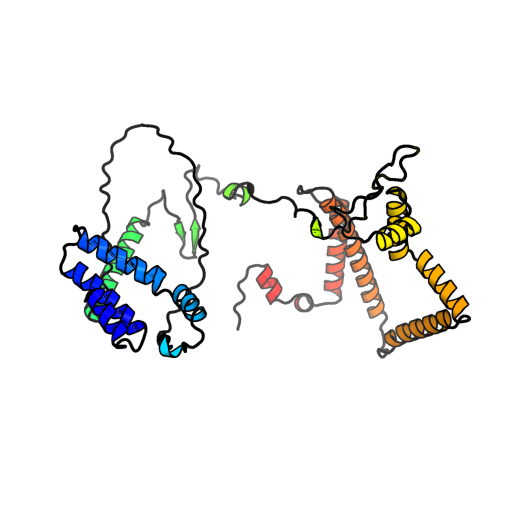.25 376 VAL A O 1
ATOM 2977 N N . SER A 1 377 ? 20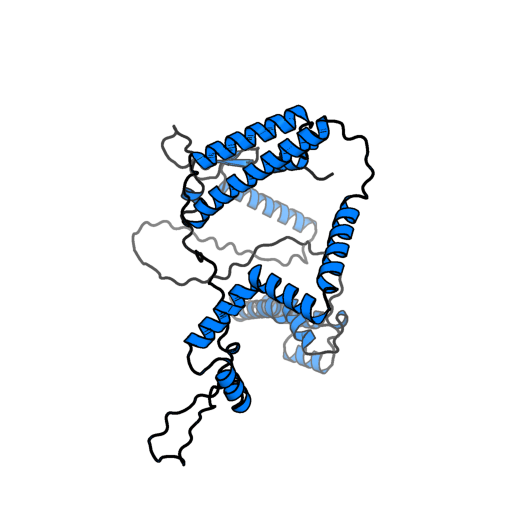.122 -15.065 16.652 1.00 71.56 377 SER A N 1
ATOM 2978 C CA . SER A 1 377 ? 19.948 -14.634 15.265 1.00 71.56 377 SER A CA 1
ATOM 2979 C C . SER A 1 377 ? 20.463 -15.674 14.277 1.00 71.56 377 SER A C 1
ATOM 2981 O O . SER A 1 377 ? 21.599 -16.136 14.370 1.00 71.56 377 SER A O 1
ATOM 2983 N N . ASP A 1 378 ? 19.631 -16.016 13.290 1.00 80.38 378 ASP A N 1
ATOM 2984 C CA . ASP A 1 378 ? 20.046 -16.904 12.207 1.00 80.38 378 ASP A CA 1
ATOM 2985 C C . ASP A 1 378 ? 21.152 -16.229 11.381 1.00 80.38 378 ASP A C 1
ATOM 2987 O O . ASP A 1 378 ? 20.991 -15.124 10.848 1.00 80.38 378 ASP A O 1
ATOM 2991 N N . VAL A 1 379 ? 22.275 -16.931 11.222 1.00 77.31 379 VAL A N 1
ATOM 2992 C CA . VAL A 1 379 ? 23.427 -16.519 10.408 1.00 77.31 379 VAL A CA 1
ATOM 2993 C C . VAL A 1 379 ? 22.991 -16.130 8.991 1.00 77.31 379 VAL A C 1
ATOM 2995 O O . VAL A 1 379 ? 23.569 -15.222 8.387 1.00 77.31 379 VAL A O 1
ATOM 2998 N N . ARG A 1 380 ? 21.952 -16.776 8.447 1.00 78.06 380 ARG A N 1
ATOM 2999 C CA . ARG A 1 380 ? 21.392 -16.440 7.128 1.00 78.06 380 ARG A CA 1
ATOM 3000 C C . ARG A 1 380 ? 20.696 -15.082 7.132 1.00 78.06 380 ARG A C 1
ATOM 3002 O O . ARG A 1 380 ? 20.913 -14.296 6.210 1.00 78.06 380 ARG A O 1
ATOM 3009 N N . ALA A 1 381 ? 19.903 -14.789 8.163 1.00 78.06 381 ALA A N 1
ATOM 3010 C CA . ALA A 1 381 ? 19.211 -13.511 8.313 1.00 78.06 381 ALA A CA 1
ATOM 3011 C C . ALA A 1 381 ? 20.208 -12.354 8.460 1.00 78.06 381 ALA A C 1
ATOM 3013 O O . ALA A 1 381 ? 20.065 -11.333 7.787 1.00 78.06 381 ALA A O 1
ATOM 3014 N N . VAL A 1 382 ? 21.274 -12.554 9.240 1.00 78.75 382 VAL A N 1
ATOM 3015 C CA . VAL A 1 382 ? 22.358 -11.571 9.389 1.00 78.75 382 VAL A CA 1
ATOM 3016 C C . VAL A 1 382 ? 23.082 -11.346 8.059 1.00 78.75 382 VAL A C 1
ATOM 3018 O O . VAL A 1 382 ? 23.263 -10.205 7.642 1.00 78.75 382 VAL A O 1
ATOM 3021 N N . ARG A 1 383 ? 23.442 -12.411 7.329 1.00 79.81 383 ARG A N 1
ATOM 3022 C CA . ARG A 1 383 ? 24.092 -12.294 6.006 1.00 79.81 383 ARG A CA 1
ATOM 3023 C C . ARG A 1 383 ? 23.215 -11.566 4.991 1.00 79.81 383 ARG A C 1
ATOM 3025 O O . ARG A 1 383 ? 23.718 -10.707 4.271 1.00 79.81 383 ARG A O 1
ATOM 3032 N N . LYS A 1 384 ? 21.911 -11.853 4.980 1.00 80.00 384 LYS A N 1
ATOM 3033 C CA . LYS A 1 384 ? 20.934 -11.155 4.137 1.00 80.00 384 LYS A CA 1
ATOM 3034 C C . LYS A 1 384 ? 20.828 -9.672 4.502 1.00 80.00 384 LYS A C 1
ATOM 3036 O O . LYS A 1 384 ? 20.854 -8.838 3.602 1.00 80.00 384 LYS A O 1
ATOM 3041 N N . ALA A 1 385 ? 20.758 -9.337 5.791 1.00 78.00 385 ALA A N 1
ATOM 3042 C CA . ALA A 1 385 ? 20.731 -7.949 6.262 1.00 78.00 385 ALA A CA 1
ATOM 3043 C C . ALA A 1 385 ? 22.020 -7.184 5.908 1.00 78.00 385 ALA A C 1
ATOM 3045 O O . ALA A 1 385 ? 21.966 -6.004 5.577 1.00 78.00 385 ALA A O 1
ATOM 3046 N N . MET A 1 386 ? 23.164 -7.873 5.894 1.00 76.56 386 MET A N 1
ATOM 3047 C CA . MET A 1 386 ? 24.462 -7.332 5.474 1.00 76.56 386 MET A CA 1
ATOM 3048 C C . MET A 1 386 ? 24.651 -7.286 3.945 1.00 76.56 386 MET A C 1
ATOM 3050 O O . MET A 1 386 ? 25.735 -6.949 3.473 1.00 76.56 386 MET A O 1
ATOM 3054 N N . GLY A 1 387 ? 23.628 -7.641 3.157 1.00 74.69 387 GLY A N 1
ATOM 3055 C CA . GLY A 1 387 ? 23.679 -7.615 1.692 1.00 74.69 387 GLY A CA 1
ATOM 3056 C C . GLY A 1 387 ? 24.529 -8.724 1.064 1.00 74.69 387 GLY A C 1
ATOM 3057 O O . GLY A 1 387 ? 24.839 -8.667 -0.126 1.00 74.69 387 GLY A O 1
ATOM 3058 N N . VAL A 1 388 ? 24.907 -9.746 1.834 1.00 82.25 388 VAL A N 1
ATOM 3059 C CA . VAL A 1 388 ? 25.638 -10.911 1.330 1.00 82.25 388 VAL A CA 1
ATOM 3060 C C . VAL A 1 388 ? 24.633 -11.866 0.691 1.00 82.25 388 VAL A C 1
ATOM 3062 O O . VAL A 1 388 ? 23.734 -12.376 1.360 1.00 82.25 388 VAL A O 1
ATOM 3065 N N . GLN A 1 389 ? 24.782 -12.125 -0.610 1.00 68.44 389 GLN A N 1
ATOM 3066 C CA . GLN A 1 389 ? 23.949 -13.094 -1.324 1.00 68.44 389 GLN A CA 1
ATOM 3067 C C . GLN A 1 389 ? 24.205 -14.503 -0.775 1.00 68.44 389 GLN A C 1
ATOM 3069 O O . GLN A 1 389 ? 25.243 -15.112 -1.033 1.00 68.44 389 GLN A O 1
ATOM 3074 N N . VAL A 1 390 ? 23.257 -15.020 0.003 1.00 67.31 390 VAL A N 1
ATOM 3075 C CA . VAL A 1 390 ? 23.269 -16.411 0.459 1.00 67.31 390 VAL A CA 1
ATOM 3076 C C . VAL A 1 390 ? 22.726 -17.262 -0.688 1.00 67.31 390 VAL A C 1
ATOM 3078 O O . VAL A 1 390 ? 21.564 -17.115 -1.062 1.00 67.31 390 VAL A O 1
ATOM 3081 N N . LYS A 1 391 ? 23.574 -18.106 -1.288 1.00 59.97 391 LYS A N 1
ATOM 3082 C CA . LYS A 1 391 ? 23.130 -19.106 -2.268 1.00 59.97 391 LYS A CA 1
ATOM 3083 C C . LYS A 1 391 ? 22.268 -20.144 -1.548 1.00 59.97 391 LYS A C 1
ATOM 3085 O O . LYS A 1 391 ? 22.616 -20.564 -0.446 1.00 59.97 391 LYS A O 1
ATOM 3090 N N . PHE A 1 392 ? 21.136 -20.491 -2.150 1.00 58.44 392 PHE A N 1
ATOM 3091 C CA . PHE A 1 392 ? 20.291 -21.584 -1.685 1.00 58.44 392 PHE A CA 1
ATOM 3092 C C . PHE A 1 392 ? 20.950 -22.898 -2.122 1.00 58.44 392 PHE A C 1
ATOM 3094 O O . PHE A 1 392 ? 21.193 -23.059 -3.319 1.00 58.44 392 PHE A O 1
ATOM 3101 N N . ASP A 1 393 ? 21.275 -23.765 -1.162 1.00 48.22 393 ASP A N 1
ATOM 3102 C CA . ASP A 1 393 ? 21.605 -25.175 -1.411 1.00 48.22 393 ASP A CA 1
ATOM 3103 C C . ASP A 1 393 ? 20.322 -26.013 -1.431 1.00 48.22 393 ASP A C 1
ATOM 3105 O O . ASP A 1 393 ? 19.432 -25.731 -0.584 1.00 48.22 393 ASP A O 1
#

pLDDT: mean 72.49, std 19.71, range [23.88, 97.12]

InterPro domains:
  IPR001487 Bromodomain [PF00439] (1-48)
  IPR001487 Bromodomain [PR00503] (6-24)
  IPR001487 Bromodomain [PR00503] (24-43)
  IPR001487 Bromodomain [PS50014] (1-43)
  IPR021900 Protein of unknown function DUF3512 [PF12024] (123-298)
  IPR036427 Bromodomain-like superfamily [G3DSA:1.20.920.10] (1-77)
  IPR036427 Bromodomain-like superfamily [SSF47370] (1-57)
  IPR051831 Bromodomain-containing [PTHR22881] (1-372)

Sequence (393 aa):
MDFSTMKKKIEQNHYEYLTKFRSDVKLMCDNAMTYNRPDTIYHKAARKLWRYAKDKIFNRDAISEFTKLFPGLSQHEVGFTFAEPVSMNADHPRNENESKYPIFVDETSVASKEERVESVEREMDEEDLTAEQILEEAKKAAQAAADRLTLERPKGAHLSFFRQRSDGTTTLGILGNPQQERVINLESVVGKLSDGIPSLPGFKEDESNYVKPVQSLDAPPFSSYLPSVDSTHSSLSQEETSLLLSAYGEDELSLQYAQSLLQFSCDSEFALNMVDSLLDVLTHGQHSKVLKTLKEDNDKGLAESTPMDITEEHDDIQNQLNEANSLITDLRNVQNRRLGSSTQVIKPSKEETKLAQNLSNKLCELIATYAAPGEVSDVRAVRKAMGVQVKFD

Foldseek 3Di:
DDPVVLVVCVVVVVDQEVVVSLVVLLVVLVVQLVVDDCPDPSNVVSVVSNVCCVPQVVDPVNVVVVCVVDPPDDPVSNPPDDDDPDDDDDDDDDDDDDDDDDDDDDDDDDDDDDPPPPPPPPPDPPPDDDPVRVVVVVVVVVVVVVVVVCVQPPPPPPAADFDQDPVRDTDDDDPDDPPDDDDDDVCVVVPDDPDDDLDDPPDDDDPVPDAAAWDADDDDPPPPVDDGTHCPPHPDDNVVNVVCCVVQNPDPVSVVVVVVVVVCCVPPPVVVVVVLVVVCVVVVNVSVVVVVVVVVVVVVVVVPPDDDPDDPVNVVLVVLVVVLVVLVVVLVVQVCVVVVVDPDDDDRDPVNVVSVVVSVVSVVVSCVPPHDPCVVDPPVVVCVVVVNDDDDD